Protein AF-0000000076648554 (afdb_homodimer)

Solvent-accessible surface area (backbone atoms only — not comparable to full-atom values): 31159 Å² total; per-residue (Å²): 124,87,83,51,95,32,57,68,52,60,69,53,58,70,89,51,60,54,70,79,61,20,28,36,35,36,38,36,35,51,55,65,50,71,59,50,37,61,74,70,60,56,51,79,71,67,35,67,49,60,47,49,39,49,47,53,11,48,51,51,41,43,66,75,37,72,63,38,41,40,32,42,33,48,85,62,32,36,36,41,30,31,46,34,70,58,58,66,81,71,31,25,44,47,48,53,29,14,39,53,36,6,38,28,28,22,38,39,58,69,45,39,52,79,54,30,69,91,54,75,86,60,85,82,66,75,31,32,31,25,41,69,34,61,28,72,38,63,64,51,44,49,33,41,55,28,36,56,34,51,47,35,31,54,51,38,53,51,37,48,40,40,43,42,34,28,75,75,63,67,38,51,71,69,57,31,48,62,69,48,73,83,53,54,74,70,50,45,50,45,47,30,31,76,75,64,71,37,60,73,86,72,50,61,43,53,61,44,38,18,38,36,33,36,65,52,45,52,72,45,66,52,89,72,54,80,60,62,67,59,57,61,68,47,84,59,68,82,81,69,52,72,66,55,50,51,52,44,50,53,53,54,70,70,38,51,76,43,81,42,52,55,75,73,67,53,63,64,50,51,38,23,38,53,38,59,76,69,74,44,74,64,52,67,62,79,87,124,124,85,84,50,96,32,56,68,53,61,69,51,57,71,89,51,60,54,71,80,60,20,30,37,34,36,37,37,37,50,56,66,50,72,60,49,36,62,75,70,61,55,50,79,71,68,33,66,49,60,47,49,39,50,48,52,11,49,51,51,41,44,66,73,36,72,62,38,40,41,32,44,34,47,85,63,32,36,35,40,30,30,46,34,70,58,57,66,80,69,32,24,44,49,49,53,31,13,39,51,37,6,39,28,29,22,38,39,58,69,45,39,50,79,55,30,71,90,54,75,86,60,85,84,66,74,32,33,30,24,42,70,35,61,27,72,37,62,64,52,44,50,33,41,53,29,34,54,35,52,47,36,30,53,52,38,54,52,38,48,39,42,43,42,34,30,75,74,62,66,38,51,72,68,56,30,48,62,70,48,73,83,53,53,73,69,51,46,49,46,48,31,31,76,74,66,72,37,62,73,89,72,51,60,44,54,61,46,38,17,38,37,33,36,65,51,45,52,73,44,67,51,90,73,52,79,59,64,68,58,56,60,67,48,84,59,67,83,80,69,52,73,66,55,50,49,53,44,50,53,53,52,70,69,36,51,75,44,80,42,52,56,75,72,68,53,62,66,50,52,37,23,38,52,38,60,76,70,74,45,73,65,50,66,61,78,86,125

pLDDT: mean 93.89, std 8.88, range [41.06, 98.94]

Organism: Fusarium proliferatum (strain ET1) (NCBI:txid1227346)

InterPro domains:
  IPR007537 tRNAHis guanylyltransferase Thg1 [PIRSF028980] (1-279)
  IPR007537 tRNAHis guanylyltransferase Thg1 [PTHR12729] (1-279)
  IPR024956 tRNAHis guanylyltransferase catalytic domain [PF04446] (6-136)
  IPR025845 Thg1 C-terminal domain [PF14413] (139-266)
  IPR038469 tRNAHis guanylyltransferase Thg1 superfamily [G3DSA:3.30.70.3000] (1-281)

Secondary structure (DSSP, 8-state):
----TTGGGGGG----BPPTTSEEEEEEEESSHHHHHHHHT--SS--HHHHHHHHHHHHHHHHH-TTEEEEEEETTEEEEEE-TT--GGGGBHHHHHHHHHHHHHHHHHHTHHHH-TTS---SSPP-EEEEEEEE-SHHHHHHHHHHHHHHHHHHHHHHHHHHHHHHTT---HHHHHHHHTT--HHHHHHHHHHHH---GGGS-HHHHH-EEEEE------GGG--HHHHHHT-SS-----HHHHHHHHHHHHHSPEEEE----SSHHHHHT-THHHH----PPP---/----TTGGGGGG----BPPTTSEEEEEEEESSHHHHHHHHT--SS--HHHHHHHHHHHHHHHHH-TTEEEEEEETTEEEEEE-TT--GGGGBHHHHHHHHHHHHHHHHHHTHHHH-TTS---SSPP-EEEEEEEE-SHHHHHHHHHHHHHHHHHHHHHHHHHHHHHHTT---HHHHHHHHTT--HHHHHHHHHHHH---GGGS-HHHHH-EEEEE------GGG--HHHHHHT-SS-----HHHHHHHHHHHHHSPEEEE----SSHHHHHT-THHHH----PPP---

Nearest PDB structures (foldseek):
  3wbz-assembly1_D  TM=9.418E-01  e=2.677E-30  Candida albicans SC5314
  7cv1-assembly1_D  TM=9.348E-01  e=1.069E-29  Homo sapiens
  7cv1-assembly1_C  TM=9.535E-01  e=3.592E-29  Homo sapiens
  3wbz-assembly2_G  TM=9.540E-01  e=2.277E-28  Candida albicans SC5314
  7cv1-assembly1_A  TM=9.233E-01  e=4.525E-29  Homo sapiens

Foldseek 3Di:
DPPDPPVCVVVVDDFAADDAQWKKKKKKAKDPVVVVCVVQVADPPHRPLLQVLLVQLQLQLCLVDVQFAKKFDADRMIITIGARNDCPVPRGFVVVNCSSQVSSQVSSQVCVCVSVVPGHADPPGMGIGIGMDTHNAPVSVLVVLLVVQQVLQVVLLLRVLLVCCCVVVVDDNVVSCVVPVPDDSVRSQCSCCVVPVDRPVPPDLCRNGNKMKHFDAFWDDLVPDPLRVVSSPDPHPDDDDPVVVVVQVVLSSPTDIDIDRDHSNDSRNCSRPVCSHNVGDHHHDDPD/DPPDPPCCVVVVDDFAADDAQWKKKKKKAKDPVVVVCVVQVADPPHRPLQQVLLVQLQLQLCLVDVQFAKKFDADRMIITIGARNDCPVPRGFVVVNCSSQVSSQVSSQVCVCVSVVPGHADPPGMGIGIGMDTHNAPVSVLVVLLVVQQVLQVVLLLRVLLVCCCVVVVDDNVVSCVVPVPDDSVRSQCSCCVVPVDRPVPPDLCRNGNKMKHFDAFWDDLVPDPLRVVSSPDPHPDDDDPVVVVVQVVLSSPTDMDIDRDHSNDSRNCSRPVCSHNVGDHHHDDPD

Sequence (576 aa):
MANSKFEYVRNFETSDPLLPNTWIVVRVDGRGFTKMCAKYGFEKPNDRRALDLMNTAAKAVVTELPEITIAYGVSDEYSFVFHKACTLFDRRASKLVSTVVSTFTANYVYFWSTHFPDSPLSPPLPSFDGRAVCYPSVQNLRDYMSWRQADCHINNLYNTCFWSLIQLGGLDNKEAESTLARTLAADKNEILFSRFSINYNNEPEIYRKGSVIFRDYELVDPDSHNTMQTIDSQAEPVEQSKSQKEKDKKSRAKARVVVEHLDIIKDDFWNQRPWLLSNKPGKIPKQTMANSKFEYVRNFETSDPLLPNTWIVVRVDGRGFTKMCAKYGFEKPNDRRALDLMNTAAKAVVTELPEITIAYGVSDEYSFVFHKACTLFDRRASKLVSTVVSTFTANYVYFWSTHFPDSPLSPPLPSFDGRAVCYPSVQNLRDYMSWRQADCHINNLYNTCFWSLIQLGGLDNKEAESTLARTLAADKNEILFSRFSINYNNEPEIYRKGSVIFRDYELVDPDSHNTMQTIDSQAEPVEQSKSQKEKDKKSRAKARVVVEHLDIIKDDFWNQRPWLLSNKPGKIPKQT

Radius of gyration: 26.79 Å; Cα contacts (8 Å, |Δi|>4): 929; chains: 2; bounding box: 63×80×60 Å

Structure (mmCIF, N/CA/C/O backbone):
data_AF-0000000076648554-model_v1
#
loop_
_entity.id
_entity.type
_entity.pdbx_description
1 polymer 'tRNA(His) guanylyltransferase'
#
loop_
_atom_site.group_PDB
_atom_site.id
_atom_site.type_symbol
_atom_site.label_atom_id
_atom_site.label_alt_id
_atom_site.label_comp_id
_atom_site.label_asym_id
_atom_site.label_entity_id
_atom_site.label_seq_id
_atom_site.pdbx_PDB_ins_code
_atom_site.Cartn_x
_atom_site.Cartn_y
_atom_site.Cartn_z
_atom_site.occupancy
_atom_site.B_iso_or_equiv
_atom_site.auth_seq_id
_atom_site.auth_comp_id
_atom_site.auth_asym_id
_atom_site.auth_atom_id
_atom_site.pdbx_PDB_model_num
ATOM 1 N N . MET A 1 1 ? 14.281 19.688 15.344 1 41.06 1 MET A N 1
ATOM 2 C CA . MET A 1 1 ? 12.828 19.516 15.359 1 41.06 1 MET A CA 1
ATOM 3 C C . MET A 1 1 ? 12.219 20.172 16.594 1 41.06 1 MET A C 1
ATOM 5 O O . MET A 1 1 ? 12.734 20.016 17.703 1 41.06 1 MET A O 1
ATOM 9 N N . ALA A 1 2 ? 11.625 21.344 16.422 1 50 2 ALA A N 1
ATOM 10 C CA . ALA A 1 2 ? 11.125 22.047 17.594 1 50 2 ALA A CA 1
ATOM 11 C C . ALA A 1 2 ? 10.352 21.109 18.516 1 50 2 ALA A C 1
ATOM 13 O O . ALA A 1 2 ? 9.5 20.344 18.062 1 50 2 ALA A O 1
ATOM 14 N N . ASN A 1 3 ? 11.023 20.859 19.672 1 63.16 3 ASN A N 1
ATOM 15 C CA . ASN A 1 3 ? 10.562 19.969 20.719 1 63.16 3 ASN A CA 1
ATOM 16 C C . ASN A 1 3 ? 9.211 20.406 21.281 1 63.16 3 ASN A C 1
ATOM 18 O O . ASN A 1 3 ? 9.102 21.469 21.875 1 63.16 3 ASN A O 1
ATOM 22 N N . SER A 1 4 ? 8.078 20.031 20.469 1 74.56 4 SER A N 1
ATOM 23 C CA . SER A 1 4 ? 6.77 20.328 21.047 1 74.56 4 SER A CA 1
ATOM 24 C C . SER A 1 4 ? 6.5 19.453 22.266 1 74.56 4 SER A C 1
ATOM 26 O O . SER A 1 4 ? 7.129 18.422 22.453 1 74.56 4 SER A O 1
ATOM 28 N N . LYS A 1 5 ? 5.797 19.969 23.266 1 88.81 5 LYS A N 1
ATOM 29 C CA . LYS A 1 5 ? 5.379 19.234 24.469 1 88.81 5 LYS A CA 1
ATOM 30 C C . LYS A 1 5 ? 4.688 17.938 24.109 1 88.81 5 LYS A C 1
ATOM 32 O O . LYS A 1 5 ? 4.539 17.047 24.953 1 88.81 5 LYS A O 1
ATOM 37 N N . PHE A 1 6 ? 4.359 17.781 22.781 1 93.31 6 PHE A N 1
ATOM 38 C CA . PHE A 1 6 ? 3.602 16.609 22.328 1 93.31 6 PHE A CA 1
ATOM 39 C C . PHE A 1 6 ? 4.535 15.516 21.844 1 93.31 6 PHE A C 1
ATOM 41 O O . PHE A 1 6 ? 4.102 14.383 21.625 1 93.31 6 PHE A O 1
ATOM 48 N N . GLU A 1 7 ? 5.789 15.719 21.797 1 91.5 7 GLU A N 1
ATOM 49 C CA . GLU A 1 7 ? 6.746 14.844 21.125 1 91.5 7 GLU A CA 1
ATOM 50 C C . GLU A 1 7 ? 6.812 13.477 21.797 1 91.5 7 GLU A C 1
ATOM 52 O O . GLU A 1 7 ? 7.242 12.5 21.188 1 91.5 7 GLU A O 1
ATOM 57 N N . TYR A 1 8 ? 6.355 13.43 23.078 1 94.25 8 TYR A N 1
ATOM 58 C CA . TYR A 1 8 ? 6.434 12.18 23.812 1 94.25 8 TYR A CA 1
ATOM 59 C C . TYR A 1 8 ? 5.609 11.086 23.141 1 94.25 8 TYR A C 1
ATOM 61 O O . TYR A 1 8 ? 5.867 9.898 23.328 1 94.25 8 TYR A O 1
ATOM 69 N N . VAL A 1 9 ? 4.645 11.414 22.281 1 95 9 VAL A N 1
ATOM 70 C CA . VAL A 1 9 ? 3.744 10.453 21.656 1 95 9 VAL A CA 1
ATOM 71 C C . VAL A 1 9 ? 4.523 9.562 20.688 1 95 9 VAL A C 1
ATOM 73 O O . VAL A 1 9 ? 4.051 8.5 20.297 1 95 9 VAL A O 1
ATOM 76 N N . ARG A 1 10 ? 5.688 10.008 20.281 1 93.62 10 ARG A N 1
ATOM 77 C CA . ARG A 1 10 ? 6.543 9.188 19.438 1 93.62 10 ARG A CA 1
ATOM 78 C C . ARG A 1 10 ? 6.938 7.895 20.141 1 93.62 10 ARG A C 1
ATOM 80 O O . ARG A 1 10 ? 7.219 6.887 19.484 1 93.62 10 ARG A O 1
ATOM 87 N N . ASN A 1 11 ? 6.883 7.969 21.438 1 94.56 11 ASN A N 1
ATOM 88 C CA . ASN A 1 11 ? 7.312 6.824 22.234 1 94.56 11 ASN A CA 1
ATOM 89 C C . ASN A 1 11 ? 6.328 5.664 22.125 1 94.56 11 ASN A C 1
ATOM 91 O O . ASN A 1 11 ? 6.641 4.539 22.531 1 94.56 11 ASN A O 1
ATOM 95 N N . PHE A 1 12 ? 5.145 5.898 21.609 1 96 12 PHE A N 1
ATOM 96 C CA . PHE A 1 12 ? 4.156 4.844 21.438 1 96 12 PHE A CA 1
ATOM 97 C C . PHE A 1 12 ? 4.461 4.004 20.203 1 96 12 PHE A C 1
ATOM 99 O O . PHE A 1 12 ? 3.906 2.918 20.031 1 96 12 PHE A O 1
ATOM 106 N N . GLU A 1 13 ? 5.32 4.539 19.344 1 94.19 13 GLU A N 1
ATOM 107 C CA . GLU A 1 13 ? 5.723 3.762 18.172 1 94.19 13 GLU A CA 1
ATOM 108 C C . GLU A 1 13 ? 6.484 2.504 18.578 1 94.19 13 GLU A C 1
ATOM 110 O O . GLU A 1 13 ? 7.316 2.545 19.484 1 94.19 13 GLU A O 1
ATOM 115 N N . THR A 1 14 ? 6.059 1.429 17.984 1 89.62 14 THR A N 1
ATOM 116 C CA . THR A 1 14 ? 6.715 0.161 18.281 1 89.62 14 THR A CA 1
ATOM 117 C C . THR A 1 14 ? 7.426 -0.379 17.047 1 89.62 14 THR A C 1
ATOM 119 O O . THR A 1 14 ? 6.914 -0.264 15.93 1 89.62 14 THR A O 1
ATOM 122 N N . SER A 1 15 ? 8.609 -0.945 17.312 1 89 15 SER A N 1
ATOM 123 C CA . SER A 1 15 ? 9.32 -1.616 16.219 1 89 15 SER A CA 1
ATOM 124 C C . SER A 1 15 ? 8.727 -2.992 15.945 1 89 15 SER A C 1
ATOM 126 O O . SER A 1 15 ? 8.188 -3.639 16.844 1 89 15 SER A O 1
ATOM 128 N N . ASP A 1 16 ? 8.773 -3.4 14.711 1 94.25 16 ASP A N 1
ATOM 129 C CA . ASP A 1 16 ? 8.25 -4.703 14.312 1 94.25 16 ASP A CA 1
ATOM 130 C C . ASP A 1 16 ? 9.219 -5.43 13.383 1 94.25 16 ASP A C 1
ATOM 132 O O . ASP A 1 16 ? 8.828 -5.898 12.312 1 94.25 16 ASP A O 1
ATOM 136 N N . PRO A 1 17 ? 10.438 -5.617 13.836 1 95.88 17 PRO A N 1
ATOM 137 C CA . PRO A 1 17 ? 11.414 -6.301 12.984 1 95.88 17 PRO A CA 1
ATOM 138 C C . PRO A 1 17 ? 11.055 -7.766 12.742 1 95.88 17 PRO A C 1
ATOM 140 O O . PRO A 1 17 ? 10.578 -8.445 13.656 1 95.88 17 PRO A O 1
ATOM 143 N N . LEU A 1 18 ? 11.281 -8.25 11.555 1 97.69 18 LEU A N 1
ATOM 144 C CA . LEU A 1 18 ? 11.172 -9.672 11.242 1 97.69 18 LEU A CA 1
ATOM 145 C C . LEU A 1 18 ? 12.422 -10.422 11.68 1 97.69 18 LEU A C 1
ATOM 147 O O . LEU A 1 18 ? 13.508 -9.836 11.758 1 97.69 18 LEU A O 1
ATOM 151 N N . LEU A 1 19 ? 12.305 -11.664 12 1 96.88 19 LEU A N 1
ATOM 152 C CA . LEU A 1 19 ? 13.359 -12.508 12.555 1 96.88 19 LEU A CA 1
ATOM 153 C C . LEU A 1 19 ? 14.57 -12.539 11.625 1 96.88 19 LEU A C 1
ATOM 155 O O . LEU A 1 19 ? 14.43 -12.758 10.422 1 96.88 19 LEU A O 1
ATOM 159 N N . PRO A 1 20 ? 15.773 -12.242 12.164 1 95.31 20 PRO A N 1
ATOM 160 C CA . PRO A 1 20 ? 16.984 -12.359 11.352 1 95.31 20 PRO A CA 1
ATOM 161 C C . PRO A 1 20 ? 17.203 -13.773 10.82 1 95.31 20 PRO A C 1
ATOM 163 O O . PRO A 1 20 ? 16.656 -14.734 11.359 1 95.31 20 PRO A O 1
ATOM 166 N N . ASN A 1 21 ? 17.906 -13.891 9.742 1 95.06 21 ASN A N 1
ATOM 167 C CA . ASN A 1 21 ? 18.344 -15.164 9.172 1 95.06 21 ASN A CA 1
ATOM 168 C C . ASN A 1 21 ? 17.156 -16.031 8.789 1 95.06 21 ASN A C 1
ATOM 170 O O . ASN A 1 21 ? 17.203 -17.25 8.969 1 95.06 21 ASN A O 1
ATOM 174 N N . THR A 1 22 ? 16.094 -15.406 8.438 1 97.31 22 THR A N 1
ATOM 175 C CA . THR A 1 22 ? 14.938 -16.078 7.84 1 97.31 22 THR A CA 1
ATOM 176 C C . THR A 1 22 ? 14.602 -15.477 6.48 1 97.31 22 THR A C 1
ATOM 178 O O . THR A 1 22 ? 14.883 -14.297 6.23 1 97.31 22 THR A O 1
ATOM 181 N N . TRP A 1 23 ? 14.031 -16.344 5.617 1 97.88 23 TRP A N 1
ATOM 182 C CA . TRP A 1 23 ? 13.469 -15.844 4.367 1 97.88 23 TRP A CA 1
ATOM 183 C C . TRP A 1 23 ? 12.188 -15.055 4.621 1 97.88 23 TRP A C 1
ATOM 185 O O . TRP A 1 23 ? 11.344 -15.477 5.418 1 97.88 23 TRP A O 1
ATOM 195 N N . ILE A 1 24 ? 12.07 -13.898 4.039 1 98.75 24 ILE A N 1
ATOM 196 C CA . ILE A 1 24 ? 10.852 -13.109 4.184 1 98.75 24 ILE A CA 1
ATOM 197 C C . ILE A 1 24 ? 10 -13.234 2.918 1 98.75 24 ILE A C 1
ATOM 199 O O . ILE A 1 24 ? 10.484 -12.969 1.813 1 98.75 24 ILE A O 1
ATOM 203 N N . VAL A 1 25 ? 8.797 -13.68 3.043 1 98.88 25 VAL A N 1
ATOM 204 C CA . VAL A 1 25 ? 7.84 -13.672 1.939 1 98.88 25 VAL A CA 1
ATOM 205 C C . VAL A 1 25 ? 6.762 -12.625 2.197 1 98.88 25 VAL A C 1
ATOM 207 O O . VAL A 1 25 ? 6.039 -12.695 3.193 1 98.88 25 VAL A O 1
ATOM 210 N N . VAL A 1 26 ? 6.715 -11.602 1.363 1 98.88 26 VAL A N 1
ATOM 211 C CA . VAL A 1 26 ? 5.605 -10.656 1.372 1 98.88 26 VAL A CA 1
ATOM 212 C C . VAL A 1 26 ? 4.559 -11.07 0.34 1 98.88 26 VAL A C 1
ATOM 214 O O . VAL A 1 26 ? 4.832 -11.07 -0.863 1 98.88 26 VAL A O 1
ATOM 217 N N . ARG A 1 27 ? 3.428 -11.438 0.78 1 98.75 27 ARG A N 1
ATOM 218 C CA . ARG A 1 27 ? 2.342 -11.844 -0.108 1 98.75 27 ARG A CA 1
ATOM 219 C C . ARG A 1 27 ? 1.323 -10.719 -0.273 1 98.75 27 ARG A C 1
ATOM 221 O O . ARG A 1 27 ? 0.807 -10.195 0.714 1 98.75 27 ARG A O 1
ATOM 228 N N . VAL A 1 28 ? 1.106 -10.312 -1.427 1 98.81 28 VAL A N 1
ATOM 229 C CA . VAL A 1 28 ? 0.102 -9.32 -1.808 1 98.81 28 VAL A CA 1
ATOM 230 C C . VAL A 1 28 ? -1.131 -10.031 -2.367 1 98.81 28 VAL A C 1
ATOM 232 O O . VAL A 1 28 ? -1.012 -11.008 -3.107 1 98.81 28 VAL A O 1
ATOM 235 N N . ASP A 1 29 ? -2.307 -9.578 -2.027 1 98.56 29 ASP A N 1
ATOM 236 C CA . ASP A 1 29 ? -3.559 -10.18 -2.469 1 98.56 29 ASP A CA 1
ATOM 237 C C . ASP A 1 29 ? -4.605 -9.109 -2.779 1 98.56 29 ASP A C 1
ATOM 239 O O . ASP A 1 29 ? -4.832 -8.203 -1.977 1 98.56 29 ASP A O 1
ATOM 243 N N . GLY A 1 30 ? -5.25 -9.25 -3.885 1 98.62 30 GLY A N 1
ATOM 244 C CA . GLY A 1 30 ? -6.262 -8.289 -4.293 1 98.62 30 GLY A CA 1
ATOM 245 C C . GLY A 1 30 ? -7.453 -8.242 -3.355 1 98.62 30 GLY A C 1
ATOM 246 O O . GLY A 1 30 ? -7.906 -9.281 -2.867 1 98.62 30 GLY A O 1
ATOM 247 N N . ARG A 1 31 ? -7.961 -7.035 -3.119 1 98 31 ARG A N 1
ATOM 248 C CA . ARG A 1 31 ? -9.141 -6.859 -2.281 1 98 31 ARG A CA 1
ATOM 249 C C . ARG A 1 31 ? -10.398 -6.703 -3.131 1 98 31 ARG A C 1
ATOM 251 O O . ARG A 1 31 ? -10.508 -5.754 -3.912 1 98 31 ARG A O 1
ATOM 258 N N . GLY A 1 32 ? -11.344 -7.605 -3 1 95.94 32 GLY A N 1
ATOM 259 C CA . GLY A 1 32 ? -12.617 -7.484 -3.693 1 95.94 32 GLY A CA 1
ATOM 260 C C . GLY A 1 32 ? -12.5 -7.711 -5.191 1 95.94 32 GLY A C 1
ATOM 261 O O . GLY A 1 32 ? -13.211 -7.07 -5.973 1 95.94 32 GLY A O 1
ATOM 262 N N . PHE A 1 33 ? -11.664 -8.586 -5.637 1 97 33 PHE A N 1
ATOM 263 C CA . PHE A 1 33 ? -11.383 -8.742 -7.059 1 97 33 PHE A CA 1
ATOM 264 C C . PHE A 1 33 ? -12.516 -9.492 -7.754 1 97 33 PHE A C 1
ATOM 266 O O . PHE A 1 33 ? -12.641 -9.438 -8.977 1 97 33 PHE A O 1
ATOM 273 N N . THR A 1 34 ? -13.305 -10.242 -6.984 1 94.81 34 THR A N 1
ATOM 274 C CA . THR A 1 34 ? -14.492 -10.828 -7.59 1 94.81 34 THR A CA 1
ATOM 275 C C . THR A 1 34 ? -15.375 -9.75 -8.211 1 94.81 34 THR A C 1
ATOM 277 O O . THR A 1 34 ? -15.805 -9.875 -9.359 1 94.81 34 THR A O 1
ATOM 280 N N . LYS A 1 35 ? -15.594 -8.703 -7.445 1 96.06 35 LYS A N 1
ATOM 281 C CA . LYS A 1 35 ? -16.406 -7.578 -7.918 1 96.06 35 LYS A CA 1
ATOM 282 C C . LYS A 1 35 ? -15.703 -6.844 -9.062 1 96.06 35 LYS A C 1
ATOM 284 O O . LYS A 1 35 ? -16.344 -6.395 -10.008 1 96.06 35 LYS A O 1
ATOM 289 N N . MET A 1 36 ? -14.445 -6.711 -8.969 1 95.81 36 MET A N 1
ATOM 290 C CA . MET A 1 36 ? -13.664 -6.047 -10.016 1 95.81 36 MET A CA 1
ATOM 291 C C . MET A 1 36 ? -13.758 -6.809 -11.328 1 95.81 36 MET A C 1
ATOM 293 O O . MET A 1 36 ? -13.922 -6.207 -12.391 1 95.81 36 MET A O 1
ATOM 297 N N . CYS A 1 37 ? -13.625 -8.148 -11.25 1 96.38 37 CYS A N 1
ATOM 298 C CA . CYS A 1 37 ? -13.727 -8.992 -12.438 1 96.38 37 CYS A CA 1
ATOM 299 C C . CYS A 1 37 ? -15.078 -8.812 -13.117 1 96.38 37 CYS A C 1
ATOM 301 O O . CYS A 1 37 ? -15.156 -8.75 -14.352 1 96.38 37 CYS A O 1
ATOM 303 N N . ALA A 1 38 ? -16.062 -8.719 -12.32 1 96.69 38 ALA A N 1
ATOM 304 C CA . ALA A 1 38 ? -17.422 -8.531 -12.852 1 96.69 38 ALA A CA 1
ATOM 305 C C . ALA A 1 38 ? -17.578 -7.148 -13.477 1 96.69 38 ALA A C 1
ATOM 307 O O . ALA A 1 38 ? -18.094 -7.016 -14.578 1 96.69 38 ALA A O 1
ATOM 308 N N . LYS A 1 39 ? -17.078 -6.133 -12.781 1 97 39 LYS A N 1
ATOM 309 C CA . LYS A 1 39 ? -17.203 -4.746 -13.219 1 97 39 LYS A CA 1
ATOM 310 C C . LYS A 1 39 ? -16.578 -4.539 -14.594 1 97 39 LYS A C 1
ATOM 312 O O . LYS A 1 39 ? -17.141 -3.84 -15.438 1 97 39 LYS A O 1
ATOM 317 N N . TYR A 1 40 ? -15.492 -5.172 -14.82 1 97.94 40 TYR A N 1
ATOM 318 C CA . TYR A 1 40 ? -14.758 -4.906 -16.047 1 97.94 40 TYR A CA 1
ATOM 319 C C . TYR A 1 40 ? -14.891 -6.066 -17.031 1 97.94 40 TYR A C 1
ATOM 321 O O . TYR A 1 40 ? -14.242 -6.082 -18.078 1 97.94 40 TYR A O 1
ATOM 329 N N . GLY A 1 41 ? -15.656 -7.098 -16.703 1 97.25 41 GLY A N 1
ATOM 330 C CA . GLY A 1 41 ? -15.945 -8.195 -17.609 1 97.25 41 GLY A CA 1
ATOM 331 C C . GLY A 1 41 ? -14.727 -9.039 -17.938 1 97.25 41 GLY A C 1
ATOM 332 O O . GLY A 1 41 ? -14.461 -9.32 -19.109 1 97.25 41 GLY A O 1
ATOM 333 N N . PHE A 1 42 ? -13.969 -9.398 -16.906 1 97.75 42 PHE A N 1
ATOM 334 C CA . PHE A 1 42 ? -12.805 -10.25 -17.156 1 97.75 42 PHE A CA 1
ATOM 335 C C . PHE A 1 42 ? -13.227 -11.586 -17.766 1 97.75 42 PHE A C 1
ATOM 337 O O . PHE A 1 42 ? -14.227 -12.172 -17.344 1 97.75 42 PHE A O 1
ATOM 344 N N . GLU A 1 43 ? -12.453 -12.016 -18.672 1 97.5 43 GLU A N 1
ATOM 345 C CA . GLU A 1 43 ? -12.695 -13.32 -19.281 1 97.5 43 GLU A CA 1
ATOM 346 C C . GLU A 1 43 ? -12.578 -14.438 -18.25 1 97.5 43 GLU A C 1
ATOM 348 O O . GLU A 1 43 ? -11.789 -14.336 -17.312 1 97.5 43 GLU A O 1
ATOM 353 N N . LYS A 1 44 ? -13.352 -15.453 -18.484 1 96.88 44 LYS A N 1
ATOM 354 C CA . LYS A 1 44 ? -13.312 -16.625 -17.609 1 96.88 44 LYS A CA 1
ATOM 355 C C . LYS A 1 44 ? -12.852 -17.859 -18.375 1 96.88 44 LYS A C 1
ATOM 357 O O . LYS A 1 44 ? -13.164 -18.031 -19.562 1 96.88 44 LYS A O 1
ATOM 362 N N . PRO A 1 45 ? -12.117 -18.781 -17.812 1 97.06 45 PRO A N 1
ATOM 363 C CA . PRO A 1 45 ? -11.68 -18.797 -16.406 1 97.06 45 PRO A CA 1
ATOM 364 C C . PRO A 1 45 ? -10.469 -17.906 -16.156 1 97.06 45 PRO A C 1
ATOM 366 O O . PRO A 1 45 ? -10.18 -17.578 -15 1 97.06 45 PRO A O 1
ATOM 369 N N . ASN A 1 46 ? -9.711 -17.625 -17.203 1 97.5 46 ASN A N 1
ATOM 370 C CA . ASN A 1 46 ? -8.531 -16.781 -17.078 1 97.5 46 ASN A CA 1
ATOM 371 C C . ASN A 1 46 ? -8.594 -15.594 -18.047 1 97.5 46 ASN A C 1
ATOM 373 O O . ASN A 1 46 ? -8.953 -15.75 -19.203 1 97.5 46 ASN A O 1
ATOM 377 N N . ASP A 1 47 ? -8.312 -14.43 -17.594 1 98 47 ASP A N 1
ATOM 378 C CA . ASP A 1 47 ? -8.156 -13.258 -18.438 1 98 47 ASP A CA 1
ATOM 379 C C . ASP A 1 47 ? -6.684 -12.891 -18.594 1 98 47 ASP A C 1
ATOM 381 O O . ASP A 1 47 ? -6.062 -12.367 -17.672 1 98 47 ASP A O 1
ATOM 385 N N . ARG A 1 48 ? -6.18 -13.164 -19.766 1 98.25 48 ARG A N 1
ATOM 386 C CA . ARG A 1 48 ? -4.758 -12.977 -20.016 1 98.25 48 ARG A CA 1
ATOM 387 C C . ARG A 1 48 ? -4.344 -11.531 -19.781 1 98.25 48 ARG A C 1
ATOM 389 O O . ARG A 1 48 ? -3.246 -11.273 -19.281 1 98.25 48 ARG A O 1
ATOM 396 N N . ARG A 1 49 ? -5.152 -10.539 -20.156 1 98 49 ARG A N 1
ATOM 397 C CA . ARG A 1 49 ? -4.852 -9.133 -19.938 1 98 49 ARG A CA 1
ATOM 398 C C . ARG A 1 49 ? -4.652 -8.844 -18.453 1 98 49 ARG A C 1
ATOM 400 O O . ARG A 1 49 ? -3.709 -8.148 -18.062 1 98 49 ARG A O 1
ATOM 407 N N . ALA A 1 50 ? -5.523 -9.414 -17.609 1 98.56 50 ALA A N 1
ATOM 408 C CA . ALA A 1 50 ? -5.469 -9.211 -16.156 1 98.56 50 ALA A CA 1
ATOM 409 C C . ALA A 1 50 ? -4.207 -9.828 -15.57 1 98.56 50 ALA A C 1
ATOM 411 O O . ALA A 1 50 ? -3.559 -9.227 -14.711 1 98.56 50 ALA A O 1
ATOM 412 N N . LEU A 1 51 ? -3.9 -11.023 -16.031 1 98.69 51 LEU A N 1
ATOM 413 C CA . LEU A 1 51 ? -2.711 -11.703 -15.531 1 98.69 51 LEU A CA 1
ATOM 414 C C . LEU A 1 51 ? -1.445 -10.953 -15.938 1 98.69 51 LEU A C 1
ATOM 416 O O . LEU A 1 51 ? -0.512 -10.836 -15.141 1 98.69 51 LEU A O 1
ATOM 420 N N . ASP A 1 52 ? -1.44 -10.469 -17.141 1 98.81 52 ASP A N 1
ATOM 421 C CA . ASP A 1 52 ? -0.288 -9.703 -17.609 1 98.81 52 ASP A CA 1
ATOM 422 C C . ASP A 1 52 ? -0.14 -8.398 -16.828 1 98.81 52 ASP A C 1
ATOM 424 O O . ASP A 1 52 ? 0.978 -7.941 -16.594 1 98.81 52 ASP A O 1
ATOM 428 N N . LEU A 1 53 ? -1.226 -7.773 -16.516 1 98.88 53 LEU A N 1
ATOM 429 C CA . LEU A 1 53 ? -1.182 -6.566 -15.695 1 98.88 53 LEU A CA 1
ATOM 430 C C . LEU A 1 53 ? -0.585 -6.863 -14.328 1 98.88 53 LEU A C 1
ATOM 432 O O . LEU A 1 53 ? 0.256 -6.105 -13.836 1 98.88 53 LEU A O 1
ATOM 436 N N . MET A 1 54 ? -1.026 -7.984 -13.703 1 98.88 54 MET A N 1
ATOM 437 C CA . MET A 1 54 ? -0.428 -8.422 -12.445 1 98.88 54 MET A CA 1
ATOM 438 C C . MET A 1 54 ? 1.082 -8.586 -12.586 1 98.88 54 MET A C 1
ATOM 440 O O . MET A 1 54 ? 1.843 -8.125 -11.734 1 98.88 54 MET A O 1
ATOM 444 N N . ASN A 1 55 ? 1.469 -9.227 -13.68 1 98.94 55 ASN A N 1
ATOM 445 C CA . ASN A 1 55 ? 2.883 -9.484 -13.93 1 98.94 55 ASN A CA 1
ATOM 446 C C . ASN A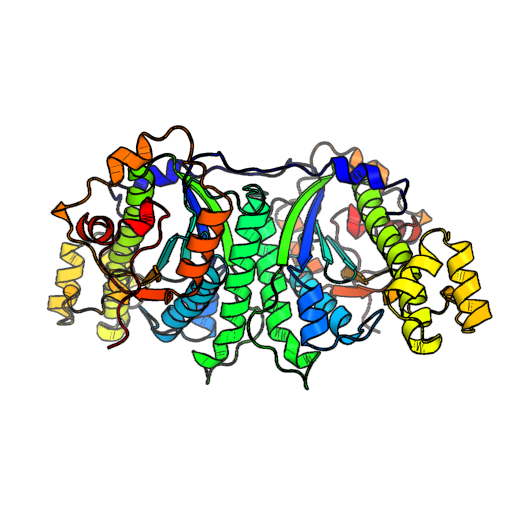 1 55 ? 3.66 -8.188 -14.133 1 98.94 55 ASN A C 1
ATOM 448 O O . ASN A 1 55 ? 4.797 -8.062 -13.68 1 98.94 55 ASN A O 1
ATOM 452 N N . THR A 1 56 ? 3.068 -7.262 -14.82 1 98.88 56 THR A N 1
ATOM 453 C CA . THR A 1 56 ? 3.701 -5.965 -15.047 1 98.88 56 THR A CA 1
ATOM 454 C C . THR A 1 56 ? 3.955 -5.25 -13.719 1 98.88 56 THR A C 1
ATOM 456 O O . THR A 1 56 ? 5.055 -4.746 -13.484 1 98.88 56 THR A O 1
ATOM 459 N N . ALA A 1 57 ? 2.984 -5.211 -12.891 1 98.88 57 ALA A N 1
ATOM 460 C CA . ALA A 1 57 ? 3.121 -4.586 -11.578 1 98.88 57 ALA A CA 1
ATOM 461 C C . ALA A 1 57 ? 4.184 -5.289 -10.742 1 98.88 57 ALA A C 1
ATOM 463 O O . ALA A 1 57 ? 5.023 -4.637 -10.117 1 98.88 57 ALA A O 1
ATOM 464 N N . ALA A 1 58 ? 4.164 -6.613 -10.758 1 98.94 58 ALA A N 1
ATOM 465 C CA . ALA A 1 58 ? 5.102 -7.395 -9.953 1 98.94 58 ALA A CA 1
ATOM 466 C C . ALA A 1 58 ? 6.531 -7.223 -10.453 1 98.94 58 ALA A C 1
ATOM 468 O O . ALA A 1 58 ? 7.469 -7.145 -9.656 1 98.94 58 ALA A O 1
ATOM 469 N N . LYS A 1 59 ? 6.676 -7.238 -11.75 1 98.75 59 LYS A N 1
ATOM 470 C CA . LYS A 1 59 ? 8 -7.039 -12.328 1 98.75 59 LYS A CA 1
ATOM 471 C C . LYS A 1 59 ? 8.602 -5.703 -11.891 1 98.75 59 LYS A C 1
ATOM 473 O O . LYS A 1 59 ? 9.797 -5.613 -11.617 1 98.75 59 LYS A O 1
ATOM 478 N N . ALA A 1 60 ? 7.777 -4.656 -11.812 1 98.44 60 ALA A N 1
ATOM 479 C CA . ALA A 1 60 ? 8.234 -3.35 -11.344 1 98.44 60 ALA A CA 1
ATOM 480 C C . ALA A 1 60 ? 8.727 -3.428 -9.906 1 98.44 60 ALA A C 1
ATOM 482 O O . ALA A 1 60 ? 9.75 -2.828 -9.562 1 98.44 60 ALA A O 1
ATOM 483 N N . VAL A 1 61 ? 8.039 -4.156 -9.023 1 98.62 61 VAL A N 1
ATOM 484 C CA . VAL A 1 61 ? 8.43 -4.312 -7.629 1 98.62 61 VAL A CA 1
ATOM 485 C C . VAL A 1 61 ? 9.797 -4.98 -7.547 1 98.62 61 VAL A C 1
ATOM 487 O O . VAL A 1 61 ? 10.695 -4.492 -6.852 1 98.62 61 VAL A O 1
ATOM 490 N N . VAL A 1 62 ? 9.977 -6.074 -8.297 1 98.25 62 VAL A N 1
ATOM 491 C CA . VAL A 1 62 ? 11.227 -6.824 -8.266 1 98.25 62 VAL A CA 1
ATOM 492 C C . VAL A 1 62 ? 12.359 -5.957 -8.797 1 98.25 62 VAL A C 1
ATOM 494 O O . VAL A 1 62 ? 13.492 -6.031 -8.305 1 98.25 62 VAL A O 1
ATOM 497 N N . THR A 1 63 ? 12.055 -5.168 -9.781 1 97 63 THR A N 1
ATOM 498 C CA . THR A 1 63 ? 13.055 -4.285 -10.367 1 97 63 THR A CA 1
ATOM 499 C C . THR A 1 63 ? 13.477 -3.207 -9.375 1 97 63 THR A C 1
ATOM 501 O O . THR A 1 63 ? 14.664 -2.906 -9.25 1 97 63 THR A O 1
ATOM 504 N N . GLU A 1 64 ? 12.602 -2.678 -8.625 1 95.62 64 GLU A N 1
ATOM 505 C CA . GLU A 1 64 ? 12.867 -1.554 -7.734 1 95.62 64 GLU A CA 1
ATOM 506 C C . GLU A 1 64 ? 13.477 -2.025 -6.418 1 95.62 64 GLU A C 1
ATOM 508 O O . GLU A 1 64 ? 14.133 -1.25 -5.723 1 95.62 64 GLU A O 1
ATOM 513 N N . LEU A 1 65 ? 13.203 -3.232 -6.039 1 95.12 65 LEU A N 1
ATOM 514 C CA . LEU A 1 65 ? 13.742 -3.809 -4.812 1 95.12 65 LEU A CA 1
ATOM 515 C C . LEU A 1 65 ? 14.648 -4.996 -5.121 1 95.12 65 LEU A C 1
ATOM 517 O O . LEU A 1 65 ? 14.211 -6.148 -5.055 1 95.12 65 LEU A O 1
ATOM 521 N N . PRO A 1 66 ? 15.844 -4.711 -5.34 1 92.75 66 PRO A N 1
ATOM 522 C CA . PRO A 1 66 ? 16.75 -5.766 -5.785 1 92.75 66 PRO A CA 1
ATOM 523 C C . PRO A 1 66 ? 16.969 -6.848 -4.73 1 92.75 66 PRO A C 1
ATOM 525 O O . PRO A 1 66 ? 17.516 -7.914 -5.031 1 92.75 66 PRO A O 1
ATOM 528 N N . GLU A 1 67 ? 16.578 -6.625 -3.465 1 93.75 67 GLU A N 1
ATOM 529 C CA . GLU A 1 67 ? 16.688 -7.621 -2.404 1 93.75 67 GLU A CA 1
ATOM 530 C C . GLU A 1 67 ? 15.734 -8.781 -2.637 1 93.75 67 GLU A C 1
ATOM 532 O O . GLU A 1 67 ? 15.867 -9.844 -2.014 1 93.75 67 GLU A O 1
ATOM 537 N N . ILE A 1 68 ? 14.75 -8.531 -3.504 1 97.5 68 ILE A N 1
ATOM 538 C CA . ILE A 1 68 ? 13.836 -9.609 -3.859 1 97.5 68 ILE A CA 1
ATOM 539 C C . ILE A 1 68 ? 14.516 -10.57 -4.832 1 97.5 68 ILE A C 1
ATOM 541 O O . ILE A 1 68 ? 14.93 -10.172 -5.922 1 97.5 68 ILE A O 1
ATOM 545 N N . THR A 1 69 ? 14.594 -11.82 -4.52 1 97.31 69 THR A N 1
ATOM 546 C CA . THR A 1 69 ? 15.32 -12.789 -5.332 1 97.31 69 THR A CA 1
ATOM 547 C C . THR A 1 69 ? 14.391 -13.438 -6.352 1 97.31 69 THR A C 1
ATOM 549 O O . THR A 1 69 ? 14.812 -13.781 -7.457 1 97.31 69 THR A O 1
ATOM 552 N N . ILE A 1 70 ? 13.172 -13.648 -5.965 1 98.56 70 ILE A N 1
ATOM 553 C CA . ILE A 1 70 ? 12.195 -14.328 -6.805 1 98.56 70 ILE A CA 1
ATOM 554 C C . ILE A 1 70 ? 10.781 -13.914 -6.387 1 98.56 70 ILE A C 1
ATOM 556 O O . ILE A 1 70 ? 10.555 -13.547 -5.234 1 98.56 70 ILE A O 1
ATOM 560 N N . ALA A 1 71 ? 9.891 -13.82 -7.281 1 98.94 71 ALA A N 1
ATOM 561 C CA . ALA A 1 71 ? 8.477 -13.586 -7.02 1 98.94 71 ALA A CA 1
ATOM 562 C C . ALA A 1 71 ? 7.605 -14.578 -7.789 1 98.94 71 ALA A C 1
ATOM 564 O O . ALA A 1 71 ? 8.008 -15.086 -8.844 1 98.94 71 ALA A O 1
ATOM 565 N N . TYR A 1 72 ? 6.488 -14.938 -7.238 1 98.88 72 TYR A N 1
ATOM 566 C CA . TYR A 1 72 ? 5.551 -15.867 -7.859 1 98.88 72 TYR A CA 1
ATOM 567 C C . TYR A 1 72 ? 4.121 -15.352 -7.754 1 98.88 72 TYR A C 1
ATOM 569 O O . TYR A 1 72 ? 3.691 -14.914 -6.684 1 98.88 72 TYR A O 1
ATOM 577 N N . GLY A 1 73 ? 3.42 -15.328 -8.867 1 98.69 73 GLY A N 1
ATOM 578 C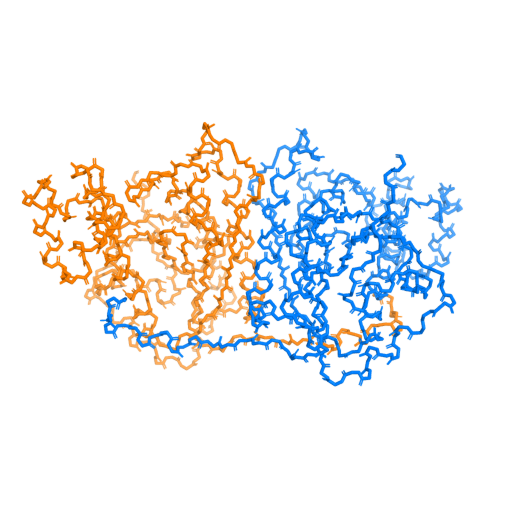 CA . GLY A 1 73 ? 2.068 -14.789 -8.875 1 98.69 73 GLY A CA 1
ATOM 579 C C . GLY A 1 73 ? 1.06 -15.719 -9.523 1 98.69 73 GLY A C 1
ATOM 580 O O . GLY A 1 73 ? 1.396 -16.453 -10.445 1 98.69 73 GLY A O 1
ATOM 581 N N . VAL A 1 74 ? -0.129 -15.734 -9.039 1 97.69 74 VAL A N 1
ATOM 582 C CA . VAL A 1 74 ? -1.306 -16.438 -9.555 1 97.69 74 VAL A CA 1
ATOM 583 C C . VAL A 1 74 ? -2.561 -15.617 -9.25 1 97.69 74 VAL A C 1
ATOM 585 O O . VAL A 1 74 ? -2.678 -15.023 -8.172 1 97.69 74 VAL A O 1
ATOM 588 N N . SER A 1 75 ? -3.447 -15.477 -10.258 1 96.94 75 SER A N 1
ATOM 589 C CA . SER A 1 75 ? -4.699 -14.742 -10.086 1 96.94 75 SER A CA 1
ATOM 590 C C . SER A 1 75 ? -4.445 -13.32 -9.609 1 96.94 75 SER A C 1
ATOM 592 O O . SER A 1 75 ? -3.734 -12.555 -10.266 1 96.94 75 SER A O 1
ATOM 594 N N . ASP A 1 76 ? -4.98 -12.977 -8.484 1 98.06 76 ASP A N 1
ATOM 595 C CA . ASP A 1 76 ? -4.809 -11.633 -7.945 1 98.06 76 ASP A CA 1
ATOM 596 C C . ASP A 1 76 ? -3.852 -11.633 -6.754 1 98.06 76 ASP A C 1
ATOM 598 O O . ASP A 1 76 ? -3.945 -10.773 -5.875 1 98.06 76 ASP A O 1
ATOM 602 N N . GLU A 1 77 ? -2.93 -12.617 -6.727 1 98.44 77 GLU A N 1
ATOM 603 C CA . GLU A 1 77 ? -1.988 -12.773 -5.621 1 98.44 77 GLU A CA 1
ATOM 604 C C . GLU A 1 77 ? -0.551 -12.852 -6.129 1 98.44 77 GLU A C 1
ATOM 606 O O . GLU A 1 77 ? -0.291 -13.422 -7.188 1 98.44 77 GLU A O 1
ATOM 611 N N . TYR A 1 78 ? 0.336 -12.273 -5.402 1 98.88 78 TYR A N 1
ATOM 612 C CA . TYR A 1 78 ? 1.763 -12.398 -5.684 1 98.88 78 TYR A CA 1
ATOM 613 C C . TYR A 1 78 ? 2.564 -12.516 -4.395 1 98.88 78 TYR A C 1
ATOM 615 O O . TYR A 1 78 ? 2.264 -11.844 -3.402 1 98.88 78 TYR A O 1
ATOM 623 N N . SER A 1 79 ? 3.57 -13.359 -4.43 1 98.94 79 SER A N 1
ATOM 624 C CA . SER A 1 79 ? 4.523 -13.523 -3.338 1 98.94 79 SER A CA 1
ATOM 625 C C . SER A 1 79 ? 5.906 -13.008 -3.732 1 98.94 79 SER A C 1
ATOM 627 O O . SER A 1 79 ? 6.449 -13.406 -4.766 1 98.94 79 SER A O 1
ATOM 629 N N . PHE A 1 80 ? 6.469 -12.125 -2.943 1 98.94 80 PHE A N 1
ATOM 630 C CA . PHE A 1 80 ? 7.809 -11.578 -3.141 1 98.94 80 PHE A CA 1
ATOM 631 C C . PHE A 1 80 ? 8.766 -12.109 -2.082 1 98.94 80 PHE A C 1
ATOM 633 O O . PHE A 1 80 ? 8.539 -11.93 -0.883 1 98.94 80 PHE A O 1
ATOM 640 N N . VAL A 1 81 ? 9.883 -12.703 -2.494 1 98.94 81 VAL A N 1
ATOM 641 C CA . VAL A 1 81 ? 10.797 -13.375 -1.571 1 98.94 81 VAL A CA 1
ATOM 642 C C . VAL A 1 81 ? 12.055 -12.539 -1.387 1 98.94 81 VAL A C 1
ATOM 644 O O . VAL A 1 81 ? 12.781 -12.273 -2.352 1 98.94 81 VAL A O 1
ATOM 647 N N . PHE A 1 82 ? 12.281 -12.156 -0.165 1 98.38 82 PHE A N 1
ATOM 648 C CA . PHE A 1 82 ? 13.539 -11.523 0.214 1 98.38 82 PHE A CA 1
ATOM 649 C C . PHE A 1 82 ? 14.516 -12.547 0.771 1 98.38 82 PHE A C 1
ATOM 651 O O . PHE A 1 82 ? 14.125 -13.43 1.541 1 98.38 82 PHE A O 1
ATOM 658 N N . HIS A 1 83 ? 15.711 -12.422 0.37 1 96.44 83 HIS A N 1
ATOM 659 C CA . HIS A 1 83 ? 16.75 -13.328 0.852 1 96.44 83 HIS A CA 1
ATOM 660 C C . HIS A 1 83 ? 16.859 -13.273 2.371 1 96.44 83 HIS A C 1
ATOM 662 O O . HIS A 1 83 ? 16.609 -12.234 2.98 1 96.44 83 HIS A O 1
ATOM 668 N N . LYS A 1 84 ? 17.312 -14.352 3.012 1 95.5 84 LYS A N 1
ATOM 669 C CA . LYS A 1 84 ? 17.344 -14.438 4.469 1 95.5 84 LYS A CA 1
ATOM 670 C C . LYS A 1 84 ? 18.359 -13.461 5.059 1 95.5 84 LYS A C 1
ATOM 672 O O . LYS A 1 84 ? 18.25 -13.094 6.234 1 95.5 84 LYS A O 1
ATOM 677 N N . ALA A 1 85 ? 19.281 -12.961 4.273 1 93.31 85 ALA A N 1
ATOM 678 C CA . ALA A 1 85 ? 20.297 -12.016 4.734 1 93.31 85 ALA A CA 1
ATOM 679 C C . ALA A 1 85 ? 19.812 -10.578 4.559 1 93.31 85 ALA A C 1
ATOM 681 O O . ALA A 1 85 ? 20.516 -9.633 4.926 1 93.31 85 ALA A O 1
ATOM 682 N N . CYS A 1 86 ? 18.625 -10.406 3.984 1 94.06 86 CYS A N 1
ATOM 683 C CA . CYS A 1 86 ? 18.109 -9.07 3.701 1 94.06 86 CYS A CA 1
ATOM 684 C C . CYS A 1 86 ? 18.031 -8.234 4.973 1 94.06 86 CYS A C 1
ATOM 686 O O . CYS A 1 86 ? 17.562 -8.703 6.008 1 94.06 86 CYS A O 1
ATOM 688 N N . THR A 1 87 ? 18.531 -6.961 4.906 1 95 87 THR A N 1
ATOM 689 C CA . THR A 1 87 ? 18.453 -6.039 6.035 1 95 87 THR A CA 1
ATOM 690 C C . THR A 1 87 ? 17.719 -4.762 5.648 1 95 87 THR A C 1
ATOM 692 O O . THR A 1 87 ? 17.797 -3.752 6.355 1 95 87 THR A O 1
ATOM 695 N N . LEU A 1 88 ? 17.078 -4.82 4.523 1 95.62 88 LEU A N 1
ATOM 696 C CA . LEU A 1 88 ? 16.328 -3.66 4.047 1 95.62 88 LEU A CA 1
ATOM 697 C C . LEU A 1 88 ? 15.375 -3.148 5.117 1 95.62 88 LEU A C 1
ATOM 699 O O . LEU A 1 88 ? 14.664 -3.934 5.75 1 95.62 88 LEU A O 1
ATOM 703 N N . PHE A 1 89 ? 15.383 -1.78 5.34 1 96.94 89 PHE A N 1
ATOM 704 C CA . PHE A 1 89 ? 14.508 -1.092 6.289 1 96.94 89 PHE A CA 1
ATOM 705 C C . PHE A 1 89 ? 14.641 -1.699 7.68 1 96.94 89 PHE A C 1
ATOM 707 O O . PHE A 1 89 ? 13.664 -1.769 8.43 1 96.94 89 PHE A O 1
ATOM 714 N N . ASP A 1 90 ? 15.82 -2.236 8.016 1 96.75 90 ASP A N 1
ATOM 715 C CA . ASP A 1 90 ? 16.062 -2.885 9.297 1 96.75 90 ASP A CA 1
ATOM 716 C C . ASP A 1 90 ? 15.078 -4.02 9.539 1 96.75 90 ASP A C 1
ATOM 718 O O . ASP A 1 90 ? 14.664 -4.258 10.68 1 96.75 90 ASP A O 1
ATOM 722 N N . ARG A 1 91 ? 14.477 -4.625 8.461 1 97.44 91 ARG A N 1
ATOM 723 C CA . ARG A 1 91 ? 13.57 -5.766 8.445 1 97.44 91 ARG A CA 1
ATOM 724 C C . ARG A 1 91 ? 12.25 -5.422 9.141 1 97.44 91 ARG A C 1
ATOM 726 O O . ARG A 1 91 ? 11.609 -6.297 9.719 1 97.44 91 ARG A O 1
ATOM 733 N N . ARG A 1 92 ? 11.906 -4.152 9.18 1 97.62 92 ARG A N 1
ATOM 734 C CA . ARG A 1 92 ? 10.609 -3.781 9.727 1 97.62 92 ARG A CA 1
ATOM 735 C C . ARG A 1 92 ? 9.477 -4.312 8.859 1 97.62 92 ARG A C 1
ATOM 737 O O . ARG A 1 92 ? 9.375 -3.971 7.68 1 97.62 92 ARG A O 1
ATOM 744 N N . ALA A 1 93 ? 8.602 -5.117 9.469 1 98 93 ALA A N 1
ATOM 745 C CA . ALA A 1 93 ? 7.523 -5.789 8.75 1 98 93 ALA A CA 1
ATOM 746 C C . ALA A 1 93 ? 6.598 -4.773 8.078 1 98 93 ALA A C 1
ATOM 748 O O . ALA A 1 93 ? 6.293 -4.895 6.891 1 98 93 ALA A O 1
ATOM 749 N N . SER A 1 94 ? 6.191 -3.762 8.805 1 97.69 94 SER A N 1
ATOM 750 C CA . SER A 1 94 ? 5.246 -2.773 8.305 1 97.69 94 SER A CA 1
ATOM 751 C C . SER A 1 94 ? 5.812 -2.025 7.102 1 97.69 94 SER A C 1
ATOM 753 O O . SER A 1 94 ? 5.105 -1.793 6.117 1 97.69 94 SER A O 1
ATOM 755 N N . LYS A 1 95 ? 7.082 -1.652 7.195 1 98 95 LYS A N 1
ATOM 756 C CA . LYS A 1 95 ? 7.695 -0.885 6.117 1 98 95 LYS A CA 1
ATOM 757 C C . LYS A 1 95 ? 7.906 -1.75 4.879 1 98 95 LYS A C 1
ATOM 759 O O . LYS A 1 95 ? 7.656 -1.308 3.756 1 98 95 LYS A O 1
ATOM 764 N N . LEU A 1 96 ? 8.328 -3.012 5.023 1 98.62 96 LEU A N 1
ATOM 765 C CA . LEU A 1 96 ? 8.508 -3.926 3.898 1 98.62 96 LEU A CA 1
ATOM 766 C C . LEU A 1 96 ? 7.176 -4.184 3.195 1 98.62 96 LEU A C 1
ATOM 768 O O . LEU A 1 96 ? 7.07 -4.016 1.979 1 98.62 96 LEU A O 1
ATOM 772 N N . VAL A 1 97 ? 6.195 -4.504 3.98 1 98.81 97 VAL A N 1
ATOM 773 C CA . VAL A 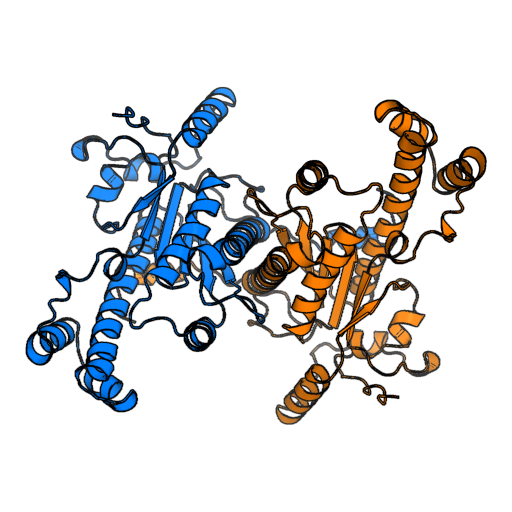1 97 ? 4.895 -4.859 3.428 1 98.81 97 VAL A CA 1
ATOM 774 C C . VAL A 1 97 ? 4.285 -3.65 2.723 1 98.81 97 VAL A C 1
ATOM 776 O O . VAL A 1 97 ? 3.83 -3.752 1.581 1 98.81 97 VAL A O 1
ATOM 779 N N . SER A 1 98 ? 4.301 -2.506 3.354 1 98.81 98 SER A N 1
ATOM 780 C CA . SER A 1 98 ? 3.66 -1.325 2.785 1 98.81 98 SER A CA 1
ATOM 781 C C . SER A 1 98 ? 4.398 -0.842 1.541 1 98.81 98 SER A C 1
ATOM 783 O O . SER A 1 98 ? 3.771 -0.409 0.571 1 98.81 98 SER A O 1
ATOM 785 N N . THR A 1 99 ? 5.73 -0.932 1.553 1 98.81 99 THR A N 1
ATOM 786 C CA . THR A 1 99 ? 6.504 -0.534 0.381 1 98.81 99 THR A CA 1
ATOM 787 C C . THR A 1 99 ? 6.176 -1.428 -0.812 1 98.81 99 THR A C 1
ATOM 789 O O . THR A 1 99 ? 5.938 -0.935 -1.917 1 98.81 99 THR A O 1
ATOM 792 N N . VAL A 1 100 ? 6.129 -2.732 -0.586 1 98.94 100 VAL A N 1
ATOM 793 C CA . VAL A 1 100 ? 5.824 -3.686 -1.648 1 98.94 100 VAL A CA 1
ATOM 794 C C . VAL A 1 100 ? 4.406 -3.457 -2.158 1 98.94 100 VAL A C 1
ATOM 796 O O . VAL A 1 100 ? 4.184 -3.332 -3.365 1 98.94 100 VAL A O 1
ATOM 799 N N . VAL A 1 101 ? 3.465 -3.311 -1.253 1 98.94 101 VAL A N 1
ATOM 800 C CA . VAL A 1 101 ? 2.057 -3.146 -1.605 1 98.94 101 VAL A CA 1
ATOM 801 C C . VAL A 1 101 ? 1.863 -1.833 -2.357 1 98.94 101 VAL A C 1
ATOM 803 O O . VAL A 1 101 ? 1.154 -1.786 -3.365 1 98.94 101 VAL A O 1
ATOM 806 N N . SER A 1 102 ? 2.475 -0.781 -1.873 1 98.94 102 SER A N 1
ATOM 807 C CA . SER A 1 102 ? 2.342 0.53 -2.5 1 98.94 102 SER A CA 1
ATOM 808 C C . SER A 1 102 ? 2.924 0.529 -3.91 1 98.94 102 SER A C 1
ATOM 810 O O . SER A 1 102 ? 2.291 1.018 -4.848 1 98.94 102 SER A O 1
ATOM 812 N N . THR A 1 103 ? 4.121 -0.005 -4.07 1 98.88 103 THR A N 1
ATOM 813 C CA . THR A 1 103 ? 4.766 -0.067 -5.375 1 98.88 103 THR A CA 1
ATOM 814 C C . THR A 1 103 ? 3.949 -0.916 -6.344 1 98.88 103 THR A C 1
ATOM 816 O O . THR A 1 103 ? 3.758 -0.535 -7.504 1 98.88 103 THR A O 1
ATOM 819 N N . PHE A 1 104 ? 3.486 -2.061 -5.855 1 98.94 104 PHE A N 1
ATOM 820 C CA . PHE A 1 104 ? 2.645 -2.938 -6.66 1 98.94 104 PHE A CA 1
ATOM 821 C C . PHE A 1 104 ? 1.383 -2.215 -7.109 1 98.94 104 PHE A C 1
ATOM 823 O O . PHE A 1 104 ? 1.061 -2.199 -8.297 1 98.94 104 PHE A O 1
ATOM 830 N N . THR A 1 105 ? 0.688 -1.531 -6.207 1 98.94 105 THR A N 1
ATOM 831 C CA . THR A 1 105 ? -0.562 -0.83 -6.48 1 98.94 105 THR A CA 1
ATOM 832 C C . THR A 1 105 ? -0.336 0.312 -7.469 1 98.94 105 THR A C 1
ATOM 834 O O . THR A 1 105 ? -1.114 0.491 -8.406 1 98.94 105 THR A O 1
ATOM 837 N N . ALA A 1 106 ? 0.723 1.083 -7.203 1 98.94 106 ALA A N 1
ATOM 838 C CA . ALA A 1 106 ? 1.032 2.199 -8.094 1 98.94 106 ALA A CA 1
ATOM 839 C C . ALA A 1 106 ? 1.166 1.728 -9.539 1 98.94 106 ALA A C 1
ATOM 841 O O . ALA A 1 106 ? 0.578 2.318 -10.445 1 98.94 106 ALA A O 1
ATOM 842 N N . ASN A 1 107 ? 1.878 0.653 -9.734 1 98.94 107 ASN A N 1
ATOM 843 C CA . ASN A 1 107 ? 2.127 0.156 -11.086 1 98.94 107 ASN A CA 1
ATOM 844 C C . ASN A 1 107 ? 0.889 -0.515 -11.672 1 98.94 107 ASN A C 1
ATOM 846 O O . ASN A 1 107 ? 0.645 -0.429 -12.875 1 98.94 107 ASN A O 1
ATOM 850 N N . TYR A 1 108 ? 0.121 -1.22 -10.828 1 98.94 108 TYR A N 1
ATOM 851 C CA . TYR A 1 108 ? -1.12 -1.82 -11.305 1 98.94 108 TYR A CA 1
ATOM 852 C C . TYR A 1 108 ? -2.057 -0.761 -11.875 1 98.94 108 TYR A C 1
ATOM 854 O O . TYR A 1 108 ? -2.582 -0.917 -12.984 1 98.94 108 TYR A O 1
ATOM 862 N N . VAL A 1 109 ? -2.215 0.351 -11.141 1 98.88 109 VAL A N 1
ATOM 863 C CA . VAL A 1 109 ? -3.111 1.428 -11.555 1 98.88 109 VAL A CA 1
ATOM 864 C C . VAL A 1 109 ? -2.529 2.148 -12.766 1 98.88 109 VAL A C 1
ATOM 866 O O . VAL A 1 109 ? -3.242 2.422 -13.734 1 98.88 109 VAL A O 1
ATOM 869 N N . TYR A 1 110 ? -1.293 2.398 -12.766 1 98.81 110 TYR A N 1
ATOM 870 C CA . TYR A 1 110 ? -0.635 3.154 -13.82 1 98.81 110 TYR A CA 1
ATOM 871 C C . TYR A 1 110 ? -0.712 2.414 -15.156 1 98.81 110 TYR A C 1
ATOM 873 O O . TYR A 1 110 ? -0.966 3.023 -16.188 1 98.81 110 TYR A O 1
ATOM 881 N N . PHE A 1 111 ? -0.572 1.07 -15.109 1 98.75 111 PHE A N 1
ATOM 882 C CA . PHE A 1 111 ? -0.464 0.313 -16.359 1 98.75 111 PHE A CA 1
ATOM 883 C C . PHE A 1 111 ? -1.813 -0.274 -16.75 1 98.75 111 PHE A C 1
ATOM 885 O O . PHE A 1 111 ? -1.903 -1.05 -17.703 1 98.75 111 PHE A O 1
ATOM 892 N N . TRP A 1 112 ? -2.883 0.069 -16.062 1 98.75 112 TRP A N 1
ATOM 893 C CA . TRP A 1 112 ? -4.207 -0.446 -16.406 1 98.75 112 TRP A CA 1
ATOM 894 C C . TRP A 1 112 ? -4.543 -0.194 -17.859 1 98.75 112 TRP A C 1
ATOM 896 O O . TRP A 1 112 ? -4.902 -1.121 -18.594 1 98.75 112 TRP A O 1
ATOM 906 N N . SER A 1 113 ? -4.316 1.024 -18.328 1 98 113 SER A N 1
ATOM 907 C CA . SER A 1 113 ? -4.75 1.406 -19.672 1 98 113 SER A CA 1
ATOM 908 C C . SER A 1 113 ? -3.943 0.682 -20.75 1 98 113 SER A C 1
ATOM 910 O O . SER A 1 113 ? -4.414 0.507 -21.875 1 98 113 SER A O 1
ATOM 912 N N . THR A 1 114 ? -2.727 0.295 -20.391 1 98.38 114 THR A N 1
ATOM 913 C CA . THR A 1 114 ? -1.902 -0.471 -21.328 1 98.38 114 THR A CA 1
ATOM 914 C C . THR A 1 114 ? -2.516 -1.843 -21.594 1 98.38 114 THR A C 1
ATOM 916 O O . THR A 1 114 ? -2.48 -2.338 -22.719 1 98.38 114 THR A O 1
ATOM 919 N N . HIS A 1 115 ? -3.107 -2.422 -20.578 1 98.56 115 HIS A N 1
ATOM 920 C CA . HIS A 1 115 ? -3.611 -3.785 -20.672 1 98.56 115 HIS A CA 1
ATOM 921 C C . HIS A 1 115 ? -5.113 -3.799 -20.938 1 98.56 115 HIS A C 1
ATOM 923 O O . HIS A 1 115 ? -5.648 -4.785 -21.453 1 98.56 115 HIS A O 1
ATOM 929 N N . PHE A 1 116 ? -5.758 -2.676 -20.578 1 98.19 116 PHE A N 1
ATOM 930 C CA . PHE A 1 116 ? -7.188 -2.514 -20.812 1 98.19 116 PHE A CA 1
ATOM 931 C C . PHE A 1 116 ? -7.477 -1.195 -21.516 1 98.19 116 PHE A C 1
ATOM 933 O O . PHE A 1 116 ? -8.172 -0.333 -20.969 1 98.19 116 PHE A O 1
ATOM 940 N N . PRO A 1 117 ? -7.062 -1.037 -22.75 1 97.62 117 PRO A N 1
ATOM 941 C CA . PRO A 1 117 ? -7.207 0.239 -23.453 1 97.62 117 PRO A CA 1
ATOM 942 C C . PRO A 1 117 ? -8.664 0.627 -23.672 1 97.62 117 PRO A C 1
ATOM 944 O O . PRO A 1 117 ? -8.992 1.815 -23.734 1 97.62 117 PRO A O 1
ATOM 947 N N . ASP A 1 118 ? -9.539 -0.338 -23.734 1 97.31 118 ASP A N 1
ATOM 948 C CA . ASP A 1 118 ? -10.93 -0.058 -24.078 1 97.31 118 ASP A CA 1
ATOM 949 C C . ASP A 1 118 ? -11.812 -0.042 -22.828 1 97.31 118 ASP A C 1
ATOM 951 O O . ASP A 1 118 ? -13.039 0.039 -22.922 1 97.31 118 ASP A O 1
ATOM 955 N N . SER A 1 119 ? -11.234 -0.216 -21.688 1 97.44 119 SER A N 1
ATOM 956 C CA . SER A 1 119 ? -11.961 -0.234 -20.422 1 97.44 119 SER A CA 1
ATOM 957 C C . SER A 1 119 ? -11.289 0.648 -19.375 1 97.44 119 SER A C 1
ATOM 959 O O . SER A 1 119 ? -10.625 0.146 -18.469 1 97.44 119 SER A O 1
ATOM 961 N N . PRO A 1 120 ? -11.547 1.893 -19.5 1 97.5 120 PRO A N 1
ATOM 962 C CA . PRO A 1 120 ? -10.867 2.809 -18.578 1 97.5 120 PRO A CA 1
ATOM 963 C C . PRO A 1 120 ? -11.188 2.521 -17.109 1 97.5 120 PRO A C 1
ATOM 965 O O . PRO A 1 120 ? -12.328 2.184 -16.781 1 97.5 120 PRO A O 1
ATOM 968 N N . LEU A 1 121 ? -10.195 2.607 -16.312 1 98 121 LEU A N 1
ATOM 969 C CA . LEU A 1 121 ? -10.336 2.404 -14.875 1 98 121 LEU A CA 1
ATOM 970 C C . LEU A 1 121 ? -11.203 3.494 -14.25 1 98 121 LEU A C 1
ATOM 972 O O . LEU A 1 121 ? -11.125 4.66 -14.648 1 98 121 LEU A O 1
ATOM 976 N N . SER A 1 122 ? -12.023 3.168 -13.266 1 97.56 122 SER A N 1
ATOM 977 C CA . SER A 1 122 ? -12.852 4.121 -12.531 1 97.56 122 SER A CA 1
ATOM 978 C C . SER A 1 122 ? -13.023 3.707 -11.078 1 97.56 122 SER A C 1
ATOM 980 O O . SER A 1 122 ? -12.914 2.525 -10.742 1 97.56 122 SER A O 1
ATOM 982 N N . PRO A 1 123 ? -13.281 4.637 -10.18 1 94.69 123 PRO A N 1
ATOM 983 C CA . PRO A 1 123 ? -13.5 4.281 -8.773 1 94.69 123 PRO A CA 1
ATOM 984 C C . PRO A 1 123 ? -14.719 3.377 -8.578 1 94.69 123 PRO A C 1
ATOM 986 O O . PRO A 1 123 ? -15.68 3.459 -9.344 1 94.69 123 PRO A O 1
ATOM 989 N N . PRO A 1 124 ? -14.68 2.609 -7.477 1 94.69 124 PRO A N 1
ATOM 990 C CA . PRO A 1 124 ? -13.562 2.322 -6.578 1 94.69 124 PRO A CA 1
ATOM 991 C C . PRO A 1 124 ? -12.391 1.641 -7.293 1 94.69 124 PRO A C 1
ATOM 993 O O . PRO A 1 124 ? -12.602 0.842 -8.211 1 94.69 124 PRO A O 1
ATOM 996 N N . LEU A 1 125 ? -11.227 2.025 -6.91 1 98.44 125 LEU A N 1
ATOM 997 C CA . LEU A 1 125 ? -10.016 1.57 -7.594 1 98.44 125 LEU A CA 1
ATOM 998 C C . LEU A 1 125 ? -9.508 0.271 -6.98 1 98.44 125 LEU A C 1
ATOM 1000 O O . LEU A 1 125 ? -9.82 -0.046 -5.832 1 98.44 125 LEU A O 1
ATOM 1004 N N . PRO A 1 126 ? -8.75 -0.532 -7.785 1 98.44 126 PRO A N 1
ATOM 1005 C CA . PRO A 1 126 ? -8.18 -1.76 -7.23 1 98.44 126 PRO A CA 1
ATOM 1006 C C . PRO A 1 126 ? -7.215 -1.491 -6.074 1 98.44 126 PRO A C 1
ATOM 1008 O O . PRO A 1 126 ? -6.48 -0.501 -6.098 1 98.44 126 PRO A O 1
ATOM 1011 N N . SER A 1 127 ? -7.25 -2.301 -5.141 1 98.5 127 SER A N 1
ATOM 1012 C CA . SER A 1 127 ? -6.344 -2.236 -4 1 98.5 127 SER A CA 1
ATOM 1013 C C . SER A 1 127 ? -5.895 -3.629 -3.568 1 98.5 127 SER A C 1
ATOM 1015 O O . SER A 1 127 ? -6.453 -4.633 -4.016 1 98.5 127 SER A O 1
ATOM 1017 N N . PHE A 1 128 ? -4.863 -3.678 -2.77 1 98.81 128 PHE A N 1
ATOM 1018 C CA . PHE A 1 128 ? -4.234 -4.926 -2.35 1 98.81 128 PHE A CA 1
ATOM 1019 C C . PHE A 1 128 ? -3.898 -4.887 -0.863 1 98.81 128 PHE A C 1
ATOM 1021 O O . PHE A 1 128 ? -3.566 -3.828 -0.324 1 98.81 128 PHE A O 1
ATOM 1028 N N . ASP A 1 129 ? -4.027 -5.98 -0.236 1 98.31 129 ASP A N 1
ATOM 1029 C CA . ASP A 1 129 ? -3.455 -6.125 1.099 1 98.31 129 ASP A CA 1
ATOM 1030 C C . ASP A 1 129 ? -2.193 -6.984 1.066 1 98.31 129 ASP A C 1
ATOM 1032 O O . ASP A 1 129 ? -1.892 -7.617 0.051 1 98.31 129 ASP A O 1
ATOM 1036 N N . GLY A 1 130 ? -1.41 -6.863 2.088 1 98.44 130 GLY A N 1
ATOM 1037 C CA . GLY A 1 130 ? -0.164 -7.613 2.141 1 98.44 130 GLY A CA 1
ATOM 1038 C C . GLY A 1 130 ? 0.17 -8.117 3.531 1 98.44 130 GLY A C 1
ATOM 1039 O O . GLY A 1 130 ? -0.299 -7.566 4.527 1 98.44 130 GLY A O 1
ATOM 1040 N N . ARG A 1 131 ? 0.952 -9.133 3.615 1 98.06 131 ARG A N 1
ATOM 1041 C CA . ARG A 1 131 ? 1.492 -9.672 4.859 1 98.06 131 ARG A CA 1
ATOM 1042 C C . ARG A 1 131 ? 2.887 -10.25 4.645 1 98.06 131 ARG A C 1
ATOM 1044 O O . ARG A 1 131 ? 3.23 -10.664 3.533 1 98.06 131 ARG A O 1
ATOM 1051 N N . ALA A 1 132 ? 3.654 -10.219 5.684 1 98.56 132 ALA A N 1
ATOM 1052 C CA . ALA A 1 132 ? 4.988 -10.82 5.66 1 98.56 132 ALA A CA 1
ATOM 1053 C C . ALA A 1 132 ? 5.031 -12.094 6.5 1 98.56 132 ALA A C 1
ATOM 1055 O O . ALA A 1 132 ? 4.438 -12.156 7.574 1 98.56 132 ALA A O 1
ATOM 1056 N N . VAL A 1 133 ? 5.68 -13.133 6.012 1 98.56 133 VAL A N 1
ATOM 1057 C CA . VAL A 1 133 ? 5.883 -14.383 6.727 1 98.56 133 VAL A CA 1
ATOM 1058 C C . VAL A 1 133 ? 7.355 -14.789 6.648 1 98.56 133 VAL A C 1
ATOM 1060 O O . VAL A 1 133 ? 7.984 -14.664 5.594 1 98.56 133 VAL A O 1
ATOM 1063 N N . CYS A 1 134 ? 7.914 -15.273 7.75 1 98.5 134 CYS A N 1
ATOM 1064 C CA . CYS A 1 134 ? 9.305 -15.711 7.816 1 98.5 134 CYS A CA 1
ATOM 1065 C C . CYS A 1 134 ? 9.406 -17.219 7.707 1 98.5 134 CYS A C 1
ATOM 1067 O O . CYS A 1 134 ? 8.656 -17.953 8.359 1 98.5 134 CYS A O 1
ATOM 1069 N N . TYR A 1 135 ? 10.242 -17.688 6.867 1 98.19 135 TYR A N 1
ATOM 1070 C CA . TYR A 1 135 ? 10.539 -19.109 6.727 1 98.19 135 TYR A CA 1
ATOM 1071 C C . TYR A 1 135 ? 11.992 -19.406 7.078 1 98.19 135 TYR A C 1
ATOM 1073 O O . TYR A 1 135 ? 12.914 -18.859 6.461 1 98.19 135 TYR A O 1
ATOM 1081 N N . PRO A 1 136 ? 12.305 -20.266 7.941 1 96 136 PRO A N 1
ATOM 1082 C CA . PRO A 1 136 ? 13.641 -20.375 8.531 1 96 136 PRO A CA 1
ATOM 1083 C C . PRO A 1 136 ? 14.609 -21.156 7.637 1 96 136 PRO A C 1
ATOM 1085 O O . PRO A 1 136 ? 15.828 -21.016 7.77 1 96 136 PRO A O 1
ATOM 1088 N N . SER A 1 137 ? 14.094 -22.047 6.785 1 96.12 137 SER A N 1
ATOM 1089 C CA . SER A 1 137 ? 14.992 -22.875 5.988 1 96.12 137 SER A CA 1
ATOM 1090 C C . SER A 1 137 ? 14.648 -22.781 4.504 1 96.12 137 SER A C 1
ATOM 1092 O O . SER A 1 137 ? 13.555 -22.359 4.137 1 96.12 137 SER A O 1
ATOM 1094 N N . VAL A 1 138 ? 15.586 -23.234 3.693 1 96.12 138 VAL A N 1
ATOM 1095 C CA . VAL A 1 138 ? 15.375 -23.297 2.252 1 96.12 138 VAL A CA 1
ATOM 1096 C C . VAL A 1 138 ? 14.211 -24.25 1.949 1 96.12 138 VAL A C 1
ATOM 1098 O O . VAL A 1 138 ? 13.375 -23.953 1.087 1 96.12 138 VAL A O 1
ATOM 1101 N N . GLN A 1 139 ? 14.141 -25.281 2.689 1 96.06 139 GLN A N 1
ATOM 1102 C CA . GLN A 1 139 ? 13.07 -26.25 2.459 1 96.06 139 GLN A CA 1
ATOM 1103 C C . GLN A 1 139 ? 11.703 -25.641 2.758 1 96.06 139 GLN A C 1
ATOM 1105 O O . GLN A 1 139 ? 10.75 -25.859 2.008 1 96.06 139 GLN A O 1
ATOM 1110 N N . ASN A 1 140 ? 11.594 -24.922 3.879 1 97.62 140 ASN A N 1
ATOM 1111 C CA . ASN A 1 140 ? 10.336 -24.25 4.188 1 97.62 140 ASN A CA 1
ATOM 1112 C C . ASN A 1 140 ? 9.93 -23.281 3.088 1 97.62 140 ASN A C 1
ATOM 1114 O O . ASN A 1 140 ? 8.766 -23.203 2.711 1 97.62 140 ASN A O 1
ATOM 1118 N N . LEU A 1 141 ? 10.914 -22.547 2.613 1 97.94 141 LEU A N 1
ATOM 1119 C CA . LEU A 1 141 ? 10.656 -21.594 1.538 1 97.94 141 LEU A CA 1
ATOM 1120 C C . LEU A 1 141 ? 10.188 -22.312 0.279 1 97.94 141 LEU A C 1
ATOM 1122 O O . LEU A 1 141 ? 9.18 -21.922 -0.326 1 97.94 141 LEU A O 1
ATOM 1126 N N . ARG A 1 142 ? 10.898 -23.312 -0.147 1 97.44 142 ARG A N 1
ATOM 1127 C CA . ARG A 1 142 ? 10.539 -24.078 -1.339 1 97.44 142 ARG A CA 1
ATOM 1128 C C . ARG A 1 142 ? 9.156 -24.719 -1.19 1 97.44 142 ARG A C 1
ATOM 1130 O O . ARG A 1 142 ? 8.383 -24.766 -2.15 1 97.44 142 ARG A O 1
ATOM 1137 N N . ASP A 1 143 ? 8.898 -25.219 -0.025 1 98 143 ASP A N 1
ATOM 1138 C CA . ASP A 1 143 ? 7.578 -25.797 0.219 1 98 143 ASP A CA 1
ATOM 1139 C C . ASP A 1 143 ? 6.488 -24.734 0.071 1 98 143 ASP A C 1
ATOM 1141 O O . ASP A 1 143 ? 5.406 -25.016 -0.447 1 98 143 ASP A O 1
ATOM 1145 N N . TYR A 1 144 ? 6.75 -23.578 0.566 1 98.44 144 TYR A N 1
ATOM 1146 C CA . TYR A 1 144 ? 5.789 -22.484 0.399 1 98.44 144 TYR A CA 1
ATOM 1147 C C . TYR A 1 144 ? 5.527 -22.219 -1.076 1 98.44 144 TYR A C 1
ATOM 1149 O O . TYR A 1 144 ? 4.375 -22.141 -1.505 1 98.44 144 TYR A O 1
ATOM 1157 N N . MET A 1 145 ? 6.582 -22.031 -1.806 1 98.19 145 MET A N 1
ATOM 1158 C CA . MET A 1 145 ? 6.453 -21.75 -3.23 1 98.19 145 MET A CA 1
ATOM 1159 C C . MET A 1 145 ? 5.75 -22.891 -3.955 1 98.19 145 MET A C 1
ATOM 1161 O O . MET A 1 145 ? 4.922 -22.656 -4.84 1 98.19 145 MET A O 1
ATOM 1165 N N . SER A 1 146 ? 6.066 -24.078 -3.578 1 98.25 146 SER A N 1
ATOM 1166 C CA . SER A 1 146 ? 5.426 -25.25 -4.148 1 98.25 146 SER A CA 1
ATOM 1167 C C . SER A 1 146 ? 3.934 -25.281 -3.834 1 98.25 146 SER A C 1
ATOM 1169 O O . SER A 1 146 ? 3.121 -25.656 -4.68 1 98.25 146 SER A O 1
ATOM 1171 N N . TRP A 1 147 ? 3.668 -24.953 -2.613 1 98 147 TRP A N 1
ATOM 1172 C CA . TRP A 1 147 ? 2.271 -24.891 -2.195 1 98 147 TRP A CA 1
ATOM 1173 C C . TRP A 1 147 ? 1.48 -23.938 -3.078 1 98 147 TRP A C 1
ATOM 1175 O O . TRP A 1 147 ? 0.378 -24.25 -3.525 1 98 147 TRP A O 1
ATOM 1185 N N . ARG A 1 148 ? 1.981 -22.766 -3.326 1 97.88 148 ARG A N 1
ATOM 1186 C CA . ARG A 1 148 ? 1.291 -21.766 -4.133 1 97.88 148 ARG A CA 1
ATOM 1187 C C . ARG A 1 148 ? 1.078 -22.266 -5.559 1 97.88 148 ARG A C 1
ATOM 1189 O O . ARG A 1 148 ? 0.003 -22.078 -6.133 1 97.88 148 ARG A O 1
ATOM 1196 N N . GLN A 1 149 ? 2.123 -22.859 -6.152 1 98.12 149 GLN A N 1
ATOM 1197 C CA . GLN A 1 149 ? 1.986 -23.312 -7.531 1 98.12 149 GLN A CA 1
ATOM 1198 C C . GLN A 1 149 ? 1.042 -24.516 -7.629 1 98.12 149 GLN A C 1
ATOM 1200 O O . GLN A 1 149 ? 0.263 -24.625 -8.578 1 98.12 149 GLN A O 1
ATOM 1205 N N . ALA A 1 150 ? 1.147 -25.422 -6.668 1 97 150 ALA A N 1
ATOM 1206 C CA . ALA A 1 150 ? 0.211 -26.547 -6.648 1 97 150 ALA A CA 1
ATOM 1207 C C . ALA A 1 150 ? -1.231 -26.062 -6.555 1 97 150 ALA A C 1
ATOM 1209 O O . ALA A 1 150 ? -2.115 -26.562 -7.246 1 97 150 ALA A O 1
ATOM 1210 N N . ASP A 1 151 ? -1.419 -25.078 -5.703 1 96.19 151 ASP A N 1
ATOM 1211 C CA . ASP A 1 151 ? -2.746 -24.484 -5.547 1 96.19 151 ASP A CA 1
ATOM 1212 C C . ASP A 1 151 ? -3.219 -23.844 -6.852 1 96.19 151 ASP A C 1
ATOM 1214 O O . ASP A 1 151 ? -4.406 -23.891 -7.18 1 96.19 151 ASP A O 1
ATOM 1218 N N . CYS A 1 152 ? -2.33 -23.172 -7.527 1 97.38 152 CYS A N 1
ATOM 1219 C CA . CYS A 1 152 ? -2.631 -22.594 -8.828 1 97.38 152 CYS A CA 1
ATOM 1220 C C . CYS A 1 152 ? -3.166 -23.641 -9.789 1 97.38 152 CYS A C 1
ATOM 1222 O O . CYS A 1 152 ? -4.207 -23.438 -10.422 1 97.38 152 CYS A O 1
ATOM 1224 N N . HIS A 1 153 ? -2.5 -24.781 -9.891 1 96.44 153 HIS A N 1
ATOM 1225 C CA . HIS A 1 153 ? -2.879 -25.875 -10.773 1 96.44 153 HIS A CA 1
ATOM 1226 C C . HIS A 1 153 ? -4.242 -26.438 -10.398 1 96.44 153 HIS A C 1
ATOM 1228 O O . HIS A 1 153 ? -5.113 -26.609 -11.258 1 96.44 153 HIS A O 1
ATOM 1234 N N . ILE A 1 154 ? -4.43 -26.672 -9.156 1 95.56 154 ILE A N 1
ATOM 1235 C CA . ILE A 1 154 ? -5.664 -27.266 -8.656 1 95.56 154 ILE A CA 1
ATOM 1236 C C . ILE A 1 154 ? -6.836 -26.328 -8.938 1 95.56 154 ILE A C 1
ATOM 1238 O O . ILE A 1 154 ? -7.855 -26.75 -9.492 1 95.56 154 ILE A O 1
ATOM 1242 N N . ASN A 1 155 ? -6.688 -25.078 -8.594 1 95.88 155 ASN A N 1
ATOM 1243 C CA . ASN A 1 155 ? -7.754 -24.109 -8.773 1 95.88 155 ASN A CA 1
ATOM 1244 C C . ASN A 1 155 ? -8.055 -23.875 -10.25 1 95.88 155 ASN A C 1
ATOM 1246 O O . ASN A 1 155 ? -9.211 -23.719 -10.633 1 95.88 155 ASN A O 1
ATOM 1250 N N . ASN A 1 156 ? -7.012 -23.797 -11.039 1 97.69 156 ASN A N 1
ATOM 1251 C CA . ASN A 1 156 ? -7.238 -23.562 -12.461 1 97.69 156 ASN A CA 1
ATOM 1252 C C . ASN A 1 156 ? -7.926 -24.75 -13.125 1 97.69 156 ASN A C 1
ATOM 1254 O O . ASN A 1 156 ? -8.758 -24.562 -14.016 1 97.69 156 ASN A O 1
ATOM 1258 N N . LEU A 1 157 ? -7.535 -26 -12.781 1 97.81 157 LEU A N 1
ATOM 1259 C CA . LEU A 1 157 ? -8.227 -27.172 -13.305 1 97.81 157 LEU A CA 1
ATOM 1260 C C . LEU A 1 157 ? -9.711 -27.109 -12.984 1 97.81 157 LEU A C 1
ATOM 1262 O O . LEU A 1 157 ? -10.555 -27.328 -13.859 1 97.81 157 LEU A O 1
ATOM 1266 N N . TYR A 1 158 ? -10 -26.828 -11.734 1 97.19 158 TYR A N 1
ATOM 1267 C CA . TYR A 1 158 ? -11.391 -26.688 -11.328 1 97.19 158 TYR A CA 1
ATOM 1268 C C . TYR A 1 158 ? -12.102 -25.609 -12.141 1 97.19 158 TYR A C 1
ATOM 1270 O O . TYR A 1 158 ? -13.172 -25.844 -12.695 1 97.19 158 TYR A O 1
ATOM 1278 N N . ASN A 1 159 ? -11.539 -24.438 -12.188 1 97.38 159 ASN A N 1
ATOM 1279 C CA . ASN A 1 159 ? -12.164 -23.297 -12.859 1 97.38 159 ASN A CA 1
ATOM 1280 C C . ASN A 1 159 ? -12.336 -23.547 -14.352 1 97.38 159 ASN A C 1
ATOM 1282 O O . ASN A 1 159 ? -13.32 -23.125 -14.953 1 97.38 159 ASN A O 1
ATOM 1286 N N . THR A 1 160 ? -11.281 -24.172 -14.977 1 98.19 160 THR A N 1
ATOM 1287 C CA . THR A 1 160 ? -11.391 -24.516 -16.391 1 98.19 160 THR A CA 1
ATOM 1288 C C . THR A 1 160 ? -12.578 -25.438 -16.625 1 98.19 160 THR A C 1
ATOM 1290 O O . THR A 1 160 ? -13.344 -25.234 -17.578 1 98.19 160 THR A O 1
ATOM 1293 N N . CYS A 1 161 ? -12.711 -26.406 -15.836 1 98.12 161 CYS A N 1
ATOM 1294 C CA . CYS A 1 161 ? -13.844 -27.328 -15.945 1 98.12 161 CYS A CA 1
ATOM 1295 C C . CYS A 1 161 ? -15.156 -26.594 -15.688 1 98.12 161 CYS A C 1
ATOM 1297 O O . CYS A 1 161 ? -16.109 -26.734 -16.469 1 98.12 161 CYS A O 1
ATOM 1299 N N . PHE A 1 162 ? -15.289 -25.891 -14.633 1 98.19 162 PHE A N 1
ATOM 1300 C CA . PHE A 1 162 ? -16.484 -25.156 -14.211 1 98.19 162 PHE A CA 1
ATOM 1301 C C . PHE A 1 162 ? -16.984 -24.266 -15.336 1 98.19 162 PHE A C 1
ATOM 1303 O O . PHE A 1 162 ? -18.156 -24.344 -15.719 1 98.19 162 PHE A O 1
ATOM 1310 N N . TRP A 1 163 ? -16.109 -23.484 -15.852 1 98 163 TRP A N 1
ATOM 1311 C CA . TRP A 1 163 ? -16.547 -22.516 -16.859 1 98 163 TRP A CA 1
ATOM 1312 C C . TRP A 1 163 ? -16.797 -23.203 -18.203 1 98 163 TRP A C 1
ATOM 1314 O O . TRP A 1 163 ? -17.578 -22.703 -19.016 1 98 163 TRP A O 1
ATOM 1324 N N . SER A 1 164 ? -16.078 -24.359 -18.5 1 98.31 164 SER A N 1
ATOM 1325 C CA . SER A 1 164 ? -16.422 -25.141 -19.688 1 98.31 164 SER A CA 1
ATOM 1326 C C . SER A 1 164 ? -17.844 -25.688 -19.594 1 98.31 164 SER A C 1
ATOM 1328 O O . SER A 1 164 ? -18.578 -25.672 -20.578 1 98.31 164 SER A O 1
ATOM 1330 N N . LEU A 1 165 ? -18.203 -26.125 -18.406 1 98.25 165 LEU A N 1
ATOM 1331 C CA . LEU A 1 165 ? -19.547 -26.625 -18.188 1 98.25 165 LEU A CA 1
ATOM 1332 C C . LEU A 1 165 ? -20.578 -25.531 -18.438 1 98.25 165 LEU A C 1
ATOM 1334 O O . LEU A 1 165 ? -21.672 -25.812 -18.953 1 98.25 165 LEU A O 1
ATOM 1338 N N . ILE A 1 166 ? -20.281 -24.359 -18.078 1 98.06 166 ILE A N 1
ATOM 1339 C CA . ILE A 1 166 ? -21.219 -23.25 -18.203 1 98.06 166 ILE A CA 1
ATOM 1340 C C . ILE A 1 166 ? -21.219 -22.719 -19.641 1 98.06 166 ILE A C 1
ATOM 1342 O O . ILE A 1 166 ? -22.25 -22.688 -20.297 1 98.06 166 ILE A O 1
ATOM 1346 N N . GLN A 1 167 ? -20.062 -22.375 -20.109 1 98.06 167 GLN A N 1
ATOM 1347 C CA . GLN A 1 167 ? -19.938 -21.672 -21.391 1 98.06 167 GLN A CA 1
ATOM 1348 C C . GLN A 1 167 ? -20.188 -22.609 -22.562 1 98.06 167 GLN A C 1
ATOM 1350 O O . GLN A 1 167 ? -20.734 -22.188 -23.578 1 98.06 167 GLN A O 1
ATOM 1355 N N . LEU A 1 168 ? -19.703 -23.797 -22.5 1 97.69 168 LEU A N 1
ATOM 1356 C CA . LEU A 1 168 ? -19.828 -24.75 -23.594 1 97.69 168 LEU A CA 1
ATOM 1357 C C . LEU A 1 168 ? -20.938 -25.766 -23.328 1 97.69 168 LEU A C 1
ATOM 1359 O O . LEU A 1 168 ? -21.562 -26.266 -24.266 1 97.69 168 LEU A O 1
ATOM 1363 N N . GLY A 1 169 ? -21.125 -26.062 -22.078 1 97.5 169 GLY A N 1
ATOM 1364 C CA . GLY A 1 169 ? -22.078 -27.094 -21.734 1 97.5 169 GLY A CA 1
ATOM 1365 C C . GLY A 1 169 ? -23.469 -26.547 -21.469 1 97.5 169 GLY A C 1
ATOM 1366 O O . GLY A 1 169 ? -24.438 -27.312 -21.375 1 97.5 169 GLY A O 1
ATOM 1367 N N . GLY A 1 170 ? -23.547 -25.188 -21.219 1 97.69 170 GLY A N 1
ATOM 1368 C CA . GLY A 1 170 ? -24.844 -24.562 -21.047 1 97.69 170 GLY A CA 1
ATOM 1369 C C . GLY A 1 170 ? -25.406 -24.688 -19.641 1 97.69 170 GLY A C 1
ATOM 1370 O O . GLY A 1 170 ? -26.578 -24.406 -19.406 1 97.69 170 GLY A O 1
ATOM 1371 N N . LEU A 1 171 ? -24.594 -25.141 -18.781 1 97.69 171 LEU A N 1
ATOM 1372 C CA . LEU A 1 171 ? -25.047 -25.266 -17.391 1 97.69 171 LEU A CA 1
ATOM 1373 C C . LEU A 1 171 ? -25.031 -23.906 -16.719 1 97.69 171 LEU A C 1
ATOM 1375 O O . LEU A 1 171 ? -24.344 -22.984 -17.156 1 97.69 171 LEU A O 1
ATOM 1379 N N . ASP A 1 172 ? -25.844 -23.781 -15.68 1 97.62 172 ASP A N 1
ATOM 1380 C CA . ASP A 1 172 ? -25.734 -22.594 -14.844 1 97.62 172 ASP A CA 1
ATOM 1381 C C . ASP A 1 172 ? -24.766 -22.812 -13.68 1 97.62 172 ASP A C 1
ATOM 1383 O O . ASP A 1 172 ? -24.188 -23.891 -13.547 1 97.62 172 ASP A O 1
ATOM 1387 N N . ASN A 1 173 ? -24.531 -21.875 -12.906 1 96.5 173 ASN A N 1
ATOM 1388 C CA . ASN A 1 173 ? -23.547 -21.922 -11.844 1 96.5 173 ASN A CA 1
ATOM 1389 C C . ASN A 1 173 ? -23.828 -23.047 -10.859 1 96.5 173 ASN A C 1
ATOM 1391 O O . ASN A 1 173 ? -22.938 -23.812 -10.484 1 96.5 173 ASN A O 1
ATOM 1395 N N . LYS A 1 174 ? -25.031 -23.141 -10.477 1 97.31 174 LYS A N 1
ATOM 1396 C CA . LYS A 1 174 ? -25.422 -24.141 -9.484 1 97.31 174 LYS A CA 1
ATOM 1397 C C . LYS A 1 174 ? -25.219 -25.547 -10.023 1 97.31 174 LYS A C 1
ATOM 1399 O O . LYS A 1 174 ? -24.734 -26.422 -9.312 1 97.31 174 LYS A O 1
ATOM 1404 N N . GLU A 1 175 ? -25.594 -25.797 -11.227 1 97.06 175 GLU A N 1
ATOM 1405 C CA . GLU A 1 175 ? -25.453 -27.094 -11.859 1 97.06 175 GLU A CA 1
ATOM 1406 C C . GLU A 1 175 ? -23.969 -27.469 -12.031 1 97.06 175 GLU A C 1
ATOM 1408 O O . GLU A 1 175 ? -23.578 -28.609 -11.82 1 97.06 175 GLU A O 1
ATOM 1413 N N . ALA A 1 176 ? -23.25 -26.516 -12.477 1 97.56 176 ALA A N 1
ATOM 1414 C CA . ALA A 1 176 ? -21.812 -26.734 -12.664 1 97.56 176 ALA A CA 1
ATOM 1415 C C . ALA A 1 176 ? -21.141 -27.125 -11.344 1 97.56 176 ALA A C 1
ATOM 1417 O O . ALA A 1 176 ? -20.359 -28.062 -11.297 1 97.56 176 ALA A O 1
ATOM 1418 N N . GLU A 1 177 ? -21.5 -26.406 -10.297 1 96.56 177 GLU A N 1
ATOM 1419 C CA . GLU A 1 177 ? -20.938 -26.688 -8.977 1 96.56 177 GLU A CA 1
ATOM 1420 C C . GLU A 1 177 ? -21.328 -28.078 -8.5 1 96.56 177 GLU A C 1
ATOM 1422 O O . GLU A 1 177 ? -20.516 -28.797 -7.934 1 96.56 177 GLU A O 1
ATOM 1427 N N . SER A 1 178 ? -22.562 -28.422 -8.703 1 96.69 178 SER A N 1
ATOM 1428 C CA . SER A 1 178 ? -23.062 -29.734 -8.305 1 96.69 178 SER A CA 1
ATOM 1429 C C . SER A 1 178 ? -22.344 -30.844 -9.055 1 96.69 178 SER A C 1
ATOM 1431 O O . SER A 1 178 ? -22.016 -31.891 -8.477 1 96.69 178 SER A O 1
ATOM 1433 N N . THR A 1 179 ? -22.125 -30.609 -10.312 1 95.69 179 THR A N 1
ATOM 1434 C CA . THR A 1 179 ? -21.438 -31.578 -11.156 1 95.69 179 THR A CA 1
ATOM 1435 C C . THR A 1 179 ? -20.016 -31.828 -10.656 1 95.69 179 THR A C 1
ATOM 1437 O O . THR A 1 179 ? -19.516 -32.969 -10.703 1 95.69 179 THR A O 1
ATOM 1440 N N . LEU A 1 180 ? -19.406 -30.75 -10.117 1 96.88 180 LEU A N 1
ATOM 1441 C CA . LEU A 1 180 ? -17.984 -30.844 -9.773 1 96.88 180 LEU A CA 1
ATOM 1442 C C . LEU A 1 180 ? -17.812 -31.172 -8.297 1 96.88 180 LEU A C 1
ATOM 1444 O O . LEU A 1 180 ? -16.703 -31.516 -7.867 1 96.88 180 LEU A O 1
ATOM 1448 N N . ALA A 1 181 ? -18.75 -31 -7.355 1 92.94 181 ALA A N 1
ATOM 1449 C CA . ALA A 1 181 ? -18.688 -31.094 -5.902 1 92.94 181 ALA A CA 1
ATOM 1450 C C . ALA A 1 181 ? -18 -32.375 -5.461 1 92.94 181 ALA A C 1
ATOM 1452 O O . ALA A 1 181 ? -17.297 -32.406 -4.453 1 92.94 181 ALA A O 1
ATOM 1453 N N . ARG A 1 182 ? -18.031 -33.5 -6.25 1 88.75 182 ARG A N 1
ATOM 1454 C CA . ARG A 1 182 ? -17.453 -34.75 -5.766 1 88.75 182 ARG A CA 1
ATOM 1455 C C . ARG A 1 182 ? -16.484 -35.344 -6.793 1 88.75 182 ARG A C 1
ATOM 1457 O O . ARG A 1 182 ? -16.234 -36.531 -6.789 1 88.75 182 ARG A O 1
ATOM 1464 N N . THR A 1 183 ? -15.883 -34.469 -7.496 1 94.19 183 THR A N 1
ATOM 1465 C CA . THR A 1 183 ? -14.961 -34.938 -8.523 1 94.19 183 THR A CA 1
ATOM 1466 C C . THR A 1 183 ? -13.516 -34.75 -8.062 1 94.19 183 THR A C 1
ATOM 1468 O O . THR A 1 183 ? -13.203 -33.844 -7.312 1 94.19 183 THR A O 1
ATOM 1471 N N . LEU A 1 184 ? -12.719 -35.656 -8.438 1 94.75 184 LEU A N 1
ATOM 1472 C CA . LEU A 1 184 ? -11.273 -35.562 -8.266 1 94.75 184 LEU A CA 1
ATOM 1473 C C . LEU A 1 184 ? -10.617 -35.031 -9.539 1 94.75 184 LEU A C 1
ATOM 1475 O O . LEU A 1 184 ? -11.289 -34.781 -10.539 1 94.75 184 LEU A O 1
ATOM 1479 N N . ALA A 1 185 ? -9.312 -34.812 -9.484 1 95.06 185 ALA A N 1
ATOM 1480 C CA . ALA A 1 185 ? -8.578 -34.281 -10.609 1 95.06 185 ALA A CA 1
ATOM 1481 C C . ALA A 1 185 ? -8.805 -35.094 -11.875 1 95.06 185 ALA A C 1
ATOM 1483 O O . ALA A 1 185 ? -9.023 -34.531 -12.953 1 95.06 185 ALA A O 1
ATOM 1484 N N . ALA A 1 186 ? -8.758 -36.375 -11.719 1 96.12 186 ALA A N 1
ATOM 1485 C CA . ALA A 1 186 ? -8.922 -37.281 -12.859 1 96.12 186 ALA A CA 1
ATOM 1486 C C . ALA A 1 186 ? -10.305 -37.125 -13.492 1 96.12 186 ALA A C 1
ATOM 1488 O O . ALA A 1 186 ? -10.453 -37.188 -14.711 1 96.12 186 ALA A O 1
ATOM 1489 N N . ASP A 1 187 ? -11.305 -36.969 -12.656 1 97.19 187 ASP A N 1
ATOM 1490 C CA . ASP A 1 187 ? -12.672 -36.781 -13.133 1 97.19 187 ASP A CA 1
ATOM 1491 C C . ASP A 1 187 ? -12.789 -35.5 -13.945 1 97.19 187 ASP A C 1
ATOM 1493 O O . ASP A 1 187 ? -13.445 -35.469 -14.984 1 97.19 187 ASP A O 1
ATOM 1497 N N . LYS A 1 188 ? -12.227 -34.469 -13.438 1 98.06 188 LYS A N 1
ATOM 1498 C CA . LYS A 1 188 ? -12.281 -33.156 -14.117 1 98.06 188 LYS A CA 1
ATOM 1499 C C . LYS A 1 188 ? -11.594 -33.219 -15.477 1 98.06 188 LYS A C 1
ATOM 1501 O O . LYS A 1 188 ? -12.086 -32.656 -16.453 1 98.06 188 LYS A O 1
ATOM 1506 N N . ASN A 1 189 ? -10.453 -33.906 -15.508 1 97.38 189 ASN A N 1
ATOM 1507 C CA . ASN A 1 189 ? -9.766 -34.094 -16.781 1 97.38 189 ASN A CA 1
ATOM 1508 C C . ASN A 1 189 ? -10.633 -34.875 -17.766 1 97.38 189 ASN A C 1
ATOM 1510 O O . ASN A 1 189 ? -10.664 -34.562 -18.953 1 97.38 189 ASN A O 1
ATOM 1514 N N . GLU A 1 190 ? -11.297 -35.875 -17.25 1 97.69 190 GLU A N 1
ATOM 1515 C CA . GLU A 1 190 ? -12.18 -36.656 -18.094 1 97.69 190 GLU A CA 1
ATOM 1516 C C . GLU A 1 190 ? -13.344 -35.844 -18.641 1 97.69 190 GLU A C 1
ATOM 1518 O O . GLU A 1 190 ? -13.688 -35.938 -19.812 1 97.69 190 GLU A O 1
ATOM 1523 N N . ILE A 1 191 ? -13.922 -35.094 -17.734 1 97.5 191 ILE A N 1
ATOM 1524 C CA . ILE A 1 191 ? -15.016 -34.219 -18.156 1 97.5 191 ILE A CA 1
ATOM 1525 C C . ILE A 1 191 ? -14.547 -33.281 -19.266 1 97.5 191 ILE A C 1
ATOM 1527 O O . ILE A 1 191 ? -15.195 -33.188 -20.312 1 97.5 191 ILE A O 1
ATOM 1531 N N . LEU A 1 192 ? -13.445 -32.625 -19.078 1 98.44 192 LEU A N 1
ATOM 1532 C CA . LEU A 1 192 ? -12.906 -31.688 -20.078 1 98.44 192 LEU A CA 1
ATOM 1533 C C . LEU A 1 192 ? -12.664 -32.406 -21.406 1 98.44 192 LEU A C 1
ATOM 1535 O O . LEU A 1 192 ? -13.023 -31.875 -22.453 1 98.44 192 LEU A O 1
ATOM 1539 N N . PHE A 1 193 ? -12.086 -33.531 -21.328 1 97.88 193 PHE A N 1
ATOM 1540 C CA . PHE A 1 193 ? -11.719 -34.25 -22.547 1 97.88 193 PHE A CA 1
ATOM 1541 C C . PHE A 1 193 ? -12.945 -34.812 -23.234 1 97.88 193 PHE A C 1
ATOM 1543 O O . PHE A 1 193 ? -13.195 -34.562 -24.406 1 97.88 193 PHE A O 1
ATOM 1550 N N . SER A 1 194 ? -13.742 -35.562 -22.547 1 98 194 SER A N 1
ATOM 1551 C CA . SER A 1 194 ? -14.844 -36.312 -23.125 1 98 194 SER A CA 1
ATOM 1552 C C . SER A 1 194 ? -15.984 -35.406 -23.562 1 98 194 SER A C 1
ATOM 1554 O O . SER A 1 194 ? -16.609 -35.625 -24.594 1 98 194 SER A O 1
ATOM 1556 N N . ARG A 1 195 ? -16.234 -34.375 -22.75 1 97.38 195 ARG A N 1
ATOM 1557 C CA . ARG A 1 195 ? -17.391 -33.562 -23.047 1 97.38 195 ARG A CA 1
ATOM 1558 C C . ARG A 1 195 ? -17.016 -32.375 -23.953 1 97.38 195 ARG A C 1
ATOM 1560 O O . ARG A 1 195 ? -17.844 -31.891 -24.719 1 97.38 195 ARG A O 1
ATOM 1567 N N . PHE A 1 196 ? -15.812 -31.953 -23.812 1 98.06 196 PHE A N 1
ATOM 1568 C CA . PHE A 1 196 ? -15.523 -30.703 -24.5 1 98.06 196 PHE A CA 1
ATOM 1569 C C . PHE A 1 196 ? -14.281 -30.828 -25.375 1 98.06 196 PHE A C 1
ATOM 1571 O O . PHE A 1 196 ? -13.844 -29.844 -25.969 1 98.06 196 PHE A O 1
ATOM 1578 N N . SER A 1 197 ? -13.602 -31.984 -25.453 1 98.06 197 SER A N 1
ATOM 1579 C CA . SER A 1 197 ? -12.398 -32.25 -26.234 1 98.06 197 SER A CA 1
ATOM 1580 C C . SER A 1 197 ? -11.266 -31.312 -25.828 1 98.06 197 SER A C 1
ATOM 1582 O O . SER A 1 197 ? -10.531 -30.812 -26.672 1 98.06 197 SER A O 1
ATOM 1584 N N . ILE A 1 198 ? -11.234 -31.016 -24.547 1 97.81 198 ILE A N 1
ATOM 1585 C CA . ILE A 1 198 ? -10.188 -30.156 -24.016 1 97.81 198 ILE A CA 1
ATOM 1586 C C . ILE A 1 198 ? -9.172 -31 -23.25 1 97.81 198 ILE A C 1
ATOM 1588 O O . ILE A 1 198 ? -9.539 -31.75 -22.344 1 97.81 198 ILE A O 1
ATOM 1592 N N . ASN A 1 199 ? -7.953 -31.016 -23.688 1 97.88 199 ASN A N 1
ATOM 1593 C CA . ASN A 1 199 ? -6.844 -31.562 -22.922 1 97.88 199 ASN A CA 1
ATOM 1594 C C . ASN A 1 199 ? -6.207 -30.516 -22.016 1 97.88 199 ASN A C 1
ATOM 1596 O O . ASN A 1 199 ? -5.484 -29.641 -22.484 1 97.88 199 ASN A O 1
ATOM 1600 N N . TYR A 1 200 ? -6.418 -30.625 -20.766 1 97.5 200 TYR A N 1
ATOM 1601 C CA . TYR A 1 200 ? -5.98 -29.625 -19.812 1 97.5 200 TYR A CA 1
ATOM 1602 C C . TYR A 1 200 ? -4.473 -29.406 -19.891 1 97.5 200 TYR A C 1
ATOM 1604 O O . TYR A 1 200 ? -3.986 -28.297 -19.688 1 97.5 200 TYR A O 1
ATOM 1612 N N . ASN A 1 201 ? -3.703 -30.438 -20.219 1 95.69 201 ASN A N 1
ATOM 1613 C CA . ASN A 1 201 ? -2.248 -30.359 -20.266 1 95.69 201 ASN A CA 1
ATOM 1614 C C . ASN A 1 201 ? -1.782 -29.438 -21.391 1 95.69 201 ASN A C 1
ATOM 1616 O O . ASN A 1 201 ? -0.621 -29.031 -21.422 1 95.69 201 ASN A O 1
ATOM 1620 N N . ASN A 1 202 ? -2.668 -29.125 -22.266 1 96.5 202 ASN A N 1
ATOM 1621 C CA . ASN A 1 202 ? -2.334 -28.25 -23.391 1 96.5 202 ASN A CA 1
ATOM 1622 C C . ASN A 1 202 ? -2.674 -26.797 -23.094 1 96.5 202 ASN A C 1
ATOM 1624 O O . ASN A 1 202 ? -2.354 -25.906 -23.891 1 96.5 202 ASN A O 1
ATOM 1628 N N . GLU A 1 203 ? -3.387 -26.609 -21.922 1 96.69 203 GLU A N 1
ATOM 1629 C CA . GLU A 1 203 ? -3.637 -25.219 -21.531 1 96.69 203 GLU A CA 1
ATOM 1630 C C . GLU A 1 203 ? -2.33 -24.453 -21.375 1 96.69 203 GLU A C 1
ATOM 1632 O O . GLU A 1 203 ? -1.313 -25.016 -20.969 1 96.69 203 GLU A O 1
ATOM 1637 N N . PRO A 1 204 ? -2.326 -23.125 -21.703 1 97.25 204 PRO A N 1
ATOM 1638 C CA . PRO A 1 204 ? -1.109 -22.328 -21.531 1 97.25 204 PRO A CA 1
ATOM 1639 C C . PRO A 1 204 ? -0.511 -22.453 -20.125 1 97.25 204 PRO A C 1
ATOM 1641 O O . PRO A 1 204 ? -1.248 -22.516 -19.141 1 97.25 204 PRO A O 1
ATOM 1644 N N . GLU A 1 205 ? 0.828 -22.469 -19.984 1 97.75 205 GLU A N 1
ATOM 1645 C CA . GLU A 1 205 ? 1.538 -22.703 -18.719 1 97.75 205 GLU A CA 1
ATOM 1646 C C . GLU A 1 205 ? 1.269 -21.578 -17.719 1 97.75 205 GLU A C 1
ATOM 1648 O O . GLU A 1 205 ? 1.26 -21.812 -16.516 1 97.75 205 GLU A O 1
ATOM 1653 N N . ILE A 1 206 ? 1.036 -20.391 -18.266 1 98.56 206 ILE A N 1
ATOM 1654 C CA . ILE A 1 206 ? 0.745 -19.281 -17.359 1 98.56 206 ILE A CA 1
ATOM 1655 C C . ILE A 1 206 ? -0.477 -19.625 -16.5 1 98.56 206 ILE A C 1
ATOM 1657 O O . ILE A 1 206 ? -0.552 -19.25 -15.328 1 98.56 206 ILE A O 1
ATOM 1661 N N . TYR A 1 207 ? -1.458 -20.375 -17.109 1 98.31 207 TYR A N 1
ATOM 1662 C CA . TYR A 1 207 ? -2.689 -20.703 -16.406 1 98.31 207 TYR A CA 1
ATOM 1663 C C . TYR A 1 207 ? -2.475 -21.875 -15.445 1 98.31 207 TYR A C 1
ATOM 1665 O O . TYR A 1 207 ? -3.037 -21.891 -14.344 1 98.31 207 TYR A O 1
ATOM 1673 N N . ARG A 1 208 ? -1.612 -22.812 -15.758 1 97.69 208 ARG A N 1
ATOM 1674 C CA . ARG A 1 208 ? -1.423 -24.031 -15 1 97.69 208 ARG A CA 1
ATOM 1675 C C . ARG A 1 208 ? -0.338 -23.875 -13.945 1 97.69 208 ARG A C 1
ATOM 1677 O O . ARG A 1 208 ? -0.386 -24.5 -12.891 1 97.69 208 ARG A O 1
ATOM 1684 N N . LYS A 1 209 ? 0.62 -22.953 -14.266 1 98.31 209 LYS A N 1
ATOM 1685 C CA . LYS A 1 209 ? 1.812 -22.906 -13.43 1 98.31 209 LYS A CA 1
ATOM 1686 C C . LYS A 1 209 ? 1.985 -21.516 -12.812 1 98.31 209 LYS A C 1
ATOM 1688 O O . LYS A 1 209 ? 2.857 -21.312 -11.961 1 98.31 209 LYS A O 1
ATOM 1693 N N . GLY A 1 210 ? 1.184 -20.562 -13.18 1 98.62 210 GLY A N 1
ATOM 1694 C CA . GLY A 1 210 ? 1.359 -19.188 -12.695 1 98.62 210 GLY A CA 1
ATOM 1695 C C . GLY A 1 210 ? 2.529 -18.484 -13.344 1 98.62 210 GLY A C 1
ATOM 1696 O O . GLY A 1 210 ? 2.875 -18.766 -14.492 1 98.62 210 GLY A O 1
ATOM 1697 N N . SER A 1 211 ? 2.971 -17.453 -12.742 1 98.88 211 SER A N 1
ATOM 1698 C CA . SER A 1 211 ? 4.074 -16.641 -13.234 1 98.88 211 SER A CA 1
ATOM 1699 C C . SER A 1 211 ? 5.191 -16.547 -12.203 1 98.88 211 SER A C 1
ATOM 1701 O O . SER A 1 211 ? 4.93 -16.391 -11.008 1 98.88 211 SER A O 1
ATOM 1703 N N . VAL A 1 212 ? 6.387 -16.719 -12.625 1 98.88 212 VAL A N 1
ATOM 1704 C CA . VAL A 1 212 ? 7.551 -16.547 -11.766 1 98.88 212 VAL A CA 1
ATOM 1705 C C . VAL A 1 212 ? 8.438 -15.438 -12.312 1 98.88 212 VAL A C 1
ATOM 1707 O O . VAL A 1 212 ? 8.617 -15.312 -13.531 1 98.88 212 VAL A O 1
ATOM 1710 N N . ILE A 1 213 ? 8.906 -14.562 -11.438 1 98.88 213 ILE A N 1
ATOM 1711 C CA . ILE A 1 213 ? 9.719 -13.414 -11.82 1 98.88 213 ILE A CA 1
ATOM 1712 C C . ILE A 1 213 ? 11.078 -13.492 -11.125 1 98.88 213 ILE A C 1
ATOM 1714 O O . ILE A 1 213 ? 11.148 -13.719 -9.914 1 98.88 213 ILE A O 1
ATOM 1718 N N . PHE A 1 214 ? 12.133 -13.344 -11.844 1 98.19 214 PHE A N 1
ATOM 1719 C CA . PHE A 1 214 ? 13.492 -13.359 -11.305 1 98.19 214 PHE A CA 1
ATOM 1720 C C . PHE A 1 214 ? 14.469 -12.703 -12.273 1 98.19 214 PHE A C 1
ATOM 1722 O O . PHE A 1 214 ? 14.094 -12.359 -13.398 1 98.19 214 PHE A O 1
ATOM 1729 N N . ARG A 1 215 ? 15.633 -12.406 -11.812 1 97.06 215 ARG A N 1
ATOM 1730 C CA . ARG A 1 215 ? 16.688 -11.867 -12.664 1 97.06 215 ARG A CA 1
ATOM 1731 C C . ARG A 1 215 ? 17.281 -12.953 -13.555 1 97.06 215 ARG A C 1
ATOM 1733 O O . ARG A 1 215 ? 17.547 -14.062 -13.086 1 97.06 215 ARG A O 1
ATOM 1740 N N . ASP A 1 216 ? 17.484 -12.609 -14.766 1 95.25 216 ASP A N 1
ATOM 1741 C CA . ASP A 1 216 ? 17.859 -13.555 -15.805 1 95.25 216 ASP A CA 1
ATOM 1742 C C . ASP A 1 216 ? 19.391 -13.703 -15.883 1 95.25 216 ASP A C 1
ATOM 1744 O O . ASP A 1 216 ? 20.062 -12.891 -16.516 1 95.25 216 ASP A O 1
ATOM 1748 N N . TYR A 1 217 ? 19.969 -14.719 -15.305 1 95.12 217 TYR A N 1
ATOM 1749 C CA . TYR A 1 217 ? 21.375 -15.094 -15.391 1 95.12 217 TYR A CA 1
ATOM 1750 C C . TYR A 1 217 ? 21.547 -16.406 -16.141 1 95.12 217 TYR A C 1
ATOM 1752 O O . TYR A 1 217 ? 20.578 -17.125 -16.391 1 95.12 217 TYR A O 1
ATOM 1760 N N . GLU A 1 218 ? 22.797 -16.672 -16.578 1 95 218 GLU A N 1
ATOM 1761 C CA . GLU A 1 218 ? 23.094 -17.922 -17.25 1 95 218 GLU A CA 1
ATOM 1762 C C . GLU A 1 218 ? 22.828 -19.125 -16.344 1 95 218 GLU A C 1
ATOM 1764 O O . GLU A 1 218 ? 23.266 -19.156 -15.195 1 95 218 GLU A O 1
ATOM 1769 N N . LEU A 1 219 ? 22.109 -20.047 -16.922 1 94.44 219 LEU A N 1
ATOM 1770 C CA . LEU A 1 219 ? 21.812 -21.266 -16.172 1 94.44 219 LEU A CA 1
ATOM 1771 C C . LEU A 1 219 ? 23.078 -22.047 -15.875 1 94.44 219 LEU A C 1
ATOM 1773 O O . LEU A 1 219 ? 24.047 -22 -16.656 1 94.44 219 LEU A O 1
ATOM 1777 N N . VAL A 1 220 ? 23.047 -22.688 -14.766 1 91.44 220 VAL A N 1
ATOM 1778 C CA . VAL A 1 220 ? 24.188 -23.516 -14.398 1 91.44 220 VAL A CA 1
ATOM 1779 C C . VAL A 1 220 ? 23.812 -24.984 -14.508 1 91.44 220 VAL A C 1
ATOM 1781 O O . VAL A 1 220 ? 22.625 -25.344 -14.445 1 91.44 220 VAL A O 1
ATOM 1784 N N . ASP A 1 221 ? 24.844 -25.812 -14.656 1 87.56 221 ASP A N 1
ATOM 1785 C CA . ASP A 1 221 ? 24.609 -27.25 -14.688 1 87.56 221 ASP A CA 1
ATOM 1786 C C . ASP A 1 221 ? 24.094 -27.75 -13.344 1 87.56 221 ASP A C 1
ATOM 1788 O O . ASP A 1 221 ? 24.688 -27.484 -12.297 1 87.56 221 ASP A O 1
ATOM 1792 N N . PRO A 1 222 ? 22.984 -28.391 -13.367 1 76.88 222 PRO A N 1
ATOM 1793 C CA . PRO A 1 222 ? 22.328 -28.812 -12.133 1 76.88 222 PRO A CA 1
ATOM 1794 C C . PRO A 1 222 ? 23.203 -29.719 -11.273 1 76.88 222 PRO A C 1
ATOM 1796 O O . PRO A 1 222 ? 23.031 -29.781 -10.055 1 76.88 222 PRO A O 1
ATOM 1799 N N . ASP A 1 223 ? 24.062 -30.516 -11.742 1 72.88 223 ASP A N 1
ATOM 1800 C CA . ASP A 1 223 ? 24.875 -31.469 -11.008 1 72.88 223 ASP A CA 1
ATOM 1801 C C . ASP A 1 223 ? 26.031 -30.781 -10.305 1 72.88 223 ASP A C 1
ATOM 1803 O O . ASP A 1 223 ? 26.781 -31.406 -9.547 1 72.88 223 ASP A O 1
ATOM 1807 N N . SER A 1 224 ? 26.141 -29.547 -10.43 1 59.34 224 SER A N 1
ATOM 1808 C CA . SER A 1 224 ? 27.359 -28.906 -9.945 1 59.34 224 SER A CA 1
ATOM 1809 C C . SER A 1 224 ? 27.188 -28.391 -8.516 1 59.34 224 SER A C 1
ATOM 1811 O O . SER A 1 224 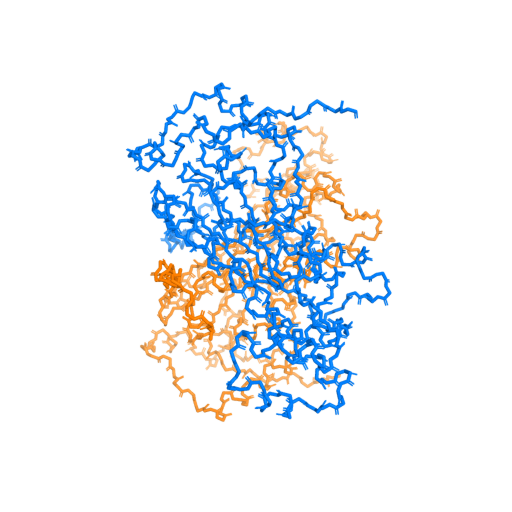? 28.156 -28.219 -7.785 1 59.34 224 SER A O 1
ATOM 1813 N N . HIS A 1 225 ? 25.984 -28.047 -8.047 1 60.59 225 HIS A N 1
ATOM 1814 C CA . HIS A 1 225 ? 25.984 -27.266 -6.816 1 60.59 225 HIS A CA 1
ATOM 1815 C C . HIS A 1 225 ? 24.922 -27.766 -5.844 1 60.59 225 HIS A C 1
ATOM 1817 O O . HIS A 1 225 ? 23.781 -28.016 -6.238 1 60.59 225 HIS A O 1
ATOM 1823 N N . ASN A 1 226 ? 25.406 -28.5 -4.754 1 62.03 226 ASN A N 1
ATOM 1824 C CA . ASN A 1 226 ? 24.484 -28.719 -3.639 1 62.03 226 ASN A CA 1
ATOM 1825 C C . ASN A 1 226 ? 24.25 -27.422 -2.854 1 62.03 226 ASN A C 1
ATOM 1827 O O . ASN A 1 226 ? 24.828 -27.234 -1.783 1 62.03 226 ASN A O 1
ATOM 1831 N N . THR A 1 227 ? 23.625 -26.406 -3.326 1 64.44 227 THR A N 1
ATOM 1832 C CA . THR A 1 227 ? 23.484 -25.047 -2.783 1 64.44 227 THR A CA 1
ATOM 1833 C C . THR A 1 227 ? 22.547 -25.062 -1.575 1 64.44 227 THR A C 1
ATOM 1835 O O . THR A 1 227 ? 22.797 -24.375 -0.583 1 64.44 227 THR A O 1
ATOM 1838 N N . MET A 1 228 ? 21.688 -26 -1.395 1 71.69 228 MET A N 1
ATOM 1839 C CA . MET A 1 228 ? 20.625 -25.938 -0.382 1 71.69 228 MET A CA 1
ATOM 1840 C C . MET A 1 228 ? 21.203 -26.203 1.007 1 71.69 228 MET A C 1
ATOM 1842 O O . MET A 1 228 ? 20.938 -25.453 1.947 1 71.69 228 MET A O 1
ATOM 1846 N N . GLN A 1 229 ? 22.016 -27.219 1.133 1 70.31 229 GLN A N 1
ATOM 1847 C CA . GLN A 1 229 ? 22.562 -27.625 2.43 1 70.31 229 GLN A CA 1
ATOM 1848 C C . GLN A 1 229 ? 23.531 -26.562 2.961 1 70.31 229 GLN A C 1
ATOM 1850 O O . GLN A 1 229 ? 23.547 -26.281 4.16 1 70.31 229 GLN A O 1
ATOM 1855 N N . THR A 1 230 ? 24.125 -25.953 2.133 1 78 230 THR A N 1
ATOM 1856 C CA . THR A 1 230 ? 25.125 -24.969 2.555 1 78 230 THR A CA 1
ATOM 1857 C C . THR A 1 230 ? 24.453 -23.703 3.076 1 78 230 THR A C 1
ATOM 1859 O O . THR A 1 230 ? 24.875 -23.141 4.082 1 78 230 THR A O 1
ATOM 1862 N N . ILE A 1 231 ? 23.375 -23.391 2.562 1 82.94 231 ILE A N 1
ATOM 1863 C CA . ILE A 1 231 ? 22.688 -22.156 2.932 1 82.94 231 ILE A CA 1
ATOM 1864 C C . ILE A 1 231 ? 22.047 -22.312 4.301 1 82.94 231 ILE A C 1
ATOM 1866 O O . ILE A 1 231 ? 22.141 -21.438 5.156 1 82.94 231 ILE A O 1
ATOM 1870 N N . ASP A 1 232 ? 21.469 -23.422 4.566 1 86.38 232 ASP A N 1
ATOM 1871 C CA . ASP A 1 232 ? 20.734 -23.625 5.809 1 86.38 232 ASP A CA 1
ATOM 1872 C C . ASP A 1 232 ? 21.688 -23.781 6.992 1 86.38 232 ASP A C 1
ATOM 1874 O O . ASP A 1 232 ? 21.297 -23.531 8.141 1 86.38 232 ASP A O 1
ATOM 1878 N N . SER A 1 233 ? 22.891 -24.141 6.684 1 82.56 233 SER A N 1
ATOM 1879 C CA . SER A 1 233 ? 23.844 -24.406 7.754 1 82.56 233 SER A CA 1
ATOM 1880 C C . SER A 1 233 ? 24.5 -23.125 8.227 1 82.56 233 SER A C 1
ATOM 1882 O O . SER A 1 233 ? 25.172 -23.109 9.266 1 82.56 233 SER A O 1
ATOM 1884 N N . GLN A 1 234 ? 24.203 -22.109 7.512 1 80 234 GLN A N 1
ATOM 1885 C CA . GLN A 1 234 ? 24.828 -20.844 7.883 1 80 234 GLN A CA 1
ATOM 1886 C C . GLN A 1 234 ? 24.047 -20.156 8.992 1 80 234 GLN A C 1
ATOM 1888 O O . GLN A 1 234 ? 22.875 -19.828 8.82 1 80 234 GLN A O 1
ATOM 1893 N N . ALA A 1 235 ? 24.641 -20.016 10.188 1 80.69 235 ALA A N 1
ATOM 1894 C CA . ALA A 1 235 ? 24 -19.375 11.344 1 80.69 235 ALA A CA 1
ATOM 1895 C C . ALA A 1 235 ? 23.891 -17.875 11.133 1 80.69 235 ALA A C 1
ATOM 1897 O O . ALA A 1 235 ? 22.891 -17.266 11.523 1 80.69 235 ALA A O 1
ATOM 1898 N N . GLU A 1 236 ? 24.984 -17.328 10.539 1 78.5 236 GLU A N 1
ATOM 1899 C CA . GLU A 1 236 ? 25 -15.898 10.227 1 78.5 236 GLU A CA 1
ATOM 1900 C C . GLU A 1 236 ? 25.25 -15.664 8.742 1 78.5 236 GLU A C 1
ATOM 1902 O O . GLU A 1 236 ? 26.094 -16.344 8.133 1 78.5 236 GLU A O 1
ATOM 1907 N N . PRO A 1 237 ? 24.469 -14.812 8.258 1 74.5 237 PRO A N 1
ATOM 1908 C CA . PRO A 1 237 ? 24.766 -14.492 6.863 1 74.5 237 PRO A CA 1
ATOM 1909 C C . PRO A 1 237 ? 26.188 -14.016 6.66 1 74.5 237 PRO A C 1
ATOM 1911 O O . PRO A 1 237 ? 26.75 -13.336 7.531 1 74.5 237 PRO A O 1
ATOM 1914 N N . VAL A 1 238 ? 26.75 -14.531 5.617 1 72.56 238 VAL A N 1
ATOM 1915 C CA . VAL A 1 238 ? 28.109 -14.141 5.301 1 72.56 238 VAL A CA 1
ATOM 1916 C C . VAL A 1 238 ? 28.188 -12.625 5.125 1 72.56 238 VAL A C 1
ATOM 1918 O O . VAL A 1 238 ? 27.406 -12.039 4.367 1 72.56 238 VAL A O 1
ATOM 1921 N N . GLU A 1 239 ? 28.938 -12 5.98 1 72.44 239 GLU A N 1
ATOM 1922 C CA . GLU A 1 239 ? 29.141 -10.562 5.84 1 72.44 239 GLU A CA 1
ATOM 1923 C C . GLU A 1 239 ? 30.031 -10.242 4.637 1 72.44 239 GLU A C 1
ATOM 1925 O O . GLU A 1 239 ? 31.156 -10.742 4.539 1 72.44 239 GLU A O 1
ATOM 1930 N N . GLN A 1 240 ? 29.453 -9.664 3.707 1 77.44 240 GLN A N 1
ATOM 1931 C CA . GLN A 1 240 ? 30.203 -9.219 2.539 1 77.44 240 GLN A CA 1
ATOM 1932 C C . GLN A 1 240 ? 30.844 -7.855 2.787 1 77.44 240 GLN A C 1
ATOM 1934 O O . GLN A 1 240 ? 30.344 -7.062 3.582 1 77.44 240 GLN A O 1
ATOM 1939 N N . SER A 1 241 ? 31.969 -7.633 2.211 1 83.5 241 SER A N 1
ATOM 1940 C CA . SER A 1 241 ? 32.594 -6.316 2.262 1 83.5 241 SER A CA 1
ATOM 1941 C C . SER A 1 241 ? 31.75 -5.273 1.531 1 83.5 241 SER A C 1
ATOM 1943 O O . SER A 1 241 ? 30.922 -5.621 0.691 1 83.5 241 SER A O 1
ATOM 1945 N N . LYS A 1 242 ? 31.953 -4.043 1.906 1 84 242 LYS A N 1
ATOM 1946 C CA . LYS A 1 242 ? 31.25 -2.945 1.251 1 84 242 LYS A CA 1
ATOM 1947 C C . LYS A 1 242 ? 31.5 -2.945 -0.253 1 84 242 LYS A C 1
ATOM 1949 O O . LYS A 1 242 ? 30.594 -2.701 -1.045 1 84 242 LYS A O 1
ATOM 1954 N N . SER A 1 243 ? 32.719 -3.246 -0.608 1 87.81 243 SER A N 1
ATOM 1955 C CA . SER A 1 243 ? 33.094 -3.266 -2.016 1 87.81 243 SER A CA 1
ATOM 1956 C C . SER A 1 243 ? 32.375 -4.387 -2.768 1 87.81 243 SER A C 1
ATOM 1958 O O . SER A 1 243 ? 31.859 -4.176 -3.869 1 87.81 243 SER A O 1
ATOM 1960 N N . GLN A 1 244 ? 32.344 -5.539 -2.176 1 86.44 244 GLN A N 1
ATOM 1961 C CA . GLN A 1 244 ? 31.672 -6.664 -2.812 1 86.44 244 GLN A CA 1
ATOM 1962 C C . GLN A 1 244 ? 30.172 -6.414 -2.918 1 86.44 244 GLN A C 1
ATOM 1964 O O . GLN A 1 244 ? 29.547 -6.758 -3.926 1 86.44 244 GLN A O 1
ATOM 1969 N N . LYS A 1 245 ? 29.609 -5.824 -1.89 1 84.88 245 LYS A N 1
ATOM 1970 C CA . LYS A 1 245 ? 28.188 -5.488 -1.888 1 84.88 245 LYS A CA 1
ATOM 1971 C C . LYS A 1 245 ? 27.844 -4.535 -3.029 1 84.88 245 LYS A C 1
ATOM 1973 O O . LYS A 1 245 ? 26.828 -4.703 -3.703 1 84.88 245 LYS A O 1
ATOM 1978 N N . GLU A 1 246 ? 28.75 -3.607 -3.229 1 86.38 246 GLU A N 1
ATOM 1979 C CA . GLU A 1 246 ? 28.547 -2.639 -4.301 1 86.38 246 GLU A CA 1
ATOM 1980 C C . GLU A 1 246 ? 28.672 -3.297 -5.672 1 86.38 246 GLU A C 1
ATOM 1982 O O . GLU A 1 246 ? 27.922 -2.977 -6.59 1 86.38 246 GLU A O 1
ATOM 1987 N N . LYS A 1 247 ? 29.625 -4.156 -5.801 1 88 247 LYS A N 1
ATOM 1988 C CA . LYS A 1 247 ? 29.812 -4.883 -7.055 1 88 247 LYS A CA 1
ATOM 1989 C C . LYS A 1 247 ? 28.594 -5.75 -7.371 1 88 247 LYS A C 1
ATOM 1991 O O . LYS A 1 247 ? 28.125 -5.785 -8.508 1 88 247 LYS A O 1
ATOM 1996 N N . ASP A 1 248 ? 28.094 -6.434 -6.391 1 88.94 248 ASP A N 1
ATOM 1997 C CA . ASP A 1 248 ? 26.906 -7.277 -6.562 1 88.94 248 ASP A CA 1
ATOM 1998 C C . ASP A 1 248 ? 25.672 -6.441 -6.902 1 88.94 248 ASP A C 1
ATOM 2000 O O . ASP A 1 248 ? 24.859 -6.836 -7.742 1 88.94 248 ASP A O 1
ATOM 2004 N N . LYS A 1 249 ? 25.625 -5.34 -6.188 1 85.31 249 LYS A N 1
ATOM 2005 C CA . LYS A 1 249 ? 24.5 -4.43 -6.449 1 85.31 249 LYS A CA 1
ATOM 2006 C C . LYS A 1 249 ? 24.5 -3.959 -7.898 1 85.31 249 LYS A C 1
ATOM 2008 O O . LYS A 1 249 ? 23.453 -3.93 -8.547 1 85.31 249 LYS A O 1
ATOM 2013 N N . LYS A 1 250 ? 25.672 -3.617 -8.414 1 86.44 250 LYS A N 1
ATOM 2014 C CA . LYS A 1 250 ? 25.812 -3.18 -9.805 1 86.44 250 LYS A CA 1
ATOM 2015 C C . LYS A 1 250 ? 25.469 -4.305 -10.773 1 86.44 250 LYS A C 1
ATOM 2017 O O . LYS A 1 250 ? 24.812 -4.074 -11.789 1 86.44 250 LYS A O 1
ATOM 2022 N N . SER A 1 251 ? 25.891 -5.484 -10.453 1 87.75 251 SER A N 1
ATOM 2023 C CA . SER A 1 251 ? 25.609 -6.648 -11.289 1 87.75 251 SER A CA 1
ATOM 2024 C C . SER A 1 251 ? 24.125 -6.938 -11.352 1 87.75 251 SER A C 1
ATOM 2026 O O . SER A 1 251 ? 23.578 -7.227 -12.422 1 87.75 251 SER A O 1
ATOM 2028 N N . ARG A 1 252 ? 23.438 -6.84 -10.227 1 89.06 252 ARG A N 1
ATOM 2029 C CA . ARG A 1 252 ? 22 -7.07 -10.164 1 89.06 252 ARG A CA 1
ATOM 2030 C C . ARG A 1 252 ? 21.234 -6.023 -10.977 1 89.06 252 ARG A C 1
ATOM 2032 O O . ARG A 1 252 ? 20.25 -6.34 -11.633 1 89.06 252 ARG A O 1
ATOM 2039 N N . ALA A 1 253 ? 21.75 -4.828 -10.883 1 84.69 253 ALA A N 1
ATOM 2040 C CA . ALA A 1 253 ? 21.094 -3.727 -11.586 1 84.69 253 ALA A CA 1
ATOM 2041 C C . ALA A 1 253 ? 21.172 -3.918 -13.102 1 84.69 253 ALA A C 1
ATOM 2043 O O . ALA A 1 253 ? 20.281 -3.473 -13.836 1 84.69 253 ALA A O 1
ATOM 2044 N N . LYS A 1 254 ? 22.156 -4.648 -13.57 1 88.75 254 LYS A N 1
ATOM 2045 C CA . LYS A 1 254 ? 22.375 -4.855 -15 1 88.75 254 LYS A CA 1
ATOM 2046 C C . LYS A 1 254 ? 21.547 -6.027 -15.516 1 88.75 254 LYS A C 1
ATOM 2048 O O . LYS A 1 254 ? 21.297 -6.137 -16.719 1 88.75 254 LYS A O 1
ATOM 2053 N N . ALA A 1 255 ? 21.188 -6.863 -14.617 1 94.19 255 ALA A N 1
ATOM 2054 C CA . ALA A 1 255 ? 20.469 -8.07 -15.031 1 94.19 255 ALA A CA 1
ATOM 2055 C C . ALA A 1 255 ? 19.016 -7.746 -15.398 1 94.19 255 ALA A C 1
ATOM 2057 O O . ALA A 1 255 ? 18.375 -6.93 -14.742 1 94.19 255 ALA A O 1
ATOM 2058 N N . ARG A 1 256 ? 18.578 -8.398 -16.438 1 96 256 ARG A N 1
ATOM 2059 C CA . ARG A 1 256 ? 17.188 -8.242 -16.859 1 96 256 ARG A CA 1
ATOM 2060 C C . ARG A 1 256 ? 16.234 -9 -15.938 1 96 256 ARG A C 1
ATOM 2062 O O . ARG A 1 256 ? 16.531 -10.125 -15.523 1 96 256 ARG A O 1
ATOM 2069 N N . VAL A 1 257 ? 15.195 -8.375 -15.539 1 97.81 257 VAL A N 1
ATOM 2070 C CA . VAL A 1 257 ? 14.133 -9.047 -14.797 1 97.81 257 VAL A CA 1
ATOM 2071 C C . VAL A 1 257 ? 13.148 -9.688 -15.773 1 97.81 257 VAL A C 1
ATOM 2073 O O . VAL A 1 257 ? 12.609 -9 -16.641 1 97.81 257 VAL A O 1
ATOM 2076 N N . VAL A 1 258 ? 12.859 -11.008 -15.648 1 98.25 258 VAL A N 1
ATOM 2077 C CA . VAL A 1 258 ? 12.023 -11.711 -16.625 1 98.25 258 VAL A CA 1
ATOM 2078 C C . VAL A 1 258 ? 10.789 -12.289 -15.922 1 98.25 258 VAL A C 1
ATOM 2080 O O . VAL A 1 258 ? 10.805 -12.508 -14.703 1 98.25 258 VAL A O 1
ATOM 2083 N N . VAL A 1 259 ? 9.742 -12.43 -16.656 1 98.75 259 VAL A N 1
ATOM 2084 C CA . VAL A 1 259 ? 8.539 -13.148 -16.266 1 98.75 259 VAL A CA 1
ATOM 2085 C C . VAL A 1 259 ? 8.461 -14.477 -17.016 1 98.75 259 VAL A C 1
ATOM 2087 O O . VAL A 1 259 ? 8.445 -14.492 -18.25 1 98.75 259 VAL A O 1
ATOM 2090 N N . GLU A 1 260 ? 8.469 -15.578 -16.281 1 98.56 260 GLU A N 1
ATOM 2091 C CA . GLU A 1 260 ? 8.414 -16.906 -16.891 1 98.56 260 GLU A CA 1
ATOM 2092 C C . GLU A 1 260 ? 7.273 -17.734 -16.312 1 98.56 260 GLU A C 1
ATOM 2094 O O . GLU A 1 260 ? 6.711 -17.391 -15.273 1 98.56 260 GLU A O 1
ATOM 2099 N N . HIS A 1 261 ? 6.883 -18.703 -17.016 1 98.56 261 HIS A N 1
ATOM 2100 C CA . HIS A 1 261 ? 5.836 -19.641 -16.625 1 98.56 261 HIS A CA 1
ATOM 2101 C C . HIS A 1 261 ? 6.352 -21.078 -16.625 1 98.56 261 HIS A C 1
ATOM 2103 O O . HIS A 1 261 ? 6.199 -21.797 -17.609 1 98.56 261 HIS A O 1
ATOM 2109 N N . LEU A 1 262 ? 7.02 -21.375 -15.477 1 96.69 262 LEU A N 1
ATOM 2110 C CA . LEU A 1 262 ? 7.781 -22.625 -15.375 1 96.69 262 LEU A CA 1
ATOM 2111 C C . LEU A 1 262 ? 7.383 -23.406 -14.125 1 96.69 262 LEU A C 1
ATOM 2113 O O . LEU A 1 262 ? 6.723 -22.859 -13.234 1 96.69 262 LEU A O 1
ATOM 2117 N N . ASP A 1 263 ? 7.781 -24.719 -14.172 1 97.75 263 ASP A N 1
ATOM 2118 C CA . ASP A 1 263 ? 7.66 -25.547 -12.969 1 97.75 263 ASP A CA 1
ATOM 2119 C C . ASP A 1 263 ? 8.688 -25.125 -11.922 1 97.75 263 ASP A C 1
ATOM 2121 O O . ASP A 1 263 ? 9.891 -25.297 -12.117 1 97.75 263 ASP A O 1
ATOM 2125 N N . ILE A 1 264 ? 8.227 -24.625 -10.766 1 97.94 264 ILE A N 1
ATOM 2126 C CA . ILE A 1 264 ? 9.164 -24.172 -9.734 1 97.94 264 ILE A CA 1
ATOM 2127 C C . ILE A 1 264 ? 9.164 -25.156 -8.57 1 97.94 264 ILE A C 1
ATOM 2129 O O . ILE A 1 264 ? 9.766 -24.891 -7.527 1 97.94 264 ILE A O 1
ATOM 2133 N N . ILE A 1 265 ? 8.43 -26.266 -8.664 1 97.25 265 ILE A N 1
ATOM 2134 C CA . ILE A 1 265 ? 8.32 -27.266 -7.598 1 97.25 265 ILE A CA 1
ATOM 2135 C C . ILE A 1 265 ? 9.523 -28.203 -7.648 1 97.25 265 ILE A C 1
ATOM 2137 O O . ILE A 1 265 ? 10.117 -28.516 -6.617 1 97.25 265 ILE A O 1
ATOM 2141 N N . LYS A 1 266 ? 9.945 -28.609 -8.812 1 95.31 266 LYS A N 1
ATOM 2142 C CA . LYS A 1 266 ? 11.008 -29.594 -8.984 1 95.31 266 LYS A CA 1
ATOM 2143 C C . LYS A 1 266 ? 12.375 -28.969 -8.688 1 95.31 266 LYS A C 1
ATOM 2145 O O . LYS A 1 266 ? 12.562 -27.766 -8.82 1 95.31 266 LYS A O 1
ATOM 2150 N N . ASP A 1 267 ? 13.352 -29.75 -8.477 1 94.19 267 ASP A N 1
ATOM 2151 C CA . ASP A 1 267 ? 14.695 -29.344 -8.078 1 94.19 267 ASP A CA 1
ATOM 2152 C C . ASP A 1 267 ? 15.422 -28.641 -9.219 1 94.19 267 ASP A C 1
ATOM 2154 O O . ASP A 1 267 ? 16.266 -27.781 -8.984 1 94.19 267 ASP A O 1
ATOM 2158 N N . ASP A 1 268 ? 15.094 -29.047 -10.422 1 93.19 268 ASP A N 1
ATOM 2159 C CA . ASP A 1 268 ? 15.812 -28.547 -11.594 1 93.19 268 ASP A CA 1
ATOM 2160 C C . ASP A 1 268 ? 15.766 -27.016 -11.656 1 93.19 268 ASP A C 1
ATOM 2162 O O . ASP A 1 268 ? 16.766 -26.375 -11.992 1 93.19 268 ASP A O 1
ATOM 2166 N N . PHE A 1 269 ? 14.672 -26.453 -11.391 1 96 269 PHE A N 1
ATOM 2167 C CA . PHE A 1 269 ? 14.516 -25 -11.422 1 96 269 PHE A CA 1
ATOM 2168 C C . PHE A 1 269 ? 15.516 -24.328 -10.492 1 96 269 PHE A C 1
ATOM 2170 O O . PHE A 1 269 ? 16.188 -23.375 -10.883 1 96 269 PHE A O 1
ATOM 2177 N N . TRP A 1 270 ? 15.609 -24.781 -9.312 1 95.5 270 TRP A N 1
ATOM 2178 C CA . TRP A 1 270 ? 16.438 -24.188 -8.266 1 95.5 270 TRP A CA 1
ATOM 2179 C C . TRP A 1 270 ? 17.906 -24.516 -8.484 1 95.5 270 TRP A C 1
ATOM 2181 O O . TRP A 1 270 ? 18.781 -23.656 -8.289 1 95.5 270 TRP A O 1
ATOM 2191 N N . ASN A 1 271 ? 18.172 -25.781 -8.914 1 93.56 271 ASN A N 1
ATOM 2192 C CA . ASN A 1 271 ? 19.547 -26.219 -9.141 1 93.56 271 ASN A CA 1
ATOM 2193 C C . ASN A 1 271 ? 20.203 -25.438 -10.281 1 93.56 271 ASN A C 1
ATOM 2195 O O . ASN A 1 271 ? 21.406 -25.172 -10.266 1 93.56 271 ASN A O 1
ATOM 2199 N N . GLN A 1 272 ? 19.406 -25.047 -11.227 1 95.06 272 GLN A N 1
ATOM 2200 C CA . GLN A 1 272 ? 19.922 -24.328 -12.391 1 95.06 272 GLN A CA 1
ATOM 2201 C C . GLN A 1 272 ? 20.062 -22.828 -12.109 1 95.06 272 GLN A C 1
ATOM 2203 O O . GLN A 1 272 ? 20.703 -22.109 -12.867 1 95.06 272 GLN A O 1
ATOM 2208 N N . ARG A 1 273 ? 19.531 -22.375 -11.031 1 95 273 ARG A N 1
ATOM 2209 C CA . ARG A 1 273 ? 19.516 -20.953 -10.688 1 95 273 ARG A CA 1
ATOM 2210 C C . ARG A 1 273 ? 19.984 -20.734 -9.25 1 95 273 ARG A C 1
ATOM 2212 O O . ARG A 1 273 ? 19.266 -20.188 -8.43 1 95 273 ARG A O 1
ATOM 2219 N N . PRO A 1 274 ? 21.219 -21.094 -8.953 1 93.38 274 PRO A N 1
ATOM 2220 C CA . PRO A 1 274 ? 21.719 -21.047 -7.578 1 93.38 274 PRO A CA 1
ATOM 2221 C C . PRO A 1 274 ? 21.688 -19.641 -6.98 1 93.38 274 PRO A C 1
ATOM 2223 O O . PRO A 1 274 ? 21.672 -19.5 -5.758 1 93.38 274 PRO A O 1
ATOM 2226 N N . TRP A 1 275 ? 21.609 -18.562 -7.828 1 93.12 275 TRP A N 1
ATOM 2227 C CA . TRP A 1 275 ? 21.625 -17.188 -7.344 1 93.12 275 TRP A CA 1
ATOM 2228 C C . TRP A 1 275 ? 20.344 -16.891 -6.562 1 93.12 275 TRP A C 1
ATOM 2230 O O . TRP A 1 275 ? 20.312 -15.938 -5.777 1 93.12 275 TRP A O 1
ATOM 2240 N N . LEU A 1 276 ? 19.281 -17.656 -6.781 1 95.88 276 LEU A N 1
ATOM 2241 C CA . LEU A 1 276 ? 18.016 -17.438 -6.086 1 95.88 276 LEU A CA 1
ATOM 2242 C C . LEU A 1 276 ? 18.172 -17.672 -4.586 1 95.88 276 LEU A C 1
ATOM 2244 O O . LEU A 1 276 ? 17.531 -17 -3.777 1 95.88 276 LEU A O 1
ATOM 2248 N N . LEU A 1 277 ? 19.094 -18.641 -4.281 1 94.44 277 LEU A N 1
ATOM 2249 C CA . LEU A 1 277 ? 19.234 -19.031 -2.881 1 94.44 277 LEU A CA 1
ATOM 2250 C C . LEU A 1 277 ? 20.531 -18.5 -2.295 1 94.44 277 LEU A C 1
ATOM 2252 O O . LEU A 1 277 ? 20.609 -18.203 -1.101 1 94.44 277 LEU A O 1
ATOM 2256 N N . SER A 1 278 ? 21.562 -18.312 -3.064 1 90.88 278 SER A N 1
ATOM 2257 C CA . SER A 1 278 ? 22.891 -17.953 -2.559 1 90.88 278 SER A CA 1
ATOM 2258 C C . SER A 1 278 ? 23 -16.453 -2.322 1 90.88 278 SER A C 1
ATOM 2260 O O . SER A 1 278 ? 23.875 -15.992 -1.574 1 90.88 278 SER A O 1
ATOM 2262 N N . ASN A 1 279 ? 22.172 -15.648 -3.018 1 89.19 279 ASN A N 1
ATOM 2263 C CA . ASN A 1 279 ? 22.219 -14.195 -2.994 1 89.19 279 ASN A CA 1
ATOM 2264 C C . ASN A 1 279 ? 23.406 -13.656 -3.789 1 89.19 279 ASN A C 1
ATOM 2266 O O . ASN A 1 279 ? 23.75 -12.477 -3.688 1 89.19 279 ASN A O 1
ATOM 2270 N N . LYS A 1 280 ? 24.156 -14.492 -4.469 1 89.94 280 LYS A N 1
ATOM 2271 C CA . LYS A 1 280 ? 25.234 -14.086 -5.367 1 89.94 280 LYS A CA 1
ATOM 2272 C C . LYS A 1 280 ? 24.734 -14.008 -6.809 1 89.94 280 LYS A C 1
ATOM 2274 O O . LYS A 1 280 ? 24.156 -14.961 -7.328 1 89.94 280 LYS A O 1
ATOM 2279 N N . PRO A 1 281 ? 24.984 -12.82 -7.359 1 93.25 281 PRO A N 1
ATOM 2280 C CA . PRO A 1 281 ? 24.516 -12.695 -8.742 1 93.25 281 PRO A CA 1
ATOM 2281 C C . PRO A 1 281 ? 25.172 -13.703 -9.68 1 93.25 281 PRO A C 1
ATOM 2283 O O . PRO A 1 281 ? 26.328 -14.07 -9.477 1 93.25 281 PRO A O 1
ATOM 2286 N N . GLY A 1 282 ? 24.438 -14.164 -10.688 1 92.75 282 GLY A N 1
ATOM 2287 C CA . GLY A 1 282 ? 24.984 -15.016 -11.727 1 92.75 282 GLY A CA 1
ATOM 2288 C C . GLY A 1 282 ? 25.672 -14.242 -12.844 1 92.75 282 GLY A C 1
ATOM 2289 O O . GLY A 1 282 ? 25.906 -13.039 -12.711 1 92.75 282 GLY A O 1
ATOM 2290 N N . LYS A 1 283 ? 26 -15.031 -13.867 1 91.81 283 LYS A N 1
ATOM 2291 C CA . LYS A 1 283 ? 26.578 -14.422 -15.062 1 91.81 283 LYS A CA 1
ATOM 2292 C C . LYS A 1 283 ? 25.484 -13.906 -15.992 1 91.81 283 LYS A C 1
ATOM 2294 O O . LYS A 1 283 ? 24.531 -14.625 -16.312 1 91.81 283 LYS A O 1
ATOM 2299 N N . ILE A 1 284 ? 25.609 -12.68 -16.406 1 91.62 284 ILE A N 1
ATOM 2300 C CA . ILE A 1 284 ? 24.641 -12.102 -17.328 1 91.62 284 ILE A CA 1
ATOM 2301 C C . ILE A 1 284 ? 24.766 -12.75 -18.703 1 91.62 284 ILE A C 1
ATOM 2303 O O . ILE A 1 284 ? 25.875 -12.875 -19.234 1 91.62 284 ILE A O 1
ATOM 2307 N N . PRO A 1 285 ? 23.703 -13.219 -19.203 1 87.5 285 PRO A N 1
ATOM 2308 C CA . PRO A 1 285 ? 23.781 -13.836 -20.531 1 87.5 285 PRO A CA 1
ATOM 2309 C C . PRO A 1 285 ? 24.297 -12.867 -21.594 1 87.5 285 PRO A C 1
ATOM 2311 O O . PRO A 1 285 ? 24.031 -11.664 -21.516 1 87.5 285 PRO A O 1
ATOM 2314 N N . LYS A 1 286 ? 25.281 -13.375 -22.547 1 72 286 LYS A N 1
ATOM 2315 C CA . LYS A 1 286 ? 25.812 -12.562 -23.641 1 72 286 LYS A CA 1
ATOM 2316 C C . LYS A 1 286 ? 24.719 -12.211 -24.641 1 72 286 LYS A C 1
ATOM 2318 O O . LYS A 1 286 ? 23.828 -13.016 -24.906 1 72 286 LYS A O 1
ATOM 2323 N N . GLN A 1 287 ? 24.297 -10.883 -24.688 1 63.5 287 GLN A N 1
ATOM 2324 C CA . GLN A 1 287 ? 23.328 -10.453 -25.688 1 63.5 287 GLN A CA 1
ATOM 2325 C C . GLN A 1 287 ? 23.672 -11.023 -27.062 1 63.5 287 GLN A C 1
ATOM 2327 O O . GLN A 1 287 ? 24.797 -10.867 -27.547 1 63.5 287 GLN A O 1
ATOM 2332 N N . THR A 1 288 ? 23.062 -12.203 -27.453 1 44.88 288 THR A N 1
ATOM 2333 C CA . THR A 1 288 ? 23.25 -12.555 -28.859 1 44.88 288 THR A CA 1
ATOM 2334 C C . THR A 1 288 ? 22.547 -11.555 -29.766 1 44.88 288 THR A C 1
ATOM 2336 O O . THR A 1 288 ? 21.484 -11.023 -29.422 1 44.88 288 THR A O 1
ATOM 2339 N N . MET B 1 1 ? -9.938 -27.156 -0.494 1 41.28 1 MET B N 1
ATOM 2340 C CA . MET B 1 1 ? -8.57 -26.812 -0.874 1 41.28 1 MET B CA 1
ATOM 2341 C C . MET B 1 1 ? -7.684 -28.047 -0.9 1 41.28 1 MET B C 1
ATOM 2343 O O . MET B 1 1 ? -7.711 -28.859 0.03 1 41.28 1 MET B O 1
ATOM 2347 N N . ALA B 1 2 ? -7.422 -28.594 -2.07 1 49.88 2 ALA B N 1
ATOM 2348 C CA . ALA B 1 2 ? -6.668 -29.844 -2.111 1 49.88 2 ALA B CA 1
ATOM 2349 C C . ALA B 1 2 ? -5.445 -29.781 -1.203 1 49.88 2 ALA B C 1
ATOM 2351 O O . ALA B 1 2 ? -4.711 -28.797 -1.213 1 49.88 2 ALA B O 1
ATOM 2352 N N . ASN B 1 3 ? -5.59 -30.578 -0.112 1 62.78 3 ASN B N 1
ATOM 2353 C CA . ASN B 1 3 ? -4.59 -30.688 0.945 1 62.78 3 ASN B CA 1
ATOM 2354 C C . ASN B 1 3 ? -3.238 -31.141 0.394 1 62.78 3 ASN B C 1
ATOM 2356 O O . ASN B 1 3 ? -3.1 -32.281 -0.08 1 62.78 3 ASN B O 1
ATOM 2360 N N . SER B 1 4 ? -2.473 -30.094 -0.24 1 74.5 4 SER B N 1
ATOM 2361 C CA . SER B 1 4 ? -1.126 -30.469 -0.66 1 74.5 4 SER B CA 1
ATOM 2362 C C . SER B 1 4 ? -0.227 -30.734 0.542 1 74.5 4 SER B C 1
ATOM 2364 O O . SER B 1 4 ? -0.515 -30.281 1.652 1 74.5 4 SER B O 1
ATOM 2366 N N . LYS B 1 5 ? 0.707 -31.656 0.455 1 88.69 5 LYS B N 1
ATOM 2367 C CA . LYS B 1 5 ? 1.698 -31.984 1.479 1 88.69 5 LYS B CA 1
ATOM 2368 C C . LYS B 1 5 ? 2.424 -30.734 1.953 1 88.69 5 LYS B C 1
ATOM 2370 O O . LYS B 1 5 ? 3.062 -30.734 3.008 1 88.69 5 LYS B O 1
ATOM 2375 N N . PHE B 1 6 ? 2.221 -29.609 1.19 1 93.12 6 PHE B N 1
ATOM 2376 C CA . PHE B 1 6 ? 2.947 -28.375 1.486 1 93.12 6 PHE B CA 1
ATOM 2377 C C . PHE B 1 6 ? 2.123 -27.469 2.389 1 93.12 6 PHE B C 1
ATOM 2379 O O . PHE B 1 6 ? 2.633 -26.469 2.908 1 93.12 6 PHE B O 1
ATOM 2386 N N . GLU B 1 7 ? 0.938 -27.781 2.723 1 91.31 7 GLU B N 1
ATOM 2387 C CA . GLU B 1 7 ? -0.026 -26.891 3.365 1 91.31 7 GLU B CA 1
ATOM 2388 C C . GLU B 1 7 ? 0.44 -26.5 4.762 1 91.31 7 GLU B C 1
ATOM 2390 O O . GLU B 1 7 ? -0.01 -25.484 5.305 1 91.31 7 GLU B O 1
ATOM 2395 N N . TYR B 1 8 ? 1.37 -27.312 5.324 1 94.12 8 TYR B N 1
ATOM 2396 C CA . TYR B 1 8 ? 1.833 -27.047 6.684 1 94.12 8 TYR B CA 1
ATOM 2397 C C . TYR B 1 8 ? 2.508 -25.672 6.77 1 94.12 8 TYR B C 1
ATOM 2399 O O . TYR B 1 8 ? 2.574 -25.078 7.844 1 94.12 8 TYR B O 1
ATOM 2407 N N . VAL B 1 9 ? 2.967 -25.094 5.66 1 95 9 VAL B N 1
ATOM 2408 C CA . VAL B 1 9 ? 3.705 -23.828 5.641 1 95 9 VAL B CA 1
ATOM 2409 C C . VAL B 1 9 ? 2.785 -22.688 6.062 1 95 9 VAL B C 1
ATOM 2411 O O . VAL B 1 9 ? 3.256 -21.609 6.43 1 95 9 VAL B O 1
ATOM 2414 N N . ARG B 1 10 ? 1.489 -22.906 5.977 1 93.5 10 ARG B N 1
ATOM 2415 C CA . ARG B 1 10 ? 0.535 -21.906 6.441 1 93.5 10 ARG B CA 1
ATOM 2416 C C . ARG B 1 10 ? 0.707 -21.641 7.934 1 93.5 10 ARG B C 1
ATOM 2418 O O . ARG B 1 10 ? 0.382 -20.547 8.414 1 93.5 10 ARG B O 1
ATOM 2425 N N . ASN B 1 11 ? 1.262 -22.625 8.594 1 94.5 11 ASN B N 1
ATOM 2426 C CA . ASN B 1 11 ? 1.408 -22.531 10.039 1 94.5 11 ASN B CA 1
ATOM 2427 C C . ASN B 1 11 ? 2.463 -21.5 10.43 1 94.5 11 ASN B C 1
ATOM 2429 O O . ASN B 1 11 ? 2.551 -21.094 11.586 1 94.5 11 ASN B O 1
ATOM 2433 N N . PHE B 1 12 ? 3.277 -21.047 9.492 1 95.94 12 PHE B N 1
ATOM 2434 C CA . PHE B 1 12 ? 4.297 -20.047 9.773 1 95.94 12 PHE B CA 1
ATOM 2435 C C . PHE B 1 12 ? 3.684 -18.656 9.812 1 95.94 12 PHE B C 1
ATOM 2437 O O . PHE B 1 12 ? 4.312 -17.703 10.281 1 95.94 12 PHE B O 1
ATOM 2444 N N . GLU B 1 13 ? 2.459 -18.547 9.281 1 94.12 13 GLU B N 1
ATOM 2445 C CA . GLU B 1 13 ? 1.776 -17.25 9.344 1 94.12 13 GLU B CA 1
ATOM 2446 C C . GLU B 1 13 ? 1.476 -16.859 10.789 1 94.12 13 GLU B C 1
ATOM 2448 O O . GLU B 1 13 ? 1.058 -17.703 11.594 1 94.12 13 GLU B O 1
ATOM 2453 N N . THR B 1 14 ? 1.847 -15.648 11.086 1 89.56 14 THR B N 1
ATOM 2454 C CA . THR B 1 14 ? 1.601 -15.148 12.43 1 89.56 14 THR B CA 1
ATOM 2455 C C . THR B 1 14 ? 0.576 -14.016 12.414 1 89.56 14 THR B C 1
ATOM 2457 O O . THR B 1 14 ? 0.587 -13.18 11.508 1 89.56 14 THR B O 1
ATOM 2460 N N . SER B 1 15 ? -0.297 -14.07 13.422 1 88.94 15 SER B N 1
ATOM 2461 C CA . SER B 1 15 ? -1.236 -12.961 13.586 1 88.94 15 SER B CA 1
ATOM 2462 C C . SER B 1 15 ? -0.555 -11.742 14.195 1 88.94 15 SER B C 1
ATOM 2464 O O . SER B 1 15 ? 0.412 -11.875 14.945 1 88.94 15 SER B O 1
ATOM 2466 N N . ASP B 1 16 ? -1.004 -10.578 13.836 1 94.19 16 ASP B N 1
ATOM 2467 C CA . ASP B 1 16 ? -0.445 -9.336 14.359 1 94.19 16 ASP B CA 1
ATOM 2468 C C . ASP B 1 16 ? -1.551 -8.359 14.758 1 94.19 16 ASP B C 1
ATOM 2470 O O . ASP B 1 16 ? -1.537 -7.199 14.344 1 94.19 16 ASP B O 1
ATOM 2474 N N . PRO B 1 17 ? -2.428 -8.797 15.633 1 95.94 17 PRO B N 1
ATOM 2475 C CA . PRO B 1 17 ? -3.516 -7.91 16.047 1 95.94 17 PRO B CA 1
ATOM 2476 C C . PRO B 1 17 ? -3.021 -6.703 16.844 1 95.94 17 PRO B C 1
ATOM 2478 O O . PRO B 1 17 ? -2.098 -6.824 17.641 1 95.94 17 PRO B O 1
ATOM 2481 N N . LEU B 1 18 ? -3.602 -5.551 16.609 1 97.75 18 LEU B N 1
ATOM 2482 C CA . LEU B 1 18 ? -3.363 -4.363 17.422 1 97.75 18 LEU B CA 1
ATOM 2483 C C . LEU B 1 18 ? -4.168 -4.422 18.719 1 97.75 18 LEU B C 1
ATOM 2485 O O . LEU B 1 18 ? -5.219 -5.059 18.781 1 97.75 18 LEU B O 1
ATOM 2489 N N . LEU B 1 19 ? -3.691 -3.803 19.75 1 96.88 19 LEU B N 1
ATOM 2490 C CA . LEU B 1 19 ? -4.258 -3.842 21.094 1 96.88 19 LEU B CA 1
ATOM 2491 C C . LEU B 1 19 ? -5.707 -3.373 21.078 1 96.88 19 LEU B C 1
ATOM 2493 O O . LEU B 1 19 ? -6.023 -2.328 20.516 1 96.88 19 LEU B O 1
ATOM 2497 N N . PRO B 1 20 ? -6.629 -4.191 21.656 1 95.44 20 PRO B N 1
ATOM 2498 C CA . PRO B 1 20 ? -8.023 -3.748 21.766 1 95.44 20 PRO B CA 1
ATOM 2499 C C . PRO B 1 20 ? -8.172 -2.469 22.578 1 95.44 20 PRO B C 1
ATOM 2501 O O . PRO B 1 20 ? -7.289 -2.127 23.375 1 95.44 20 PRO B O 1
ATOM 2504 N N . ASN B 1 21 ? -9.227 -1.742 22.344 1 95.12 21 ASN B N 1
ATOM 2505 C CA . ASN B 1 21 ? -9.609 -0.571 23.125 1 95.12 21 ASN B CA 1
ATOM 2506 C C . ASN B 1 21 ? -8.539 0.513 23.078 1 95.12 21 ASN B C 1
ATOM 2508 O O . ASN B 1 21 ? -8.273 1.173 24.094 1 95.12 21 ASN B O 1
ATOM 2512 N N . THR B 1 22 ? -7.828 0.557 22 1 97.38 22 THR B N 1
ATOM 2513 C CA . THR B 1 22 ? -6.906 1.649 21.703 1 97.38 22 THR B CA 1
ATOM 2514 C C . THR B 1 22 ? -7.25 2.301 20.375 1 97.38 22 THR B C 1
ATOM 2516 O O . THR B 1 22 ? -7.816 1.654 19.484 1 97.38 22 THR B O 1
ATOM 2519 N N . TRP B 1 23 ? -6.93 3.607 20.281 1 97.88 23 TRP B N 1
ATOM 2520 C CA . TRP B 1 23 ? -7.016 4.297 19 1 97.88 23 TRP B CA 1
ATOM 2521 C C . TRP B 1 23 ? -5.91 3.832 18.062 1 97.88 23 TRP B C 1
ATOM 2523 O O . TRP B 1 23 ? -4.754 3.697 18.469 1 97.88 23 TRP B O 1
ATOM 2533 N N . ILE B 1 24 ? -6.254 3.506 16.844 1 98.75 24 ILE B N 1
ATOM 2534 C CA . ILE B 1 24 ? -5.246 3.107 15.867 1 98.75 24 ILE B CA 1
ATOM 2535 C C . ILE B 1 24 ? -4.969 4.266 14.914 1 98.75 24 ILE B C 1
ATOM 2537 O O . ILE B 1 24 ? -5.887 4.805 14.297 1 98.75 24 ILE B O 1
ATOM 2541 N N . VAL B 1 25 ? -3.75 4.699 14.828 1 98.88 25 VAL B N 1
ATOM 2542 C CA . VAL B 1 25 ? -3.334 5.672 13.828 1 98.88 25 VAL B CA 1
ATOM 2543 C C . VAL B 1 25 ? -2.457 4.992 12.781 1 98.88 25 VAL B C 1
ATOM 2545 O O . VAL B 1 25 ? -1.396 4.453 13.102 1 98.88 25 VAL B O 1
ATOM 2548 N N . VAL B 1 26 ? -2.936 4.934 11.555 1 98.88 26 VAL B N 1
ATOM 2549 C CA . VAL B 1 26 ? -2.109 4.512 10.43 1 98.88 26 VAL B CA 1
ATOM 2550 C C . VAL B 1 26 ? -1.504 5.734 9.742 1 98.88 26 VAL B C 1
ATOM 2552 O O . VAL B 1 26 ? -2.227 6.555 9.172 1 98.88 26 VAL B O 1
ATOM 2555 N N . ARG B 1 27 ? -0.242 5.871 9.805 1 98.75 27 ARG B N 1
ATOM 2556 C CA . ARG B 1 27 ? 0.453 6.988 9.172 1 98.75 27 ARG B CA 1
ATOM 2557 C C . ARG B 1 27 ? 1.093 6.555 7.855 1 98.75 27 ARG B C 1
ATOM 2559 O O . ARG B 1 27 ? 1.854 5.586 7.816 1 98.75 27 ARG B O 1
ATOM 2566 N N . VAL B 1 28 ? 0.753 7.16 6.828 1 98.81 28 VAL B N 1
ATOM 2567 C CA . VAL B 1 28 ? 1.317 6.977 5.496 1 98.81 28 VAL B CA 1
ATOM 2568 C C . VAL B 1 28 ? 2.332 8.078 5.207 1 98.81 28 VAL B C 1
ATOM 2570 O O . VAL B 1 28 ? 2.109 9.242 5.555 1 98.81 28 VAL B O 1
ATOM 2573 N N . ASP B 1 29 ? 3.445 7.75 4.598 1 98.56 29 ASP B N 1
ATOM 2574 C CA . ASP B 1 29 ? 4.508 8.703 4.293 1 98.56 29 ASP B CA 1
ATOM 2575 C C . ASP B 1 29 ? 5.129 8.422 2.928 1 98.56 29 ASP B C 1
ATOM 2577 O O . ASP B 1 29 ? 5.488 7.281 2.629 1 98.56 29 ASP B O 1
ATOM 2581 N N . GLY B 1 30 ? 5.281 9.422 2.143 1 98.62 30 GLY B N 1
ATOM 2582 C CA . GLY B 1 30 ? 5.852 9.273 0.814 1 98.62 30 GLY B CA 1
ATOM 2583 C C . GLY B 1 30 ? 7.289 8.789 0.835 1 98.62 30 GLY B C 1
ATOM 2584 O O . GLY B 1 30 ? 8.078 9.203 1.685 1 98.62 30 GLY B O 1
ATOM 2585 N N . ARG B 1 31 ? 7.621 7.918 -0.108 1 98 31 ARG B N 1
ATOM 2586 C CA . ARG B 1 31 ? 8.984 7.414 -0.235 1 98 31 ARG B CA 1
ATOM 2587 C C . ARG B 1 31 ? 9.742 8.164 -1.323 1 98 31 ARG B C 1
ATOM 2589 O O . ARG B 1 31 ? 9.359 8.133 -2.492 1 98 31 ARG B O 1
ATOM 2596 N N . GLY B 1 32 ? 10.812 8.844 -0.962 1 95.94 32 GLY B N 1
ATOM 2597 C CA . GLY B 1 32 ? 11.664 9.508 -1.939 1 95.94 32 GLY B CA 1
ATOM 2598 C C . GLY B 1 32 ? 11.008 10.727 -2.566 1 95.94 32 GLY B C 1
ATOM 2599 O O . GLY B 1 32 ? 11.219 11.008 -3.748 1 95.94 32 GLY B O 1
ATOM 2600 N N . PHE B 1 33 ? 10.234 11.469 -1.847 1 97 33 PHE B N 1
ATOM 2601 C CA . PHE B 1 33 ? 9.445 12.555 -2.416 1 97 33 PHE B CA 1
ATOM 2602 C C . PHE B 1 33 ? 10.32 13.766 -2.709 1 97 33 PHE B C 1
ATOM 2604 O O . PHE B 1 33 ? 9.945 14.641 -3.488 1 97 33 PHE B O 1
ATOM 2611 N N . THR B 1 34 ? 11.477 13.859 -2.039 1 94.81 34 THR B N 1
ATOM 2612 C CA . THR B 1 34 ? 12.414 14.914 -2.42 1 94.81 34 THR B CA 1
ATOM 2613 C C . THR B 1 34 ? 12.758 14.812 -3.902 1 94.81 34 THR B C 1
ATOM 2615 O O . THR B 1 34 ? 12.711 15.812 -4.625 1 94.81 34 THR B O 1
ATOM 2618 N N . LYS B 1 35 ? 13.07 13.602 -4.324 1 96.06 35 LYS B N 1
ATOM 2619 C CA . LYS B 1 35 ? 13.398 13.359 -5.727 1 96.06 35 LYS B CA 1
ATOM 2620 C C . LYS B 1 35 ? 12.18 13.57 -6.625 1 96.06 35 LYS B C 1
ATOM 2622 O O . LYS B 1 35 ? 12.305 14.086 -7.738 1 96.06 35 LYS B O 1
ATOM 2627 N N . MET B 1 36 ? 11.062 13.18 -6.184 1 95.81 36 MET B N 1
ATOM 2628 C CA . MET B 1 36 ? 9.828 13.352 -6.945 1 95.81 36 MET B CA 1
ATOM 2629 C C . MET B 1 36 ? 9.523 14.828 -7.164 1 95.81 36 MET B C 1
ATOM 2631 O O . MET B 1 36 ? 9.133 15.234 -8.258 1 95.81 36 MET B O 1
ATOM 2635 N N . CYS B 1 37 ? 9.68 15.625 -6.098 1 96.38 37 CYS B N 1
ATOM 2636 C CA . CYS B 1 37 ? 9.453 17.062 -6.188 1 96.38 37 CYS B CA 1
ATOM 2637 C C . CYS B 1 37 ? 10.359 17.703 -7.234 1 96.38 37 CYS B C 1
ATOM 2639 O O . CYS B 1 37 ? 9.93 18.562 -7.996 1 96.38 37 CYS B O 1
ATOM 2641 N N . ALA B 1 38 ? 11.562 17.25 -7.234 1 96.69 38 ALA B N 1
ATOM 2642 C CA . ALA B 1 38 ? 12.523 17.766 -8.203 1 96.69 38 ALA B CA 1
ATOM 2643 C C . ALA B 1 38 ? 12.164 17.328 -9.625 1 96.69 38 ALA B C 1
ATOM 2645 O O . ALA B 1 38 ? 12.172 18.141 -10.547 1 96.69 38 ALA B O 1
ATOM 2646 N N . LYS B 1 39 ? 11.797 16.062 -9.773 1 97 39 LYS B N 1
ATOM 2647 C CA . LYS B 1 39 ? 11.484 15.484 -11.07 1 97 39 LYS B CA 1
ATOM 2648 C C . LYS B 1 39 ? 10.336 16.234 -11.75 1 97 39 LYS B C 1
ATOM 2650 O O . LYS B 1 39 ? 10.375 16.484 -12.953 1 97 39 LYS B O 1
ATOM 2655 N N . TYR B 1 40 ? 9.391 16.609 -10.984 1 97.94 40 TYR B N 1
ATOM 2656 C CA . TYR B 1 40 ? 8.188 17.203 -11.578 1 97.94 40 TYR B CA 1
ATOM 2657 C C . TYR B 1 40 ? 8.133 18.703 -11.336 1 97.94 40 TYR B C 1
ATOM 2659 O O . TYR B 1 40 ? 7.133 19.344 -11.656 1 97.94 40 TYR B O 1
ATOM 2667 N N . GLY B 1 41 ? 9.141 19.281 -10.703 1 97.25 41 GLY B N 1
ATOM 2668 C CA . GLY B 1 41 ? 9.242 20.719 -10.523 1 97.25 41 GLY B CA 1
ATOM 2669 C C . GLY B 1 41 ? 8.172 21.281 -9.617 1 97.25 41 GLY B C 1
ATOM 2670 O O . GLY B 1 41 ? 7.52 22.281 -9.953 1 97.25 41 GLY B O 1
ATOM 2671 N N . PHE B 1 42 ? 7.961 20.641 -8.477 1 97.75 42 PHE B N 1
ATOM 2672 C CA . PHE B 1 42 ? 6.98 21.172 -7.531 1 97.75 42 PHE B CA 1
ATOM 2673 C C . PHE B 1 42 ? 7.367 22.562 -7.066 1 97.75 42 PHE B C 1
ATOM 2675 O O . PHE B 1 42 ? 8.539 22.828 -6.801 1 97.75 42 PHE B O 1
ATOM 2682 N N . GLU B 1 43 ? 6.391 23.375 -6.953 1 97.44 43 GLU B N 1
ATOM 2683 C CA . GLU B 1 43 ? 6.617 24.719 -6.438 1 97.44 43 GLU B CA 1
ATOM 2684 C C . GLU B 1 43 ? 7.133 24.688 -5 1 97.44 43 GLU B C 1
ATOM 2686 O O . GLU B 1 43 ? 6.781 23.781 -4.234 1 97.44 43 GLU B O 1
ATOM 2691 N N . LYS B 1 44 ? 7.91 25.672 -4.695 1 96.88 44 LYS B N 1
ATOM 2692 C CA . LYS B 1 44 ? 8.445 25.812 -3.342 1 96.88 44 LYS B CA 1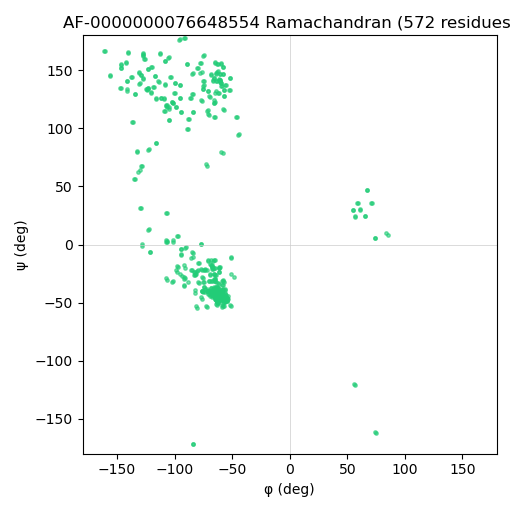
ATOM 2693 C C . LYS B 1 44 ? 7.941 27.094 -2.686 1 96.88 44 LYS B C 1
ATOM 2695 O O . LYS B 1 44 ? 7.777 28.125 -3.355 1 96.88 44 LYS B O 1
ATOM 2700 N N . PRO B 1 45 ? 7.688 27.141 -1.406 1 97.06 45 PRO B N 1
ATOM 2701 C CA . PRO B 1 45 ? 7.852 26.047 -0.437 1 97.06 45 PRO B CA 1
ATOM 2702 C C . PRO B 1 45 ? 6.699 25.047 -0.463 1 97.06 45 PRO B C 1
ATOM 2704 O O . PRO B 1 45 ? 6.828 23.938 0.053 1 97.06 45 PRO B O 1
ATOM 2707 N N . ASN B 1 46 ? 5.547 25.484 -0.959 1 97.5 46 ASN B N 1
ATOM 2708 C CA . ASN B 1 46 ? 4.371 24.625 -1.04 1 97.5 46 ASN B CA 1
ATOM 2709 C C . ASN B 1 46 ? 3.828 24.547 -2.463 1 97.5 46 ASN B C 1
ATOM 2711 O O . ASN B 1 46 ? 3.709 25.578 -3.141 1 97.5 46 ASN B O 1
ATOM 2715 N N . ASP B 1 47 ? 3.549 23.406 -2.938 1 97.94 47 ASP B N 1
ATOM 2716 C CA . ASP B 1 47 ? 2.848 23.219 -4.203 1 97.94 47 ASP B CA 1
ATOM 2717 C C . ASP B 1 47 ? 1.394 22.812 -3.971 1 97.94 47 ASP B C 1
ATOM 2719 O O . ASP B 1 47 ? 1.112 21.688 -3.584 1 97.94 47 ASP B O 1
ATOM 2723 N N . ARG B 1 48 ? 0.528 23.75 -4.227 1 98.25 48 ARG B N 1
ATOM 2724 C CA . ARG B 1 48 ? -0.89 23.547 -3.941 1 98.25 48 ARG B CA 1
ATOM 2725 C C . ARG B 1 48 ? -1.432 22.344 -4.691 1 98.25 48 ARG B C 1
ATOM 2727 O O . ARG B 1 48 ? -2.266 21.594 -4.168 1 98.25 48 ARG B O 1
ATOM 2734 N N . ARG B 1 49 ? -1.036 22.125 -5.953 1 98 49 ARG B N 1
ATOM 2735 C CA . ARG B 1 49 ? -1.478 20.969 -6.73 1 98 49 ARG B CA 1
ATOM 2736 C C . ARG B 1 49 ? -1.117 19.656 -6.031 1 98 49 ARG B C 1
ATOM 2738 O O . ARG B 1 49 ? -1.939 18.75 -5.945 1 98 49 ARG B O 1
ATOM 2745 N N . ALA B 1 50 ? 0.108 19.578 -5.5 1 98.56 50 ALA B N 1
ATOM 2746 C CA . ALA B 1 50 ? 0.598 18.391 -4.82 1 98.56 50 ALA B CA 1
ATOM 2747 C C . ALA B 1 50 ? -0.188 18.125 -3.539 1 98.56 50 ALA B C 1
ATOM 2749 O O . ALA B 1 50 ? -0.541 16.984 -3.242 1 98.56 50 ALA B O 1
ATOM 2750 N N . LEU B 1 51 ? -0.432 19.188 -2.797 1 98.69 51 LEU B N 1
ATOM 2751 C CA . LEU B 1 51 ? -1.178 19.062 -1.551 1 98.69 51 LEU B CA 1
ATOM 2752 C C . LEU B 1 51 ? -2.613 18.625 -1.818 1 98.69 51 LEU B C 1
ATOM 2754 O O . LEU B 1 51 ? -3.158 17.797 -1.093 1 98.69 51 LEU B O 1
ATOM 2758 N N . ASP B 1 52 ? -3.186 19.188 -2.852 1 98.81 52 ASP B N 1
ATOM 2759 C CA . ASP B 1 52 ? -4.547 18.797 -3.213 1 98.81 52 ASP B CA 1
ATOM 2760 C C . ASP B 1 52 ? -4.609 17.344 -3.666 1 98.81 52 ASP B C 1
ATOM 2762 O O . ASP B 1 52 ? -5.602 16.656 -3.416 1 98.81 52 ASP B O 1
ATOM 2766 N N . LEU B 1 53 ? -3.625 16.906 -4.375 1 98.81 53 LEU B N 1
ATOM 2767 C CA . LEU B 1 53 ? -3.562 15.508 -4.781 1 98.81 53 LEU B CA 1
ATOM 2768 C C . LEU B 1 53 ? -3.496 14.594 -3.561 1 98.81 53 LEU B C 1
ATOM 2770 O O . LEU B 1 53 ? -4.195 13.578 -3.502 1 98.81 53 LEU B O 1
ATOM 2774 N N . MET B 1 54 ? -2.645 14.961 -2.568 1 98.88 54 MET B N 1
ATOM 2775 C CA . MET B 1 54 ? -2.6 14.227 -1.31 1 98.88 54 MET B CA 1
ATOM 2776 C C . MET B 1 54 ? -3.984 14.148 -0.673 1 98.88 54 MET B C 1
ATOM 2778 O O . MET B 1 54 ? -4.41 13.086 -0.228 1 98.88 54 MET B O 1
ATOM 2782 N N . ASN B 1 55 ? -4.648 15.297 -0.653 1 98.94 55 ASN B N 1
ATOM 2783 C CA . ASN B 1 55 ? -5.973 15.391 -0.048 1 98.94 55 ASN B CA 1
ATOM 2784 C C . ASN B 1 55 ? -6.992 14.531 -0.796 1 98.94 55 ASN B C 1
ATOM 2786 O O . ASN B 1 55 ? -7.852 13.906 -0.179 1 98.94 55 ASN B O 1
ATOM 2790 N N . THR B 1 56 ? -6.906 14.531 -2.09 1 98.88 56 THR B N 1
ATOM 2791 C CA . THR B 1 56 ? -7.805 13.719 -2.906 1 98.88 56 THR B CA 1
ATOM 2792 C C . THR B 1 56 ? -7.637 12.242 -2.586 1 98.88 56 THR B C 1
ATOM 2794 O O . THR B 1 56 ? -8.625 11.523 -2.3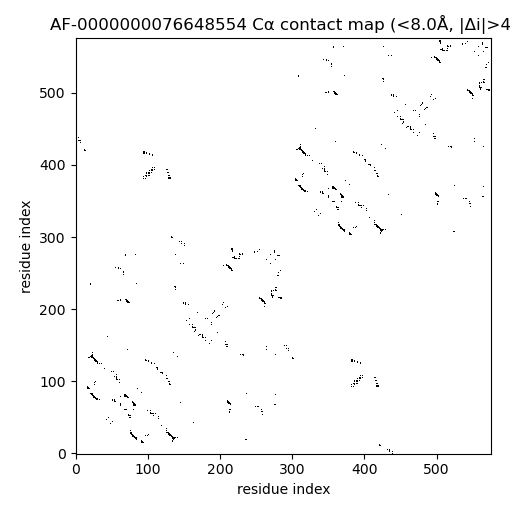87 1 98.88 56 THR B O 1
ATOM 2797 N N . ALA B 1 57 ? -6.441 11.789 -2.537 1 98.88 57 ALA B N 1
ATOM 2798 C CA . ALA B 1 57 ? -6.16 10.391 -2.205 1 98.88 57 ALA B CA 1
ATOM 2799 C C . ALA B 1 57 ? -6.652 10.055 -0.802 1 98.88 57 ALA B C 1
ATOM 2801 O O . ALA B 1 57 ? -7.281 9.008 -0.595 1 98.88 57 ALA B O 1
ATOM 2802 N N . ALA B 1 58 ? -6.395 10.945 0.143 1 98.94 58 ALA B N 1
ATOM 2803 C CA . ALA B 1 58 ? -6.77 10.703 1.534 1 98.94 58 ALA B CA 1
ATOM 2804 C C . ALA B 1 58 ? -8.289 10.68 1.696 1 98.94 58 ALA B C 1
ATOM 2806 O O . ALA B 1 58 ? -8.828 9.875 2.457 1 98.94 58 ALA B O 1
ATOM 2807 N N . LYS B 1 59 ? -8.93 11.609 1.04 1 98.75 59 LYS B N 1
ATOM 2808 C CA . LYS B 1 59 ? -10.391 11.648 1.102 1 98.75 59 LYS B CA 1
ATOM 2809 C C . LYS B 1 59 ? -11 10.344 0.611 1 98.75 59 LYS B C 1
ATOM 2811 O O . LYS B 1 59 ? -11.984 9.859 1.174 1 98.75 59 LYS B O 1
ATOM 2816 N N . ALA B 1 60 ? -10.422 9.75 -0.435 1 98.44 60 ALA B N 1
ATOM 2817 C CA . ALA B 1 60 ? -10.891 8.461 -0.941 1 98.44 60 ALA B CA 1
ATOM 2818 C C . ALA B 1 60 ? -10.75 7.371 0.117 1 98.44 60 ALA B C 1
ATOM 2820 O O . ALA B 1 60 ? -11.641 6.535 0.28 1 98.44 60 ALA B O 1
ATOM 2821 N N . VAL B 1 61 ? -9.641 7.336 0.867 1 98.69 61 VAL B N 1
ATOM 2822 C CA . VAL B 1 61 ? -9.406 6.348 1.916 1 98.69 61 VAL B CA 1
ATOM 2823 C C . VAL B 1 61 ? -10.484 6.477 2.992 1 98.69 61 VAL B C 1
ATOM 2825 O O . VAL B 1 61 ? -11.102 5.48 3.383 1 98.69 61 VAL B O 1
ATOM 2828 N N . VAL B 1 62 ? -10.734 7.715 3.443 1 98.25 62 VAL B N 1
ATOM 2829 C CA . VAL B 1 62 ? -11.703 7.953 4.504 1 98.25 62 VAL B CA 1
ATOM 2830 C C . VAL B 1 62 ? -13.102 7.559 4.023 1 98.25 62 VAL B C 1
ATOM 2832 O O . VAL B 1 62 ? -13.906 7.039 4.801 1 98.25 62 VAL B O 1
ATOM 2835 N N . THR B 1 63 ? -13.359 7.812 2.779 1 97.06 63 THR B N 1
ATOM 2836 C CA . THR B 1 63 ? -14.656 7.469 2.203 1 97.06 63 THR B CA 1
ATOM 2837 C C . THR B 1 63 ? -14.844 5.957 2.143 1 97.06 63 THR B C 1
ATOM 2839 O O . THR B 1 63 ? -15.914 5.441 2.467 1 97.06 63 THR B O 1
ATOM 2842 N N . GLU B 1 64 ? -13.859 5.227 1.822 1 95.62 64 GLU B N 1
ATOM 2843 C CA . GLU B 1 64 ? -13.945 3.787 1.604 1 95.62 64 GLU B CA 1
ATOM 2844 C C . GLU B 1 64 ? -13.883 3.023 2.924 1 95.62 64 GLU B C 1
ATOM 2846 O O . GLU B 1 64 ? -14.344 1.883 3.01 1 95.62 64 GLU B O 1
ATOM 2851 N N . LEU B 1 65 ? -13.266 3.588 3.91 1 95.25 65 LEU B N 1
ATOM 2852 C CA . LEU B 1 65 ? -13.148 2.973 5.227 1 95.25 65 LEU B CA 1
ATOM 2853 C C . LEU B 1 65 ? -13.867 3.811 6.281 1 95.25 65 LEU B C 1
ATOM 2855 O O . LEU B 1 65 ? -13.234 4.605 6.984 1 95.25 65 LEU B O 1
ATOM 2859 N N . PRO B 1 66 ? -15.086 3.561 6.422 1 92.88 66 PRO B N 1
ATOM 2860 C CA . PRO B 1 66 ? -15.891 4.41 7.305 1 92.88 66 PRO B CA 1
ATOM 2861 C C . PRO B 1 66 ? -15.461 4.316 8.766 1 92.88 66 PRO B C 1
ATOM 2863 O O . PRO B 1 66 ? -15.875 5.137 9.594 1 92.88 66 PRO B O 1
ATOM 2866 N N . GLU B 1 67 ? -14.641 3.326 9.156 1 93.81 67 GLU B N 1
ATOM 2867 C CA . GLU B 1 67 ? -14.133 3.191 10.523 1 93.81 67 GLU B CA 1
ATOM 2868 C C . GLU B 1 67 ? -13.148 4.305 10.852 1 93.81 67 GLU B C 1
ATOM 2870 O O . GLU B 1 67 ? -12.82 4.523 12.023 1 93.81 67 GLU B O 1
ATOM 2875 N N . ILE B 1 68 ? -12.664 4.953 9.797 1 97.5 68 ILE B N 1
ATOM 2876 C CA . ILE B 1 68 ? -11.781 6.094 10.023 1 97.5 68 ILE B CA 1
ATOM 2877 C C . ILE B 1 68 ? -12.609 7.305 10.445 1 97.5 68 ILE B C 1
ATOM 2879 O O . ILE B 1 68 ? -13.484 7.758 9.711 1 97.5 68 ILE B O 1
ATOM 2883 N N . THR B 1 69 ? -12.32 7.891 11.562 1 97.38 69 THR B N 1
ATOM 2884 C CA . THR B 1 69 ? -13.117 8.984 12.102 1 97.38 69 THR B CA 1
ATOM 2885 C C . THR B 1 69 ? -12.562 10.336 11.641 1 97.38 69 THR B C 1
ATOM 2887 O O . THR B 1 69 ? -13.32 11.281 11.438 1 97.38 69 THR B O 1
ATOM 2890 N N . ILE B 1 70 ? -11.281 10.414 11.523 1 98.56 70 ILE B N 1
ATOM 2891 C CA . ILE B 1 70 ? -10.602 11.656 11.164 1 98.56 70 ILE B CA 1
ATOM 2892 C C . ILE B 1 70 ? -9.25 11.344 10.531 1 98.56 70 ILE B C 1
ATOM 2894 O O . ILE B 1 70 ? -8.648 10.305 10.82 1 98.56 70 ILE B O 1
ATOM 2898 N N . ALA B 1 71 ? -8.82 12.094 9.609 1 98.94 71 ALA B N 1
ATOM 2899 C CA . ALA B 1 71 ? -7.48 12.016 9.023 1 98.94 71 ALA B CA 1
ATOM 2900 C C . ALA B 1 71 ? -6.824 13.391 8.969 1 98.94 71 ALA B C 1
ATOM 2902 O O . ALA B 1 71 ? -7.512 14.414 8.914 1 98.94 71 ALA B O 1
ATOM 2903 N N . TYR B 1 72 ? -5.539 13.445 9.094 1 98.88 72 TYR B N 1
ATOM 2904 C CA . TYR B 1 72 ? -4.773 14.68 9.055 1 98.88 72 TYR B CA 1
ATOM 2905 C C . TYR B 1 72 ? -3.541 14.531 8.172 1 98.88 72 TYR B C 1
ATOM 2907 O O . TYR B 1 72 ? -2.805 13.547 8.281 1 98.88 72 TYR B O 1
ATOM 2915 N N . GLY B 1 73 ? -3.355 15.453 7.254 1 98.69 73 GLY B N 1
ATOM 2916 C CA . GLY B 1 73 ? -2.244 15.359 6.32 1 98.69 73 GLY B CA 1
ATOM 2917 C C . GLY B 1 73 ? -1.422 16.625 6.234 1 98.69 73 GLY B C 1
ATOM 2918 O O . GLY B 1 73 ? -1.954 17.734 6.387 1 98.69 73 GLY B O 1
ATOM 2919 N N . VAL B 1 74 ? -0.162 16.516 6.043 1 97.69 74 VAL B N 1
ATOM 2920 C CA . VAL B 1 74 ? 0.819 17.562 5.793 1 97.69 74 VAL B CA 1
ATOM 2921 C C . VAL B 1 74 ? 1.914 17.031 4.867 1 97.69 74 VAL B C 1
ATOM 2923 O O . VAL B 1 74 ? 2.34 15.891 4.988 1 97.69 74 VAL B O 1
ATOM 2926 N N . SER B 1 75 ? 2.283 17.844 3.854 1 96.94 75 SER B N 1
ATOM 2927 C CA . SER B 1 75 ? 3.338 17.469 2.914 1 96.94 75 SER B CA 1
ATOM 2928 C C . SER B 1 75 ? 3.043 16.141 2.242 1 96.94 75 SER B C 1
ATOM 2930 O O . SER B 1 75 ? 2.01 15.977 1.59 1 96.94 75 SER B O 1
ATOM 2932 N N . ASP B 1 76 ? 3.914 15.188 2.416 1 98.06 76 ASP B N 1
ATOM 2933 C CA . ASP B 1 76 ? 3.729 13.875 1.803 1 98.06 76 ASP B CA 1
ATOM 2934 C C . ASP B 1 76 ? 3.34 12.836 2.846 1 98.06 76 ASP B C 1
ATOM 2936 O O . ASP B 1 76 ? 3.617 11.641 2.676 1 98.06 76 ASP B O 1
ATOM 2940 N N . GLU B 1 77 ? 2.697 13.289 3.938 1 98.38 77 GLU B N 1
ATOM 2941 C CA . GLU B 1 77 ? 2.316 12.414 5.039 1 98.38 77 GLU B CA 1
ATOM 2942 C C . GLU B 1 77 ? 0.836 12.562 5.379 1 98.38 77 GLU B C 1
ATOM 2944 O O . GLU B 1 77 ? 0.288 13.664 5.312 1 98.38 77 GLU B O 1
ATOM 2949 N N . TYR B 1 78 ? 0.223 11.492 5.73 1 98.88 78 TYR B N 1
ATOM 2950 C CA . TYR B 1 78 ? -1.146 11.508 6.23 1 98.88 78 TYR B CA 1
ATOM 2951 C C . TYR B 1 78 ? -1.325 10.5 7.359 1 98.88 78 TYR B C 1
ATOM 2953 O O . TYR B 1 78 ? -0.782 9.398 7.305 1 98.88 78 TYR B O 1
ATOM 2961 N N . SER B 1 79 ? -2.092 10.906 8.352 1 98.94 79 SER B N 1
ATOM 2962 C CA . SER B 1 79 ? -2.484 10.039 9.461 1 98.94 79 SER B CA 1
ATOM 2963 C C . SER B 1 79 ? -3.977 9.727 9.414 1 98.94 79 SER B C 1
ATOM 2965 O O . SER B 1 79 ? -4.805 10.641 9.336 1 98.94 79 SER B O 1
ATOM 2967 N N . PHE B 1 80 ? -4.336 8.461 9.43 1 98.94 80 PHE B N 1
ATOM 2968 C CA . PHE B 1 80 ? -5.715 7.996 9.461 1 98.94 80 PHE B CA 1
ATOM 2969 C C . PHE B 1 80 ? -6.059 7.391 10.82 1 98.94 80 PHE B C 1
ATOM 2971 O O . PHE B 1 80 ? -5.406 6.445 11.266 1 98.94 80 PHE B O 1
ATOM 2978 N N . VAL B 1 81 ? -7.121 7.875 11.461 1 98.94 81 VAL B N 1
ATOM 2979 C CA . VAL B 1 81 ? -7.441 7.477 12.828 1 98.94 81 VAL B CA 1
ATOM 2980 C C . VAL B 1 81 ? -8.656 6.555 12.828 1 98.94 81 VAL B C 1
ATOM 2982 O O . VAL B 1 81 ? -9.742 6.945 12.383 1 98.94 81 VAL B O 1
ATOM 2985 N N . PHE B 1 82 ? -8.438 5.371 13.32 1 98.44 82 PHE B N 1
ATOM 2986 C CA . PHE B 1 82 ? -9.539 4.445 13.57 1 98.44 82 PHE B CA 1
ATOM 2987 C C . PHE B 1 82 ? -10 4.535 15.016 1 98.44 82 PHE B C 1
ATOM 2989 O O . PHE B 1 82 ? -9.18 4.629 15.938 1 98.44 82 PHE B O 1
ATOM 2996 N N . HIS B 1 83 ? -11.258 4.523 15.18 1 96.44 83 HIS B N 1
ATOM 2997 C CA . HIS B 1 83 ? -11.828 4.578 16.516 1 96.44 83 HIS B CA 1
ATOM 2998 C C . HIS B 1 83 ? -11.336 3.414 17.375 1 96.44 83 HIS B C 1
ATOM 3000 O O . HIS B 1 83 ? -11.055 2.332 16.859 1 96.44 83 HIS B O 1
ATOM 3006 N N . LYS B 1 84 ? -11.289 3.57 18.688 1 95.44 84 LYS B N 1
ATOM 3007 C CA . LYS B 1 84 ? -10.711 2.566 19.578 1 95.44 84 LYS B CA 1
ATOM 3008 C C . LYS B 1 84 ? -11.562 1.299 19.594 1 95.44 84 LYS B C 1
ATOM 3010 O O . LYS B 1 84 ? -11.07 0.222 19.938 1 95.44 84 LYS B O 1
ATOM 3015 N N . ALA B 1 85 ? -12.805 1.374 19.172 1 93.31 85 ALA B N 1
ATOM 3016 C CA . ALA B 1 85 ? -13.695 0.219 19.141 1 93.31 85 ALA B CA 1
ATOM 3017 C C . ALA B 1 85 ? -13.609 -0.512 17.812 1 93.31 85 ALA B C 1
ATOM 3019 O O . ALA B 1 85 ? -14.258 -1.538 17.609 1 93.31 85 ALA B O 1
ATOM 3020 N N . CYS B 1 86 ? -12.812 0.014 16.891 1 94.19 86 CYS B N 1
ATOM 3021 C CA . CYS B 1 86 ? -12.703 -0.562 15.547 1 94.19 86 CYS B CA 1
ATOM 3022 C C . CYS B 1 86 ? -12.289 -2.027 15.617 1 94.19 86 CYS B C 1
ATOM 3024 O O . CYS B 1 86 ? -11.367 -2.381 16.344 1 94.19 86 CYS B O 1
ATOM 3026 N N . THR B 1 87 ? -12.992 -2.908 14.852 1 95.12 87 THR B N 1
ATOM 3027 C CA . THR B 1 87 ? -12.656 -4.324 14.781 1 95.12 87 THR B CA 1
ATOM 3028 C C . THR B 1 87 ? -12.391 -4.746 13.344 1 95.12 87 THR B C 1
ATOM 3030 O O . THR B 1 87 ? -12.375 -5.941 13.031 1 95.12 87 THR B O 1
ATOM 3033 N N . LEU B 1 88 ? -12.25 -3.768 12.5 1 95.62 88 LEU B N 1
ATOM 3034 C CA . LEU B 1 88 ? -11.992 -4.043 11.094 1 95.62 88 LEU B CA 1
ATOM 3035 C C . LEU B 1 88 ? -10.797 -4.984 10.938 1 95.62 88 LEU B C 1
ATOM 3037 O O . LEU B 1 88 ? -9.766 -4.797 11.578 1 95.62 88 LEU B O 1
ATOM 3041 N N . PHE B 1 89 ? -10.969 -6.059 10.07 1 96.94 89 PHE B N 1
ATOM 3042 C CA . PHE B 1 89 ? -9.938 -7.043 9.75 1 96.94 89 PHE B CA 1
ATOM 3043 C C . PHE B 1 89 ? -9.391 -7.68 11.023 1 96.94 89 PHE B C 1
ATOM 3045 O O . PHE B 1 89 ? -8.203 -7.996 11.109 1 96.94 89 PHE B O 1
ATOM 3052 N N . ASP B 1 90 ? -10.219 -7.777 12.062 1 96.75 90 ASP B N 1
ATOM 3053 C CA . ASP B 1 90 ? -9.82 -8.328 13.352 1 96.75 90 ASP B CA 1
ATOM 3054 C C . ASP B 1 90 ? -8.617 -7.574 13.922 1 96.75 90 ASP B C 1
ATOM 3056 O O . ASP B 1 90 ? -7.754 -8.172 14.57 1 96.75 90 ASP B O 1
ATOM 3060 N N . ARG B 1 91 ? -8.391 -6.281 13.523 1 97.44 91 ARG B N 1
ATOM 3061 C CA . ARG B 1 91 ? -7.363 -5.352 13.984 1 97.44 91 ARG B CA 1
ATOM 3062 C C . ARG B 1 91 ? -5.969 -5.84 13.602 1 97.44 91 ARG B C 1
ATOM 3064 O O . ARG B 1 91 ? -4.992 -5.566 14.305 1 97.44 91 ARG B O 1
ATOM 3071 N N . ARG B 1 92 ? -5.891 -6.641 12.562 1 97.62 92 ARG B N 1
ATOM 3072 C CA . ARG B 1 92 ? -4.574 -7.047 12.078 1 97.62 92 ARG B CA 1
ATOM 3073 C C . ARG B 1 92 ? -3.799 -5.855 11.531 1 97.62 92 ARG B C 1
ATOM 3075 O O . ARG B 1 92 ? -4.246 -5.199 10.586 1 97.62 92 ARG B O 1
ATOM 3082 N N . ALA B 1 93 ? -2.623 -5.609 12.102 1 98.06 93 ALA B N 1
ATOM 3083 C CA . ALA B 1 93 ? -1.819 -4.441 11.758 1 98.06 93 ALA B CA 1
ATOM 3084 C C . ALA B 1 93 ? -1.441 -4.449 10.281 1 98.06 93 ALA B C 1
ATOM 3086 O O . ALA B 1 93 ? -1.617 -3.447 9.586 1 98.06 93 ALA B O 1
ATOM 3087 N N . SER B 1 94 ? -0.97 -5.574 9.789 1 97.69 94 SER B N 1
ATOM 3088 C CA . SER B 1 94 ? -0.502 -5.684 8.406 1 97.69 94 SER B CA 1
ATOM 3089 C C . SER B 1 94 ? -1.629 -5.402 7.418 1 97.69 94 SER B C 1
ATOM 3091 O O . SER B 1 94 ? -1.426 -4.707 6.422 1 97.69 94 SER B O 1
ATOM 3093 N N . LYS B 1 95 ? -2.807 -5.953 7.707 1 98 95 LYS B N 1
ATOM 3094 C CA . LYS B 1 95 ? -3.932 -5.781 6.789 1 98 95 LYS B CA 1
ATOM 3095 C C . LYS B 1 95 ? -4.449 -4.348 6.816 1 98 95 LYS B C 1
ATOM 3097 O O . LYS B 1 95 ? -4.75 -3.771 5.766 1 98 95 LYS B O 1
ATOM 3102 N N . LEU B 1 96 ? -4.531 -3.701 7.98 1 98.62 96 LEU B N 1
ATOM 3103 C CA . LEU B 1 96 ? -4.965 -2.312 8.094 1 98.62 96 LEU B CA 1
ATOM 3104 C C . LEU B 1 96 ? -4.004 -1.382 7.359 1 98.62 96 LEU B C 1
ATOM 3106 O O . LEU B 1 96 ? -4.422 -0.585 6.52 1 98.62 96 LEU B O 1
ATOM 3110 N N . VAL B 1 97 ? -2.75 -1.56 7.645 1 98.81 97 VAL B N 1
ATOM 3111 C CA . VAL B 1 97 ? -1.733 -0.678 7.078 1 98.81 97 VAL B CA 1
ATOM 3112 C C . VAL B 1 97 ? -1.689 -0.848 5.562 1 98.81 97 VAL B C 1
ATOM 3114 O O . VAL B 1 97 ? -1.717 0.136 4.82 1 98.81 97 VAL B O 1
ATOM 3117 N N . SER B 1 98 ? -1.666 -2.062 5.086 1 98.81 98 SER B N 1
ATOM 3118 C CA . SER B 1 98 ? -1.535 -2.307 3.652 1 98.81 98 SER B CA 1
ATOM 3119 C C . SER B 1 98 ? -2.781 -1.856 2.898 1 98.81 98 SER B C 1
ATOM 3121 O O . SER B 1 98 ? -2.684 -1.318 1.793 1 98.81 98 SER B O 1
ATOM 3123 N N . THR B 1 99 ? -3.959 -2.059 3.496 1 98.81 99 THR B N 1
ATOM 3124 C CA . THR B 1 99 ? -5.191 -1.61 2.855 1 98.81 99 THR B CA 1
ATOM 3125 C C . THR B 1 99 ? -5.207 -0.091 2.713 1 98.81 99 THR B C 1
ATOM 3127 O O . THR B 1 99 ? -5.523 0.434 1.645 1 98.81 99 THR B O 1
ATOM 3130 N N . VAL B 1 100 ? -4.836 0.613 3.771 1 98.94 100 VAL B N 1
ATOM 3131 C CA . VAL B 1 100 ? -4.805 2.072 3.752 1 98.94 100 VAL B CA 1
ATOM 3132 C C . VAL B 1 100 ? -3.775 2.555 2.734 1 98.94 100 VAL B C 1
ATOM 3134 O O . VAL B 1 100 ? -4.082 3.393 1.883 1 98.94 100 VAL B O 1
ATOM 3137 N N . VAL B 1 101 ? -2.596 1.973 2.764 1 98.94 101 VAL B N 1
ATOM 3138 C CA . VAL B 1 101 ? -1.503 2.381 1.889 1 98.94 101 VAL B CA 1
ATOM 3139 C C . VAL B 1 101 ? -1.871 2.098 0.434 1 98.94 101 VAL B C 1
ATOM 3141 O O . VAL B 1 101 ? -1.642 2.934 -0.444 1 98.94 101 VAL B O 1
ATOM 3144 N N . SER B 1 102 ? -2.426 0.946 0.179 1 98.94 102 SER B N 1
ATOM 3145 C CA . SER B 1 102 ? -2.801 0.563 -1.179 1 98.94 102 SER B CA 1
ATOM 3146 C C . SER B 1 102 ? -3.883 1.483 -1.733 1 98.94 102 SER B C 1
ATOM 3148 O O . SER B 1 102 ? -3.777 1.963 -2.865 1 98.94 102 SER B O 1
ATOM 3150 N N . THR B 1 103 ? -4.922 1.728 -0.955 1 98.88 103 THR B N 1
ATOM 3151 C CA . THR B 1 103 ? -6.012 2.6 -1.381 1 98.88 103 THR B CA 1
ATOM 3152 C C . THR B 1 103 ? -5.504 4.016 -1.63 1 98.88 103 THR B C 1
ATOM 3154 O O . THR B 1 103 ? -5.863 4.645 -2.629 1 98.88 103 THR B O 1
ATOM 3157 N N . PHE B 1 104 ? -4.684 4.496 -0.708 1 98.94 104 PHE B N 1
ATOM 3158 C CA . PHE B 1 104 ? -4.082 5.816 -0.85 1 98.94 104 PHE B CA 1
ATOM 3159 C C . PHE B 1 104 ? -3.26 5.902 -2.131 1 98.94 104 PHE B C 1
ATOM 3161 O O . PHE B 1 104 ? -3.447 6.82 -2.934 1 98.94 104 PHE B O 1
ATOM 3168 N N . THR B 1 105 ? -2.4 4.926 -2.402 1 98.94 105 THR B N 1
ATOM 3169 C CA . THR B 1 105 ? -1.516 4.895 -3.561 1 98.94 105 THR B CA 1
ATOM 3170 C C . THR B 1 105 ? -2.322 4.82 -4.855 1 98.94 105 THR B C 1
ATOM 3172 O O . THR B 1 105 ? -2.027 5.527 -5.82 1 98.94 105 THR B O 1
ATOM 3175 N N . ALA B 1 106 ? -3.312 3.928 -4.848 1 98.94 106 ALA B N 1
ATOM 3176 C CA . ALA B 1 106 ? -4.152 3.783 -6.035 1 98.94 106 ALA B CA 1
ATOM 3177 C C . ALA B 1 106 ? -4.758 5.121 -6.445 1 98.94 106 ALA B C 1
ATOM 3179 O O . ALA B 1 106 ? -4.703 5.504 -7.617 1 98.94 106 ALA B O 1
ATOM 3180 N N . ASN B 1 107 ? -5.277 5.84 -5.488 1 98.94 107 ASN B N 1
ATOM 3181 C CA . ASN B 1 107 ? -5.945 7.105 -5.781 1 98.94 107 ASN B CA 1
ATOM 3182 C C . ASN B 1 107 ? -4.941 8.203 -6.113 1 98.94 107 ASN B C 1
ATOM 3184 O O . ASN B 1 107 ? -5.215 9.07 -6.945 1 98.94 107 ASN B O 1
ATOM 3188 N N . TYR B 1 108 ? -3.779 8.195 -5.434 1 98.94 108 TYR B N 1
ATOM 3189 C CA . TYR B 1 108 ? -2.74 9.164 -5.754 1 98.94 108 TYR B CA 1
ATOM 3190 C C . TYR B 1 108 ? -2.322 9.055 -7.215 1 98.94 108 TYR B C 1
ATOM 3192 O O . TYR B 1 108 ? -2.258 10.055 -7.926 1 98.94 108 TYR B O 1
ATOM 3200 N N . VAL B 1 109 ? -2.109 7.82 -7.68 1 98.88 109 VAL B N 1
ATOM 3201 C CA . VAL B 1 109 ? -1.668 7.574 -9.047 1 98.88 109 VAL B CA 1
ATOM 3202 C C . VAL B 1 109 ? -2.807 7.875 -10.016 1 98.88 109 VAL B C 1
ATOM 3204 O O . VAL B 1 109 ? -2.6 8.531 -11.039 1 98.88 109 VAL B O 1
ATOM 3207 N N . TYR B 1 110 ? -3.957 7.48 -9.711 1 98.81 110 TYR B N 1
ATOM 3208 C CA . TYR B 1 110 ? -5.109 7.629 -10.594 1 98.81 110 TYR B CA 1
ATOM 3209 C C . TYR B 1 110 ? -5.434 9.102 -10.828 1 98.81 110 TYR B C 1
ATOM 3211 O O . TYR B 1 110 ? -5.73 9.508 -11.953 1 98.81 110 TYR B O 1
ATOM 3219 N N . PHE B 1 111 ? -5.297 9.938 -9.766 1 98.75 111 PHE B N 1
ATOM 3220 C CA . PHE B 1 111 ? -5.746 11.32 -9.867 1 98.75 111 PHE B CA 1
ATOM 3221 C C . PHE B 1 111 ? -4.578 12.242 -10.195 1 98.75 111 PHE B C 1
ATOM 3223 O O . PHE B 1 111 ? -4.73 13.469 -10.203 1 98.75 111 PHE B O 1
ATOM 3230 N N . TRP B 1 112 ? -3.41 11.719 -10.492 1 98.75 112 TRP B N 1
ATOM 3231 C CA . TRP B 1 112 ? -2.254 12.539 -10.828 1 98.75 112 TRP B CA 1
ATOM 3232 C C . TRP B 1 112 ? -2.584 13.5 -11.969 1 98.75 112 TRP B C 1
ATOM 3234 O O . TRP B 1 112 ? -2.377 14.711 -11.852 1 98.75 112 TRP B O 1
ATOM 3244 N N . SER B 1 113 ? -3.197 12.992 -13.023 1 98 113 SER B N 1
ATOM 3245 C CA . SER B 1 113 ? -3.408 13.789 -14.227 1 98 113 SER B CA 1
ATOM 3246 C C . SER B 1 113 ? -4.426 14.898 -13.984 1 98 113 SER B C 1
ATOM 3248 O O . SER B 1 113 ? -4.414 15.922 -14.672 1 98 113 SER B O 1
ATOM 3250 N N . THR B 1 114 ? -5.305 14.68 -13.031 1 98.31 114 THR B N 1
ATOM 3251 C CA . THR B 1 114 ? -6.273 15.703 -12.664 1 98.31 114 THR B CA 1
ATOM 3252 C C . THR B 1 114 ? -5.574 16.922 -12.055 1 98.31 114 THR B C 1
ATOM 3254 O O . THR B 1 114 ? -5.961 18.062 -12.312 1 98.31 114 THR B O 1
ATOM 3257 N N . HIS B 1 115 ? -4.547 16.672 -11.297 1 98.56 115 HIS B N 1
ATOM 3258 C CA . HIS B 1 115 ? -3.881 17.734 -10.555 1 98.56 115 HIS B CA 1
ATOM 3259 C C . HIS B 1 115 ? -2.635 18.234 -11.289 1 98.56 115 HIS B C 1
ATOM 3261 O O . HIS B 1 115 ? -2.18 19.359 -11.07 1 98.56 115 HIS B O 1
ATOM 3267 N N . PHE B 1 116 ? -2.113 17.328 -12.156 1 98.19 116 PHE B N 1
ATOM 3268 C CA . PHE B 1 116 ? -0.947 17.656 -12.969 1 98.19 116 PHE B CA 1
ATOM 3269 C C . PHE B 1 116 ? -1.212 17.359 -14.438 1 98.19 116 PHE B C 1
ATOM 3271 O O . PHE B 1 116 ? -0.527 16.531 -15.047 1 98.19 116 PHE B O 1
ATOM 3278 N N . PRO B 1 117 ? -2.102 18.078 -15.086 1 97.62 117 PRO B N 1
ATOM 3279 C CA . PRO B 1 117 ? -2.486 17.766 -16.469 1 97.62 117 PRO B CA 1
ATOM 3280 C C . PRO B 1 117 ? -1.335 17.953 -17.453 1 97.62 117 PRO B C 1
ATOM 3282 O O . PRO B 1 117 ? -1.286 17.266 -18.484 1 97.62 117 PRO B O 1
ATOM 3285 N N . ASP B 1 118 ? -0.407 18.797 -17.109 1 97.25 118 ASP B N 1
ATOM 3286 C CA . ASP B 1 118 ? 0.658 19.109 -18.062 1 97.25 118 ASP B CA 1
ATOM 3287 C C . ASP B 1 118 ? 1.939 18.359 -17.719 1 97.25 118 ASP B C 1
ATOM 3289 O O . ASP B 1 118 ? 2.986 18.594 -18.328 1 97.25 118 ASP B O 1
ATOM 3293 N N . SER B 1 119 ? 1.909 17.531 -16.734 1 97.38 119 SER B N 1
ATOM 3294 C CA . SER B 1 119 ? 3.07 16.766 -16.297 1 97.38 119 SER B CA 1
ATOM 3295 C C . SER B 1 119 ? 2.715 15.297 -16.094 1 97.38 119 SER B C 1
ATOM 3297 O O . SER B 1 119 ? 2.572 14.836 -14.961 1 97.38 119 SER B O 1
ATOM 3299 N N . PRO B 1 120 ? 2.67 14.609 -17.172 1 97.44 120 PRO B N 1
ATOM 3300 C CA . PRO B 1 120 ? 2.258 13.211 -17.062 1 97.44 120 PRO B CA 1
ATOM 3301 C C . PRO B 1 120 ? 3.18 12.391 -16.156 1 97.44 120 PRO B C 1
ATOM 3303 O O . PRO B 1 120 ? 4.398 12.586 -16.172 1 97.44 120 PRO B O 1
ATOM 3306 N N . LEU B 1 121 ? 2.602 11.555 -15.375 1 98 121 LEU B N 1
ATOM 3307 C CA . LEU B 1 121 ? 3.33 10.672 -14.477 1 98 121 LEU B CA 1
ATOM 3308 C C . LEU B 1 121 ? 4.156 9.656 -15.266 1 98 121 LEU B C 1
ATOM 3310 O O . LEU B 1 121 ? 3.715 9.164 -16.312 1 98 121 LEU B O 1
ATOM 3314 N N . SER B 1 122 ? 5.344 9.312 -14.805 1 97.56 122 SER B N 1
ATOM 3315 C CA . SER B 1 122 ? 6.203 8.312 -15.422 1 97.56 122 SER B CA 1
ATOM 3316 C C . SER B 1 122 ? 7.012 7.555 -14.367 1 97.56 122 SER B C 1
ATOM 3318 O O . SER B 1 122 ? 7.266 8.078 -13.281 1 97.56 122 SER B O 1
ATOM 3320 N N . PRO B 1 123 ? 7.438 6.336 -14.648 1 94.69 123 PRO B N 1
ATOM 3321 C CA . PRO B 1 123 ? 8.258 5.59 -13.688 1 94.69 123 PRO B CA 1
ATOM 3322 C C . PRO B 1 123 ? 9.602 6.266 -13.406 1 94.69 123 PRO B C 1
ATOM 3324 O O . PRO B 1 123 ? 10.148 6.941 -14.281 1 94.69 123 PRO B O 1
ATOM 3327 N N . PRO B 1 124 ? 10.141 5.965 -12.219 1 94.69 124 PRO B N 1
ATOM 3328 C CA . PRO B 1 124 ? 9.547 5.297 -11.062 1 94.69 124 PRO B CA 1
ATOM 3329 C C . PRO B 1 124 ? 8.336 6.047 -10.5 1 94.69 124 PRO B C 1
ATOM 3331 O O . PRO B 1 124 ? 8.312 7.281 -10.516 1 94.69 124 PRO B O 1
ATOM 3334 N N . LEU B 1 125 ? 7.371 5.309 -10.102 1 98.44 125 LEU B N 1
ATOM 3335 C CA . LEU B 1 125 ? 6.098 5.883 -9.68 1 98.44 125 LEU B CA 1
ATOM 3336 C C . LEU B 1 125 ? 6.117 6.199 -8.188 1 98.44 125 LEU B C 1
ATOM 3338 O O . LEU B 1 125 ? 6.91 5.625 -7.434 1 98.44 125 LEU B O 1
ATOM 3342 N N . PRO B 1 126 ? 5.273 7.168 -7.75 1 98.44 126 PRO B N 1
ATOM 3343 C CA . PRO B 1 126 ? 5.203 7.465 -6.316 1 98.44 126 PRO B CA 1
ATOM 3344 C C . PRO B 1 126 ? 4.746 6.27 -5.488 1 98.44 126 PRO B C 1
ATOM 3346 O O . PRO B 1 126 ? 3.893 5.496 -5.93 1 98.44 126 PRO B O 1
ATOM 3349 N N . SER B 1 127 ? 5.301 6.129 -4.391 1 98.5 127 SER B N 1
ATOM 3350 C CA . SER B 1 127 ? 4.926 5.086 -3.439 1 98.5 127 SER B CA 1
ATOM 3351 C C . SER B 1 127 ? 4.953 5.609 -2.006 1 98.5 127 SER B C 1
ATOM 3353 O O . SER B 1 127 ? 5.469 6.699 -1.747 1 98.5 127 SER B O 1
ATOM 3355 N N . PHE B 1 128 ? 4.359 4.867 -1.118 1 98.81 128 PHE B N 1
ATOM 3356 C CA . PHE B 1 128 ? 4.195 5.27 0.275 1 98.81 128 PHE B CA 1
ATOM 3357 C C . PHE B 1 128 ? 4.477 4.098 1.211 1 98.81 128 PHE B C 1
ATOM 3359 O O . PHE B 1 128 ? 4.191 2.945 0.875 1 98.81 128 PHE B O 1
ATOM 3366 N N . ASP B 1 129 ? 5.039 4.391 2.303 1 98.31 129 ASP B N 1
ATOM 3367 C CA . ASP B 1 129 ? 5.082 3.406 3.379 1 98.31 129 ASP B CA 1
ATOM 3368 C C . ASP B 1 129 ? 4.098 3.764 4.492 1 98.31 129 ASP B C 1
ATOM 3370 O O . ASP B 1 129 ? 3.547 4.867 4.508 1 98.31 129 ASP B O 1
ATOM 3374 N N . GLY B 1 130 ? 3.771 2.797 5.285 1 98.44 130 GLY B N 1
ATOM 3375 C CA . GLY B 1 130 ? 2.812 3.021 6.355 1 98.44 130 GLY B CA 1
ATOM 3376 C C . GLY B 1 130 ? 3.16 2.279 7.633 1 98.44 130 GLY B C 1
ATOM 3377 O O . GLY B 1 130 ? 3.873 1.275 7.598 1 98.44 130 GLY B O 1
ATOM 3378 N N . ARG B 1 131 ? 2.689 2.746 8.727 1 98.06 131 ARG B N 1
ATOM 3379 C CA . ARG B 1 131 ? 2.799 2.094 10.023 1 98.06 131 ARG B CA 1
ATOM 3380 C C . ARG B 1 131 ? 1.569 2.373 10.883 1 98.06 131 ARG B C 1
ATOM 3382 O O . ARG B 1 131 ? 0.895 3.389 10.703 1 98.06 131 ARG B O 1
ATOM 3389 N N . ALA B 1 132 ? 1.282 1.449 11.75 1 98.56 132 ALA B N 1
ATOM 3390 C CA . ALA B 1 132 ? 0.187 1.611 12.703 1 98.56 132 ALA B CA 1
ATOM 3391 C C . ALA B 1 132 ? 0.717 1.835 14.117 1 98.56 132 ALA B C 1
ATOM 3393 O O . ALA B 1 132 ? 1.695 1.205 14.523 1 98.56 132 ALA B O 1
ATOM 3394 N N . VAL B 1 133 ? 0.142 2.756 14.852 1 98.56 133 VAL B N 1
ATOM 3395 C CA . VAL B 1 133 ? 0.471 3.025 16.25 1 98.56 133 VAL B CA 1
ATOM 3396 C C . VAL B 1 133 ? -0.808 3.072 17.078 1 98.56 133 VAL B C 1
ATOM 3398 O O . VAL B 1 133 ? -1.817 3.633 16.641 1 98.56 133 VAL B O 1
ATOM 3401 N N . CYS B 1 134 ? -0.786 2.488 18.281 1 98.5 134 CYS B N 1
ATOM 3402 C CA . CYS B 1 134 ? -1.928 2.469 19.188 1 98.5 134 CYS B CA 1
ATOM 3403 C C . CYS B 1 134 ? -1.781 3.529 20.266 1 98.5 134 CYS B C 1
ATOM 3405 O O . CYS B 1 134 ? -0.711 3.67 20.859 1 98.5 134 CYS B O 1
ATOM 3407 N N . TYR B 1 135 ? -2.775 4.297 20.469 1 98.25 135 TYR B N 1
ATOM 3408 C CA . TYR B 1 135 ? -2.836 5.281 21.547 1 98.25 135 TYR B CA 1
ATOM 3409 C C . TYR B 1 135 ? -3.945 4.938 22.531 1 98.25 135 TYR B C 1
ATOM 3411 O O . TYR B 1 135 ? -5.117 4.852 22.156 1 98.25 135 TYR B O 1
ATOM 3419 N N . PRO B 1 136 ? -3.713 4.82 23.766 1 96 136 PRO B N 1
ATOM 3420 C CA . PRO B 1 136 ? -4.656 4.223 24.703 1 96 136 PRO B CA 1
ATOM 3421 C C . PRO B 1 136 ? -5.738 5.199 25.156 1 96 136 PRO B C 1
ATOM 3423 O O . PRO B 1 136 ? -6.801 4.777 25.625 1 96 136 PRO B O 1
ATOM 3426 N N . SER B 1 137 ? -5.461 6.508 25.125 1 96.19 137 SER B N 1
ATOM 3427 C CA . SER B 1 137 ? -6.43 7.465 25.641 1 96.19 137 SER B CA 1
ATOM 3428 C C . SER B 1 137 ? -6.734 8.555 24.609 1 96.19 137 SER B C 1
ATOM 3430 O O . SER B 1 137 ? -5.98 8.742 23.656 1 96.19 137 SER B O 1
ATOM 3432 N N . VAL B 1 138 ? -7.816 9.25 24.859 1 96.19 138 VAL B N 1
ATOM 3433 C CA . VAL B 1 138 ? -8.188 10.391 24.016 1 96.19 138 VAL B CA 1
ATOM 3434 C C . VAL B 1 138 ? -7.09 11.453 24.078 1 96.19 138 VAL B C 1
ATOM 3436 O O . VAL B 1 138 ? -6.738 12.039 23.047 1 96.19 138 VAL B O 1
ATOM 3439 N N . GLN B 1 139 ? -6.543 11.617 25.219 1 96.12 139 GLN B N 1
ATOM 3440 C CA . GLN B 1 139 ? -5.496 12.617 25.375 1 96.12 139 GLN B CA 1
ATOM 3441 C C . GLN B 1 139 ? -4.266 12.258 24.547 1 96.12 139 GLN B C 1
ATOM 3443 O O . GLN B 1 139 ? -3.664 13.125 23.906 1 96.12 139 GLN B O 1
ATOM 3448 N N . ASN B 1 140 ? -3.848 10.984 24.594 1 97.62 140 ASN B N 1
ATOM 3449 C CA . ASN B 1 140 ? -2.715 10.555 23.781 1 97.62 140 ASN B CA 1
ATOM 3450 C C . ASN B 1 140 ? -2.973 10.781 22.297 1 97.62 140 ASN B C 1
ATOM 3452 O O . ASN B 1 140 ? -2.084 11.227 21.562 1 97.62 140 ASN B O 1
ATOM 3456 N N . LEU B 1 141 ? -4.188 10.461 21.891 1 98 141 LEU B N 1
ATOM 3457 C CA . LEU B 1 141 ? -4.559 10.664 20.5 1 98 141 LEU B CA 1
ATOM 3458 C C . LEU B 1 141 ? -4.504 12.148 20.125 1 98 141 LEU B C 1
ATOM 3460 O O . LEU B 1 141 ? -3.918 12.516 19.109 1 98 141 LEU B O 1
ATOM 3464 N N . ARG B 1 142 ? -5.129 12.992 20.906 1 97.5 142 ARG B N 1
ATOM 3465 C CA . ARG B 1 142 ? -5.141 14.43 20.656 1 97.5 142 ARG B CA 1
ATOM 3466 C C . ARG B 1 142 ? -3.727 15 20.641 1 97.5 142 ARG B C 1
ATOM 3468 O O . ARG B 1 142 ? -3.408 15.875 19.844 1 97.5 142 ARG B O 1
ATOM 3475 N N . ASP B 1 143 ? -2.938 14.531 21.562 1 98 143 ASP B N 1
ATOM 3476 C CA . ASP B 1 143 ? -1.548 14.977 21.594 1 98 143 ASP B CA 1
ATOM 3477 C C . ASP B 1 143 ? -0.821 14.586 20.312 1 98 143 ASP B C 1
ATOM 3479 O O . ASP B 1 143 ? -0.002 15.352 19.797 1 98 143 ASP B O 1
ATOM 3483 N N . TYR B 1 144 ? -1.077 13.414 19.844 1 98.44 144 TYR B N 1
ATOM 3484 C CA . TYR B 1 144 ? -0.481 12.992 18.578 1 98.44 144 TYR B CA 1
ATOM 3485 C C . TYR B 1 144 ? -0.883 13.938 17.453 1 98.44 144 TYR B C 1
ATOM 3487 O O . TYR B 1 144 ? -0.031 14.414 16.703 1 98.44 144 TYR B O 1
ATOM 3495 N N . MET B 1 145 ? -2.154 14.156 17.328 1 98.19 145 MET B N 1
ATOM 3496 C CA . MET B 1 145 ? -2.66 15.023 16.281 1 98.19 145 MET B CA 1
ATOM 3497 C C . MET B 1 145 ? -2.104 16.438 16.422 1 98.19 145 MET B C 1
ATOM 3499 O O . MET B 1 145 ? -1.753 17.078 15.43 1 98.19 145 MET B O 1
ATOM 3503 N N . SER B 1 146 ? -2.018 16.875 17.625 1 98.25 146 SER B N 1
ATOM 3504 C CA . SER B 1 146 ? -1.449 18.188 17.906 1 98.25 146 SER B CA 1
ATOM 3505 C C . SER B 1 146 ? 0.022 18.266 17.516 1 98.25 146 SER B C 1
ATOM 3507 O O . SER B 1 146 ? 0.486 19.281 16.984 1 98.25 146 SER B O 1
ATOM 3509 N N . TRP B 1 147 ? 0.689 17.203 17.844 1 98 147 TRP B N 1
ATOM 3510 C CA . TRP B 1 147 ? 2.1 17.125 17.484 1 98 147 TRP B CA 1
ATOM 3511 C C . TRP B 1 147 ? 2.285 17.281 15.977 1 98 147 TRP B C 1
ATOM 3513 O O . TRP B 1 147 ? 3.156 18.031 15.523 1 98 147 TRP B O 1
ATOM 3523 N N . ARG B 1 148 ? 1.513 16.594 15.172 1 97.94 148 ARG B N 1
ATOM 3524 C CA . ARG B 1 148 ? 1.626 16.656 13.719 1 97.94 148 ARG B CA 1
ATOM 3525 C C . ARG B 1 148 ? 1.342 18.062 13.203 1 97.94 148 ARG B C 1
ATOM 3527 O O . ARG B 1 148 ? 2.043 18.547 12.32 1 97.94 148 ARG B O 1
ATOM 3534 N N . GLN B 1 149 ? 0.279 18.703 13.734 1 98.12 149 GLN B N 1
ATOM 3535 C CA . GLN B 1 149 ? -0.062 20.031 13.242 1 98.12 149 GLN B CA 1
ATOM 3536 C C . GLN B 1 149 ? 0.971 21.062 13.688 1 98.12 149 GLN B C 1
ATOM 3538 O O . GLN B 1 149 ? 1.313 21.969 12.93 1 98.12 149 GLN B O 1
ATOM 3543 N N . ALA B 1 150 ? 1.437 20.938 14.93 1 97 150 ALA B N 1
ATOM 3544 C CA . ALA B 1 150 ? 2.494 21.844 15.383 1 97 150 ALA B CA 1
ATOM 3545 C C . ALA B 1 150 ? 3.736 21.719 14.508 1 97 150 ALA B C 1
ATOM 3547 O O . ALA B 1 150 ? 4.352 22.719 14.141 1 97 150 ALA B O 1
ATOM 3548 N N . ASP B 1 151 ? 4.055 20.484 14.18 1 96.19 151 ASP B N 1
ATOM 3549 C CA . ASP B 1 151 ? 5.199 20.234 13.312 1 96.19 151 ASP B CA 1
ATOM 3550 C C . ASP B 1 151 ? 4.984 20.844 11.93 1 96.19 151 ASP B C 1
ATOM 3552 O O . ASP B 1 151 ? 5.93 21.328 11.305 1 96.19 151 ASP B O 1
ATOM 3556 N N . CYS B 1 152 ? 3.787 20.734 11.422 1 97.38 152 CYS B N 1
ATOM 3557 C CA . CYS B 1 152 ? 3.43 21.359 10.156 1 97.38 152 CYS B CA 1
ATOM 3558 C C . CYS B 1 152 ? 3.727 22.844 10.172 1 97.38 152 CYS B C 1
ATOM 3560 O O . CYS B 1 152 ? 4.375 23.375 9.258 1 97.38 152 CYS B O 1
ATOM 3562 N N . HIS B 1 153 ? 3.307 23.547 11.211 1 96.44 153 HIS B N 1
ATOM 3563 C CA . HIS B 1 153 ? 3.504 24.969 11.367 1 96.44 153 HIS B CA 1
ATOM 3564 C C . HIS B 1 153 ? 4.988 25.328 11.445 1 96.44 153 HIS B C 1
ATOM 3566 O O . HIS B 1 153 ? 5.457 26.219 10.742 1 96.44 153 HIS B O 1
ATOM 3572 N N . ILE B 1 154 ? 5.688 24.609 12.227 1 95.56 154 ILE B N 1
ATOM 3573 C CA . ILE B 1 154 ? 7.109 24.859 12.445 1 95.56 154 ILE B CA 1
ATOM 3574 C C . ILE B 1 154 ? 7.879 24.672 11.141 1 95.56 154 ILE B C 1
ATOM 3576 O O . ILE B 1 154 ? 8.656 25.547 10.734 1 95.56 154 ILE B O 1
ATOM 3580 N N . ASN B 1 155 ? 7.645 23.562 10.484 1 95.81 155 ASN B N 1
ATOM 3581 C CA . ASN B 1 155 ? 8.352 23.25 9.25 1 95.81 155 ASN B CA 1
ATOM 3582 C C . ASN B 1 155 ? 7.988 24.234 8.133 1 95.81 155 ASN B C 1
ATOM 3584 O O . ASN B 1 155 ? 8.852 24.641 7.352 1 95.81 155 ASN B O 1
ATOM 3588 N N . ASN B 1 156 ? 6.723 24.562 8.055 1 97.62 156 ASN B N 1
ATOM 3589 C CA . ASN B 1 156 ? 6.32 25.484 6.996 1 97.62 156 ASN B CA 1
ATOM 3590 C C . ASN B 1 156 ? 6.891 26.875 7.219 1 97.62 156 ASN B C 1
ATOM 3592 O O . ASN B 1 156 ? 7.254 27.562 6.258 1 97.62 156 ASN B O 1
ATOM 3596 N N . LEU B 1 157 ? 6.902 27.391 8.477 1 97.81 157 LEU B N 1
ATOM 3597 C CA . LEU B 1 157 ? 7.527 28.672 8.758 1 97.81 157 LEU B CA 1
ATOM 3598 C C . LEU B 1 157 ? 8.984 28.688 8.305 1 97.81 157 LEU B C 1
ATOM 3600 O O . LEU B 1 157 ? 9.43 29.625 7.648 1 97.81 157 LEU B O 1
ATOM 3604 N N . TYR B 1 158 ? 9.695 27.625 8.672 1 97.19 158 TYR B N 1
ATOM 3605 C CA . TYR B 1 158 ? 11.086 27.5 8.25 1 97.19 158 TYR B CA 1
ATOM 3606 C C . TYR B 1 158 ? 11.188 27.516 6.727 1 97.19 158 TYR B C 1
ATOM 3608 O O . TYR B 1 158 ? 11.977 28.281 6.16 1 97.19 158 TYR B O 1
ATOM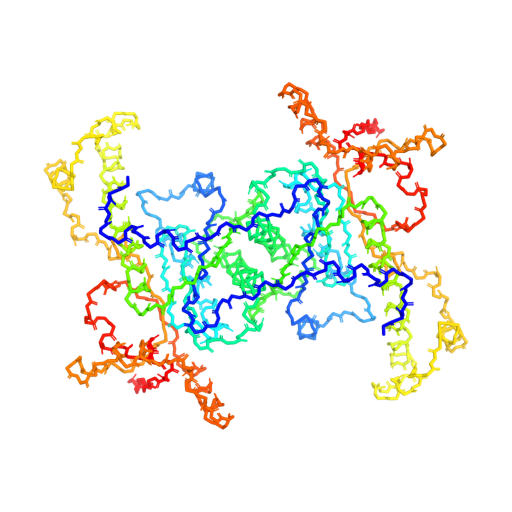 3616 N N . ASN B 1 159 ? 10.461 26.672 6.074 1 97.31 159 ASN B N 1
ATOM 3617 C CA . ASN B 1 159 ? 10.539 26.531 4.625 1 97.31 159 ASN B CA 1
ATOM 3618 C C . ASN B 1 159 ? 10.141 27.812 3.908 1 97.31 159 ASN B C 1
ATOM 3620 O O . ASN B 1 159 ? 10.703 28.141 2.863 1 97.31 159 ASN B O 1
ATOM 3624 N N . THR B 1 160 ? 9.062 28.484 4.426 1 98.19 160 THR B N 1
ATOM 3625 C CA . THR B 1 160 ? 8.656 29.75 3.848 1 98.19 160 THR B CA 1
ATOM 3626 C C . THR B 1 160 ? 9.797 30.766 3.908 1 98.19 160 THR B C 1
ATOM 3628 O O . THR B 1 160 ? 10.07 31.469 2.93 1 98.19 160 THR B O 1
ATOM 3631 N N . CYS B 1 161 ? 10.414 30.844 5.008 1 98.19 161 CYS B N 1
ATOM 3632 C CA . CYS B 1 161 ? 11.555 31.75 5.16 1 98.19 161 CYS B CA 1
ATOM 3633 C C . CYS B 1 161 ? 12.703 31.328 4.254 1 98.19 161 CYS B C 1
ATOM 3635 O O . CYS B 1 161 ? 13.273 32.156 3.541 1 98.19 161 CYS B O 1
ATOM 3637 N N . PHE B 1 162 ? 13.109 30.109 4.273 1 98.19 162 PHE B N 1
ATOM 3638 C CA . PHE B 1 162 ? 14.203 29.531 3.5 1 98.19 162 PHE B CA 1
ATOM 3639 C C . PHE B 1 162 ? 14.055 29.859 2.02 1 98.19 162 PHE B C 1
ATOM 3641 O O . PHE B 1 162 ? 14.969 30.422 1.404 1 98.19 162 PHE B O 1
ATOM 3648 N N . TRP B 1 163 ? 12.922 29.562 1.52 1 98 163 TRP B N 1
ATOM 3649 C CA . TRP B 1 163 ? 12.727 29.734 0.084 1 98 163 TRP B CA 1
ATOM 3650 C C . TRP B 1 163 ? 12.555 31.203 -0.272 1 98 163 TRP B C 1
ATOM 3652 O O . TRP B 1 163 ? 12.844 31.625 -1.397 1 98 163 TRP B O 1
ATOM 3662 N N . SER B 1 164 ? 11.992 32.062 0.694 1 98.31 164 SER B N 1
ATOM 3663 C CA . SER B 1 164 ? 11.977 33.5 0.466 1 98.31 164 SER B CA 1
ATOM 3664 C C . SER B 1 164 ? 13.391 34.062 0.342 1 98.31 164 SER B C 1
ATOM 3666 O O . SER B 1 164 ? 13.656 34.906 -0.51 1 98.31 164 SER B O 1
ATOM 3668 N N . LEU B 1 165 ? 14.266 33.531 1.188 1 98.25 165 LEU B N 1
ATOM 3669 C CA . LEU B 1 165 ? 15.656 33.969 1.142 1 98.25 165 LEU B CA 1
ATOM 3670 C C . LEU B 1 165 ? 16.281 33.625 -0.202 1 98.25 165 LEU B C 1
ATOM 3672 O O . LEU B 1 165 ? 17.094 34.406 -0.726 1 98.25 165 LEU B O 1
ATOM 3676 N N . ILE B 1 166 ? 15.938 32.531 -0.741 1 98.06 166 ILE B N 1
ATOM 3677 C CA . ILE B 1 166 ? 16.531 32.062 -1.99 1 98.06 166 ILE B CA 1
ATOM 3678 C C . ILE B 1 166 ? 15.852 32.75 -3.172 1 98.06 166 ILE B C 1
ATOM 3680 O O . ILE B 1 166 ? 16.516 33.406 -3.98 1 98.06 166 ILE B O 1
ATOM 3684 N N . GLN B 1 167 ? 14.57 32.688 -3.232 1 98.06 167 GLN B N 1
ATOM 3685 C CA . GLN B 1 167 ? 13.812 33.125 -4.406 1 98.06 167 GLN B CA 1
ATOM 3686 C C . GLN B 1 167 ? 13.734 34.625 -4.48 1 98.06 167 GLN B C 1
ATOM 3688 O O . GLN B 1 167 ? 13.758 35.219 -5.574 1 98.06 167 GLN B O 1
ATOM 3693 N N . LEU B 1 168 ? 13.555 35.281 -3.385 1 97.69 168 LEU B N 1
ATOM 3694 C CA . LEU B 1 168 ? 13.398 36.719 -3.354 1 97.69 168 LEU B CA 1
ATOM 3695 C C . LEU B 1 168 ? 14.695 37.406 -2.91 1 97.69 168 LEU B C 1
ATOM 3697 O O . LEU B 1 168 ? 14.984 38.531 -3.316 1 97.69 168 LEU B O 1
ATOM 3701 N N . GLY B 1 169 ? 15.414 36.75 -2.072 1 97.56 169 GLY B N 1
ATOM 3702 C CA . GLY B 1 169 ? 16.609 37.344 -1.501 1 97.56 169 GLY B CA 1
ATOM 3703 C C . GLY B 1 169 ? 17.859 37.062 -2.307 1 97.56 169 GLY B C 1
ATOM 3704 O O . GLY B 1 169 ? 18.906 37.656 -2.084 1 97.56 169 GLY B O 1
ATOM 3705 N N . GLY B 1 170 ? 17.781 35.969 -3.18 1 97.69 170 GLY B N 1
ATOM 3706 C CA . GLY B 1 170 ? 18.906 35.688 -4.066 1 97.69 170 GLY B CA 1
ATOM 3707 C C . GLY B 1 170 ? 19.984 34.844 -3.406 1 97.69 170 GLY B C 1
ATOM 3708 O O . GLY B 1 170 ? 21.094 34.719 -3.949 1 97.69 170 GLY B O 1
ATOM 3709 N N . LEU B 1 171 ? 19.688 34.375 -2.275 1 97.69 171 LEU B N 1
ATOM 3710 C CA . LEU B 1 171 ? 20.656 33.531 -1.594 1 97.69 171 LEU B CA 1
ATOM 3711 C C . LEU B 1 171 ? 20.672 32.125 -2.199 1 97.69 171 LEU B C 1
ATOM 3713 O O . LEU B 1 171 ? 19.719 31.703 -2.84 1 97.69 171 LEU B O 1
ATOM 3717 N N . ASP B 1 172 ? 21.797 31.453 -2.027 1 97.62 172 ASP B N 1
ATOM 3718 C CA . ASP B 1 172 ? 21.812 30.031 -2.389 1 97.62 172 ASP B CA 1
ATOM 3719 C C . ASP B 1 172 ? 21.453 29.156 -1.191 1 97.62 172 ASP B C 1
ATOM 3721 O O . ASP B 1 172 ? 21.172 29.672 -0.101 1 97.62 172 ASP B O 1
ATOM 3725 N N . ASN B 1 173 ? 21.375 27.938 -1.349 1 96.5 173 ASN B N 1
ATOM 3726 C CA . ASN B 1 173 ? 20.922 27.016 -0.32 1 96.5 173 ASN B CA 1
ATOM 3727 C C . ASN B 1 173 ? 21.781 27.094 0.935 1 96.5 173 ASN B C 1
ATOM 3729 O O . ASN B 1 173 ? 21.266 27.141 2.051 1 96.5 173 ASN B O 1
ATOM 3733 N N . LYS B 1 174 ? 23.031 27.094 0.727 1 97.38 174 LYS B N 1
ATOM 3734 C CA . LYS B 1 174 ? 23.953 27.109 1.852 1 97.38 174 LYS B CA 1
ATOM 3735 C C . LYS B 1 174 ? 23.812 28.406 2.662 1 97.38 174 LYS B C 1
ATOM 3737 O O . LYS B 1 174 ? 23.828 28.359 3.893 1 97.38 174 LYS B O 1
ATOM 3742 N N . GLU B 1 175 ? 23.719 29.5 2.02 1 97.06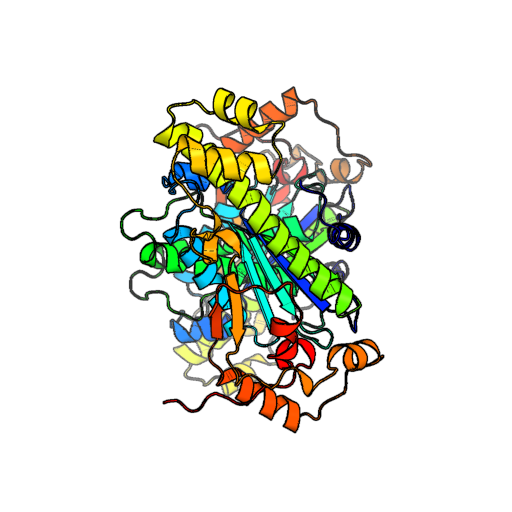 175 GLU B N 1
ATOM 3743 C CA . GLU B 1 175 ? 23.578 30.797 2.674 1 97.06 175 GLU B CA 1
ATOM 3744 C C . GLU B 1 175 ? 22.25 30.891 3.426 1 97.06 175 GLU B C 1
ATOM 3746 O O . GLU B 1 175 ? 22.188 31.422 4.539 1 97.06 175 GLU B O 1
ATOM 3751 N N . ALA B 1 176 ? 21.234 30.438 2.773 1 97.56 176 ALA B N 1
ATOM 3752 C CA . ALA B 1 176 ? 19.922 30.469 3.408 1 97.56 176 ALA B CA 1
ATOM 3753 C C . ALA B 1 176 ? 19.922 29.641 4.688 1 97.56 176 ALA B C 1
ATOM 3755 O O . ALA B 1 176 ? 19.391 30.078 5.719 1 97.56 176 ALA B O 1
ATOM 3756 N N . GLU B 1 177 ? 20.516 28.453 4.605 1 96.56 177 GLU B N 1
ATOM 3757 C CA . GLU B 1 177 ? 20.594 27.578 5.77 1 96.56 177 GLU B CA 1
ATOM 3758 C C . GLU B 1 177 ? 21.391 28.234 6.898 1 96.56 177 GLU B C 1
ATOM 3760 O O . GLU B 1 177 ? 21.016 28.141 8.07 1 96.56 177 GLU B O 1
ATOM 3765 N N . SER B 1 178 ? 22.484 28.828 6.535 1 96.69 178 SER B N 1
ATOM 3766 C CA . SER B 1 178 ? 23.328 29.5 7.516 1 96.69 178 SER B CA 1
ATOM 3767 C C . SER B 1 178 ? 22.594 30.641 8.195 1 96.69 178 SER B C 1
ATOM 3769 O O . SER B 1 178 ? 22.719 30.844 9.406 1 96.69 178 SER B O 1
ATOM 3771 N N . THR B 1 179 ? 21.844 31.359 7.422 1 95.69 179 THR B N 1
ATOM 3772 C CA . THR B 1 179 ? 21.062 32.5 7.93 1 95.69 179 THR B CA 1
ATOM 3773 C C . THR B 1 179 ? 20.031 32.031 8.945 1 95.69 179 THR B C 1
ATOM 3775 O O . THR B 1 179 ? 19.781 32.688 9.938 1 95.69 179 THR B O 1
ATOM 3778 N N . LEU B 1 180 ? 19.516 30.797 8.711 1 96.88 180 LEU B N 1
ATOM 3779 C CA . LEU B 1 180 ? 18.391 30.344 9.523 1 96.88 180 LEU B CA 1
ATOM 3780 C C . LEU B 1 180 ? 18.875 29.453 10.664 1 96.88 180 LEU B C 1
ATOM 3782 O O . LEU B 1 180 ? 18.109 29.156 11.594 1 96.88 180 LEU B O 1
ATOM 3786 N N . ALA B 1 181 ? 20.078 28.844 10.703 1 93 181 ALA B N 1
ATOM 3787 C CA . ALA B 1 181 ? 20.609 27.828 11.602 1 93 181 ALA B CA 1
ATOM 3788 C C . ALA B 1 181 ? 20.422 28.234 13.062 1 93 181 ALA B C 1
ATOM 3790 O O . ALA B 1 181 ? 20.188 27.375 13.922 1 93 181 ALA B O 1
ATOM 3791 N N . ARG B 1 182 ? 20.312 29.547 13.43 1 88.81 182 ARG B N 1
ATOM 3792 C CA . ARG B 1 182 ? 20.203 29.906 14.844 1 88.81 182 ARG B CA 1
ATOM 3793 C C . ARG B 1 182 ? 19.031 30.859 15.07 1 88.81 182 ARG B C 1
ATOM 3795 O O . ARG B 1 182 ? 19.031 31.609 16.062 1 88.81 182 ARG B O 1
ATOM 3802 N N . THR B 1 183 ? 18.062 30.688 14.281 1 94.19 183 THR B N 1
ATOM 3803 C CA . THR B 1 183 ? 16.906 31.578 14.414 1 94.19 183 THR B CA 1
ATOM 3804 C C . THR B 1 183 ? 15.758 30.859 15.117 1 94.19 183 THR B C 1
ATOM 3806 O O . THR B 1 183 ? 15.609 29.641 14.992 1 94.19 183 THR B O 1
ATOM 3809 N N . LEU B 1 184 ? 15.07 31.578 15.883 1 94.81 184 LEU B N 1
ATOM 3810 C CA . LEU B 1 184 ? 13.82 31.109 16.484 1 94.81 184 LEU B CA 1
ATOM 3811 C C . LEU B 1 184 ? 12.625 31.562 15.648 1 94.81 184 LEU B C 1
ATOM 3813 O O . LEU B 1 184 ? 12.789 32.25 14.641 1 94.81 184 LEU B O 1
ATOM 3817 N N . ALA B 1 185 ? 11.438 31.156 16.031 1 95.06 185 ALA B N 1
ATOM 3818 C CA . ALA B 1 185 ? 10.227 31.469 15.297 1 95.06 185 ALA B CA 1
ATOM 3819 C C . ALA B 1 185 ? 10.078 32.969 15.102 1 95.06 185 ALA B C 1
ATOM 3821 O O . ALA B 1 185 ? 9.742 33.438 14.008 1 95.06 185 ALA B O 1
ATOM 3822 N N . ALA B 1 186 ? 10.336 33.719 16.141 1 96.19 186 ALA B N 1
ATOM 3823 C CA . ALA B 1 186 ? 10.195 35.188 16.094 1 96.19 186 ALA B CA 1
ATOM 3824 C C . ALA B 1 186 ? 11.156 35.781 15.078 1 96.19 186 ALA B C 1
ATOM 3826 O O . ALA B 1 186 ? 10.812 36.75 14.383 1 96.19 186 ALA B O 1
ATOM 3827 N N . ASP B 1 187 ? 12.359 35.25 15.039 1 97.19 187 ASP B N 1
ATOM 3828 C CA . ASP B 1 187 ? 13.359 35.719 14.086 1 97.19 187 ASP B CA 1
ATOM 3829 C C . ASP B 1 187 ? 12.906 35.469 12.648 1 97.19 187 ASP B C 1
ATOM 3831 O O . ASP B 1 187 ? 13.078 36.344 11.781 1 97.19 187 ASP B O 1
ATOM 3835 N N . LYS B 1 188 ? 12.406 34.312 12.406 1 98.06 188 LYS B N 1
ATOM 3836 C CA . LYS B 1 188 ? 11.945 33.969 11.062 1 98.06 188 LYS B CA 1
ATOM 3837 C C . LYS B 1 188 ? 10.797 34.875 10.625 1 98.06 188 LYS B C 1
ATOM 3839 O O . LYS B 1 188 ? 10.75 35.312 9.469 1 98.06 188 LYS B O 1
ATOM 3844 N N . ASN B 1 189 ? 9.891 35.125 11.555 1 97.44 189 ASN B N 1
ATOM 3845 C CA . ASN B 1 189 ? 8.805 36.062 11.258 1 97.44 189 ASN B CA 1
ATOM 3846 C C . ASN B 1 189 ? 9.336 37.469 10.922 1 97.44 189 ASN B C 1
ATOM 3848 O O . ASN B 1 189 ? 8.836 38.125 10.016 1 97.44 189 ASN B O 1
ATOM 3852 N N . GLU B 1 190 ? 10.32 37.875 11.664 1 97.69 190 GLU B N 1
ATOM 3853 C CA . GLU B 1 190 ? 10.922 39.156 11.43 1 97.69 190 GLU B CA 1
ATOM 3854 C C . GLU B 1 190 ? 11.602 39.219 10.062 1 97.69 190 GLU B C 1
ATOM 3856 O O . GLU B 1 190 ? 11.461 40.219 9.336 1 97.69 190 GLU B O 1
ATOM 3861 N N . ILE B 1 191 ? 12.328 38.188 9.789 1 97.5 191 ILE B N 1
ATOM 3862 C CA . ILE B 1 191 ? 12.992 38.125 8.484 1 97.5 191 ILE B CA 1
ATOM 3863 C C . ILE B 1 191 ? 11.953 38.219 7.375 1 97.5 191 ILE B C 1
ATOM 3865 O O . ILE B 1 191 ? 12.102 39.031 6.453 1 97.5 191 ILE B O 1
ATOM 3869 N N . LEU B 1 192 ? 10.914 37.438 7.422 1 98.44 192 LEU B N 1
ATOM 3870 C CA . LEU B 1 192 ? 9.867 37.438 6.414 1 98.44 192 LEU B CA 1
ATOM 3871 C C . LEU B 1 192 ? 9.25 38.844 6.273 1 98.44 192 LEU B C 1
ATOM 3873 O O . LEU B 1 192 ? 9.055 39.312 5.156 1 98.44 192 LEU B O 1
ATOM 3877 N N . PHE B 1 193 ? 8.961 39.438 7.359 1 97.88 193 PHE B N 1
ATOM 3878 C CA . PHE B 1 193 ? 8.281 40.719 7.355 1 97.88 193 PHE B CA 1
ATOM 3879 C C . PHE B 1 193 ? 9.219 41.812 6.906 1 97.88 193 PHE B C 1
ATOM 3881 O O . PHE B 1 193 ? 8.922 42.531 5.953 1 97.88 193 PHE B O 1
ATOM 3888 N N . SER B 1 194 ? 10.359 41.938 7.504 1 98 194 SER B N 1
ATOM 3889 C CA . SER B 1 194 ? 11.258 43.094 7.293 1 98 194 SER B CA 1
ATOM 3890 C C . SER B 1 194 ? 11.93 43 5.93 1 98 194 SER B C 1
ATOM 3892 O O . SER B 1 194 ? 12.125 44.031 5.27 1 98 194 SER B O 1
ATOM 3894 N N . ARG B 1 195 ? 12.289 41.812 5.551 1 97.38 195 ARG B N 1
ATOM 3895 C CA . ARG B 1 195 ? 13.062 41.656 4.316 1 97.38 195 ARG B CA 1
ATOM 3896 C C . ARG B 1 195 ? 12.141 41.5 3.111 1 97.38 195 ARG B C 1
ATOM 3898 O O . ARG B 1 195 ? 12.484 41.875 1.998 1 97.38 195 ARG B O 1
ATOM 3905 N N . PHE B 1 196 ? 11.023 40.906 3.352 1 98.06 196 PHE B N 1
ATOM 3906 C CA . PHE B 1 196 ? 10.266 40.5 2.17 1 98.06 196 PHE B CA 1
ATOM 3907 C C . PHE B 1 196 ? 8.828 41 2.264 1 98.06 196 PHE B C 1
ATOM 3909 O O . PHE B 1 196 ? 8.008 40.719 1.388 1 98.06 196 PHE B O 1
ATOM 3916 N N . SER B 1 197 ? 8.398 41.688 3.344 1 98.06 197 SER B N 1
ATOM 3917 C CA . SER B 1 197 ? 7.051 42.188 3.574 1 98.06 197 SER B CA 1
ATOM 3918 C C . SER B 1 197 ? 6.023 41.062 3.568 1 98.06 197 SER B C 1
ATOM 3920 O O . SER B 1 197 ? 4.93 41.219 3.021 1 98.06 197 SER B O 1
ATOM 3922 N N . ILE B 1 198 ? 6.453 39.938 4.09 1 97.81 198 ILE B N 1
ATOM 3923 C CA . ILE B 1 198 ? 5.566 38.781 4.184 1 97.81 198 ILE B CA 1
ATOM 3924 C C . ILE B 1 198 ? 5.113 38.594 5.629 1 97.81 198 ILE B C 1
ATOM 3926 O O . ILE B 1 198 ? 5.941 38.5 6.535 1 97.81 198 ILE B O 1
ATOM 3930 N N . ASN B 1 199 ? 3.85 38.719 5.879 1 97.88 199 ASN B N 1
ATOM 3931 C CA . ASN B 1 199 ? 3.26 38.312 7.148 1 97.88 199 ASN B CA 1
ATOM 3932 C C . ASN B 1 199 ? 2.854 36.844 7.137 1 97.88 199 ASN B C 1
ATOM 3934 O O . ASN B 1 199 ? 1.847 36.469 6.523 1 97.88 199 ASN B O 1
ATOM 3938 N N . TYR B 1 200 ? 3.549 36.031 7.824 1 97.5 200 TYR B N 1
ATOM 3939 C CA . TYR B 1 200 ? 3.354 34.594 7.801 1 97.5 200 TYR B CA 1
ATOM 3940 C C . TYR B 1 200 ? 1.926 34.219 8.195 1 97.5 200 TYR B C 1
ATOM 3942 O O . TYR B 1 200 ? 1.368 33.25 7.695 1 97.5 200 TYR B O 1
ATOM 3950 N N . ASN B 1 201 ? 1.302 35.031 9.062 1 95.75 201 ASN B N 1
ATOM 3951 C CA . ASN B 1 201 ? -0.046 34.719 9.547 1 95.75 201 ASN B CA 1
ATOM 3952 C C . ASN B 1 201 ? -1.078 34.844 8.43 1 95.75 201 ASN B C 1
ATOM 3954 O O . ASN B 1 201 ? -2.211 34.406 8.57 1 95.75 201 ASN B O 1
ATOM 3958 N N . ASN B 1 202 ? -0.688 35.438 7.355 1 96.44 202 ASN B N 1
ATOM 3959 C CA . ASN B 1 202 ? -1.594 35.625 6.223 1 96.44 202 ASN B CA 1
ATOM 3960 C C . ASN B 1 202 ? -1.435 34.5 5.195 1 96.44 202 ASN B C 1
ATOM 3962 O O . ASN B 1 202 ? -2.201 34.438 4.23 1 96.44 202 ASN B O 1
ATOM 3966 N N . GLU B 1 203 ? -0.369 33.656 5.43 1 96.62 203 GLU B N 1
ATOM 3967 C CA . GLU B 1 203 ? -0.242 32.5 4.539 1 96.62 203 GLU B CA 1
ATOM 3968 C C . GLU B 1 203 ? -1.489 31.641 4.59 1 96.62 203 GLU B C 1
ATOM 3970 O O . GLU B 1 203 ? -2.137 31.531 5.637 1 96.62 203 GLU B O 1
ATOM 3975 N N . PRO B 1 204 ? -1.862 31 3.438 1 97.25 204 PRO B N 1
ATOM 3976 C CA . PRO B 1 204 ? -3.031 30.125 3.439 1 97.25 204 PRO B CA 1
ATOM 3977 C C . PRO B 1 204 ? -2.988 29.078 4.562 1 97.25 204 PRO B C 1
ATOM 3979 O O . PRO B 1 204 ? -1.923 28.547 4.867 1 97.25 204 PRO B O 1
ATOM 3982 N N . GLU B 1 205 ? -4.129 28.734 5.184 1 97.75 205 GLU B N 1
ATOM 3983 C CA . GLU B 1 205 ? -4.227 27.844 6.336 1 97.75 205 GLU B CA 1
ATOM 3984 C C . GLU B 1 205 ? -3.793 26.422 5.98 1 97.75 205 GLU B C 1
ATOM 3986 O O . GLU B 1 205 ? -3.258 25.703 6.82 1 97.75 205 GLU B O 1
ATOM 3991 N N . ILE B 1 206 ? -4.012 26.078 4.723 1 98.56 206 ILE B N 1
ATOM 3992 C CA . ILE B 1 206 ? -3.594 24.734 4.316 1 98.56 206 ILE B CA 1
ATOM 3993 C C . ILE B 1 206 ? -2.096 24.562 4.555 1 98.56 206 ILE B C 1
ATOM 3995 O O . ILE B 1 206 ? -1.636 23.469 4.902 1 98.56 206 ILE B O 1
ATOM 3999 N N . TYR B 1 207 ? -1.317 25.688 4.359 1 98.31 207 TYR B N 1
ATOM 4000 C CA . TYR B 1 207 ? 0.132 25.609 4.508 1 98.31 207 TYR B CA 1
ATOM 4001 C C . TYR B 1 207 ? 0.532 25.641 5.977 1 98.31 207 TYR B C 1
ATOM 4003 O O . TYR B 1 207 ? 1.473 24.969 6.387 1 98.31 207 TYR B O 1
ATOM 4011 N N . ARG B 1 208 ? -0.192 26.344 6.828 1 97.69 208 ARG B N 1
ATOM 4012 C CA . ARG B 1 208 ? 0.168 26.562 8.227 1 97.69 208 ARG B CA 1
ATOM 4013 C C . ARG B 1 208 ? -0.419 25.484 9.125 1 97.69 208 ARG B C 1
ATOM 4015 O O . ARG B 1 208 ? 0.16 25.156 10.164 1 97.69 208 ARG B O 1
ATOM 4022 N N . LYS B 1 209 ? -1.568 24.938 8.664 1 98.31 209 LYS B N 1
ATOM 4023 C CA . LYS B 1 209 ? -2.314 24.078 9.57 1 98.31 209 LYS B CA 1
ATOM 4024 C C . LYS B 1 209 ? -2.484 22.672 8.977 1 98.31 209 LYS B C 1
ATOM 4026 O O . LYS B 1 209 ? -2.967 21.766 9.656 1 98.31 209 LYS B O 1
ATOM 4031 N N . GLY B 1 210 ? -2.098 22.453 7.762 1 98.62 210 GLY B N 1
ATOM 4032 C CA . GLY B 1 210 ? -2.32 21.172 7.113 1 98.62 210 GLY B CA 1
ATOM 4033 C C . GLY B 1 210 ? -3.762 20.953 6.695 1 98.62 210 GLY B C 1
ATOM 4034 O O . GLY B 1 210 ? -4.48 21.906 6.398 1 98.62 210 GLY B O 1
ATOM 4035 N N . SER B 1 211 ? -4.102 19.75 6.457 1 98.88 211 SER B N 1
ATOM 4036 C CA . SER B 1 211 ? -5.441 19.375 6.027 1 98.88 211 SER B CA 1
ATOM 4037 C C . SER B 1 211 ? -6.055 18.344 6.973 1 98.88 211 SER B C 1
ATOM 4039 O O . SER B 1 211 ? -5.371 17.422 7.422 1 98.88 211 SER B O 1
ATOM 4041 N N . VAL B 1 212 ? -7.266 18.562 7.348 1 98.88 212 VAL B N 1
ATOM 4042 C CA . VAL B 1 212 ? -8 17.594 8.164 1 98.88 212 VAL B CA 1
ATOM 4043 C C . VAL B 1 212 ? -9.219 17.094 7.398 1 98.88 212 VAL B C 1
ATOM 4045 O O . VAL B 1 212 ? -9.883 17.875 6.703 1 98.88 212 VAL B O 1
ATOM 4048 N N . ILE B 1 213 ? -9.445 15.797 7.438 1 98.88 213 ILE B N 1
ATOM 4049 C CA . ILE B 1 213 ? -10.547 15.172 6.711 1 98.88 213 ILE B CA 1
ATOM 4050 C C . ILE B 1 213 ? -11.469 14.453 7.695 1 98.88 213 ILE B C 1
ATOM 4052 O O . ILE B 1 213 ? -11.016 13.711 8.562 1 98.88 213 ILE B O 1
ATOM 4056 N N . PHE B 1 214 ? -12.742 14.68 7.602 1 98.19 214 PHE B N 1
ATOM 4057 C CA . PHE B 1 214 ? -13.742 14.039 8.445 1 98.19 214 PHE B CA 1
ATOM 4058 C C . PHE B 1 214 ? -15.125 14.133 7.816 1 98.19 214 PHE B C 1
ATOM 4060 O O . PHE B 1 214 ? -15.305 14.797 6.793 1 98.19 214 PHE B O 1
ATOM 4067 N N . ARG B 1 215 ? -16.047 13.383 8.328 1 97.12 215 ARG B N 1
ATOM 4068 C CA . ARG B 1 215 ? -17.438 13.453 7.875 1 97.12 215 ARG B CA 1
ATOM 4069 C C . ARG B 1 215 ? -18.125 14.703 8.414 1 97.12 215 ARG B C 1
ATOM 4071 O O . ARG B 1 215 ? -17.969 15.047 9.586 1 97.12 215 ARG B O 1
ATOM 4078 N N . ASP B 1 216 ? -18.844 15.32 7.566 1 95.31 216 ASP B N 1
ATOM 4079 C CA . ASP B 1 216 ? -19.422 16.625 7.828 1 95.31 216 ASP B CA 1
ATOM 4080 C C . ASP B 1 216 ? -20.797 16.5 8.492 1 95.31 216 ASP B C 1
ATOM 4082 O O . ASP B 1 216 ? -21.812 16.297 7.816 1 95.31 216 ASP B O 1
ATOM 4086 N N . TYR B 1 217 ? -20.906 16.641 9.781 1 95.19 217 TYR B N 1
ATOM 4087 C CA . TYR B 1 217 ? -22.141 16.688 10.562 1 95.19 217 TYR B CA 1
ATOM 4088 C C . TYR B 1 217 ? -22.359 18.062 11.164 1 95.19 217 TYR B C 1
ATOM 4090 O O . TYR B 1 217 ? -21.453 18.891 11.172 1 95.19 217 TYR B O 1
ATOM 4098 N N . GLU B 1 218 ? -23.578 18.312 11.625 1 95 218 GLU B N 1
ATOM 4099 C CA . GLU B 1 218 ? -23.906 19.578 12.281 1 95 218 GLU B CA 1
ATOM 4100 C C . GLU B 1 218 ? -23.078 19.766 13.555 1 95 218 GLU B C 1
ATOM 4102 O O . GLU B 1 218 ? -23.016 18.859 14.391 1 95 218 GLU B O 1
ATOM 4107 N N . LEU B 1 219 ? -22.484 20.938 13.625 1 94.44 219 LEU B N 1
ATOM 4108 C CA . LEU B 1 219 ? -21.703 21.25 14.805 1 94.44 219 LEU B CA 1
ATOM 4109 C C . LEU B 1 219 ? -22.578 21.297 16.047 1 94.44 219 LEU B C 1
ATOM 4111 O O . LEU B 1 219 ? -23.766 21.656 15.961 1 94.44 219 LEU B O 1
ATOM 4115 N N . VAL B 1 220 ? -21.984 20.906 17.125 1 91.5 220 VAL B N 1
ATOM 4116 C CA . VAL B 1 220 ? -22.703 20.984 18.391 1 91.5 220 VAL B CA 1
ATOM 4117 C C . VAL B 1 220 ? -22.125 22.109 19.25 1 91.5 220 VAL B C 1
ATOM 4119 O O . VAL B 1 220 ? -20.984 22.5 19.078 1 91.5 220 VAL B O 1
ATOM 4122 N N . ASP B 1 221 ? -22.984 22.547 20.172 1 87.62 221 ASP B N 1
ATOM 4123 C CA . ASP B 1 221 ? -22.531 23.562 21.125 1 87.62 221 ASP B CA 1
ATOM 4124 C C . ASP B 1 221 ? -21.422 23.016 22.031 1 87.62 221 ASP B C 1
ATOM 4126 O O . ASP B 1 221 ? -21.594 21.969 22.656 1 87.62 221 ASP B O 1
ATOM 4130 N N . PRO B 1 222 ? -20.328 23.641 22.031 1 77.12 222 PRO B N 1
ATOM 4131 C CA . PRO B 1 222 ? -19.172 23.141 22.766 1 77.12 222 PRO B CA 1
ATOM 4132 C C . PRO B 1 222 ? -19.453 22.953 24.266 1 77.12 222 PRO B C 1
ATOM 4134 O O . PRO B 1 222 ? -18.797 22.125 24.922 1 77.12 222 PRO B O 1
ATOM 4137 N N . ASP B 1 223 ? -20.25 23.656 24.922 1 72.81 223 ASP B N 1
ATOM 4138 C CA . ASP B 1 223 ? -20.516 23.594 26.359 1 72.81 223 ASP B CA 1
ATOM 4139 C C . ASP B 1 223 ? -21.406 22.406 26.703 1 72.81 223 ASP B C 1
ATOM 4141 O O . ASP B 1 223 ? -21.656 22.141 27.875 1 72.81 223 ASP B O 1
ATOM 4145 N N . SER B 1 224 ? -21.766 21.672 25.781 1 59.19 224 SER B N 1
ATOM 4146 C CA . SER B 1 224 ? -22.797 20.672 26.062 1 59.19 224 SER B CA 1
ATOM 4147 C C . SER B 1 224 ? -22.156 19.312 26.391 1 59.19 224 SER B C 1
ATOM 4149 O O . SER B 1 224 ? -22.781 18.484 27.062 1 59.19 224 SER B O 1
ATOM 4151 N N . HIS B 1 225 ? -20.953 19 25.938 1 60.56 225 HIS B N 1
ATOM 4152 C CA . HIS B 1 225 ? -20.609 17.594 26.031 1 60.56 225 HIS B CA 1
ATOM 4153 C C . HIS B 1 225 ? -19.188 17.406 26.531 1 60.56 225 HIS B C 1
ATOM 4155 O O . HIS B 1 225 ? -18.266 18.078 26.062 1 60.56 225 HIS B O 1
ATOM 4161 N N . ASN B 1 226 ? -19.062 16.969 27.859 1 62.53 226 ASN B N 1
ATOM 4162 C CA . ASN B 1 226 ? -17.75 16.469 28.281 1 62.53 226 ASN B CA 1
ATOM 4163 C C . ASN B 1 226 ? -17.469 15.102 27.672 1 62.53 226 ASN B C 1
ATOM 4165 O O . ASN B 1 226 ? -17.594 14.078 28.344 1 62.53 226 ASN B O 1
ATOM 4169 N N . THR B 1 227 ? -17.25 14.898 26.422 1 64.81 227 THR B N 1
ATOM 4170 C CA . THR B 1 227 ? -17.141 13.648 25.672 1 64.81 227 THR B CA 1
ATOM 4171 C C . THR B 1 227 ? -15.82 12.953 25.984 1 64.81 227 THR B C 1
ATOM 4173 O O . THR B 1 227 ? -15.781 11.727 26.141 1 64.81 227 THR B O 1
ATOM 4176 N N . MET B 1 228 ? -14.82 13.609 26.438 1 72 228 MET B N 1
ATOM 4177 C CA . MET B 1 228 ? -13.484 13.031 26.547 1 72 228 MET B CA 1
ATOM 4178 C C . MET B 1 228 ? -13.398 12.102 27.75 1 72 228 MET B C 1
ATOM 4180 O O . MET B 1 228 ? -12.922 10.969 27.641 1 72 228 MET B O 1
ATOM 4184 N N . GLN B 1 229 ? -13.906 12.516 28.891 1 71 229 GLN B N 1
ATOM 4185 C CA . GLN B 1 229 ? -13.812 11.734 30.109 1 71 229 GLN B CA 1
ATOM 4186 C C . GLN B 1 229 ? -14.664 10.469 30.016 1 71 229 GLN B C 1
ATOM 4188 O O . GLN B 1 229 ? -14.258 9.406 30.5 1 71 229 GLN B O 1
ATOM 4193 N N . THR B 1 230 ? -15.633 10.578 29.344 1 78.5 230 THR B N 1
ATOM 4194 C CA . THR B 1 230 ? -16.547 9.438 29.25 1 78.5 230 THR B CA 1
ATOM 4195 C C . THR B 1 230 ? -15.953 8.352 28.359 1 78.5 230 THR B C 1
ATOM 4197 O O . THR B 1 230 ? -16.047 7.16 28.672 1 78.5 230 THR B O 1
ATOM 4200 N N . ILE B 1 231 ? -15.242 8.711 27.422 1 83.38 231 ILE B N 1
ATOM 4201 C CA . ILE B 1 231 ? -14.703 7.758 26.469 1 83.38 231 ILE B CA 1
ATOM 4202 C C . ILE B 1 231 ? -13.531 7 27.094 1 83.38 231 ILE B C 1
ATOM 4204 O O . ILE B 1 231 ? -13.445 5.777 26.969 1 83.38 231 ILE B O 1
ATOM 4208 N N . ASP B 1 232 ? -12.711 7.648 27.828 1 86.38 232 ASP B N 1
ATOM 4209 C CA . ASP B 1 232 ? -11.516 7.031 28.375 1 86.38 232 ASP B CA 1
ATOM 4210 C C . ASP B 1 232 ? -11.867 6.082 29.531 1 86.38 232 ASP B C 1
ATOM 4212 O O . ASP B 1 232 ? -11.109 5.16 29.828 1 86.38 232 ASP B O 1
ATOM 4216 N N . SER B 1 233 ? -13.016 6.316 30.094 1 82.62 233 SER B N 1
ATOM 4217 C CA . SER B 1 233 ? -13.398 5.523 31.25 1 82.62 233 SER B CA 1
ATOM 4218 C C . SER B 1 233 ? -14.039 4.207 30.844 1 82.62 233 SER B C 1
ATOM 4220 O O . SER B 1 233 ? -14.234 3.318 31.672 1 82.62 233 SER B O 1
ATOM 4222 N N . GLN B 1 234 ? -14.234 4.125 29.594 1 80.12 234 GLN B N 1
ATOM 4223 C CA . GLN B 1 234 ? -14.883 2.902 29.125 1 80.12 234 GLN B CA 1
ATOM 4224 C C . GLN B 1 234 ? -13.859 1.784 28.938 1 80.12 234 GLN B C 1
ATOM 4226 O O . GLN B 1 234 ? -12.93 1.915 28.141 1 80.12 234 GLN B O 1
ATOM 4231 N N . ALA B 1 235 ? -13.938 0.714 29.734 1 81.06 235 ALA B N 1
ATOM 4232 C CA . ALA B 1 235 ? -13.039 -0.433 29.656 1 81.06 235 ALA B CA 1
ATOM 4233 C C . ALA B 1 235 ? -13.305 -1.254 28.391 1 81.06 235 ALA B C 1
ATOM 4235 O O . ALA B 1 235 ? -12.375 -1.774 27.781 1 81.06 235 ALA B O 1
ATOM 4236 N N . GLU B 1 236 ? -14.617 -1.38 28.109 1 78.56 236 GLU B N 1
ATOM 4237 C CA . GLU B 1 236 ? -15.031 -2.094 26.906 1 78.56 236 GLU B CA 1
ATOM 4238 C C . GLU B 1 236 ? -15.898 -1.217 26 1 78.56 236 GLU B C 1
ATOM 4240 O O . GLU B 1 236 ? -16.75 -0.472 26.5 1 78.56 236 GLU B O 1
ATOM 4245 N N . PRO B 1 237 ? -15.547 -1.288 24.797 1 74.44 237 PRO B N 1
ATOM 4246 C CA . PRO B 1 237 ? -16.438 -0.537 23.906 1 74.44 237 PRO B CA 1
ATOM 4247 C C . PRO B 1 237 ? -17.891 -0.956 24.031 1 74.44 237 PRO B C 1
ATOM 4249 O O . PRO B 1 237 ? -18.188 -2.131 24.266 1 74.44 237 PRO B O 1
ATOM 4252 N N . VAL B 1 238 ? -18.688 0.052 24.047 1 72.62 238 VAL B N 1
ATOM 4253 C CA . VAL B 1 238 ? -20.125 -0.219 24.125 1 72.62 238 VAL B CA 1
ATOM 4254 C C . VAL B 1 238 ? -20.547 -1.113 22.969 1 72.62 238 VAL B C 1
ATOM 4256 O O . VAL B 1 238 ? -20.266 -0.814 21.812 1 72.62 238 VAL B O 1
ATOM 4259 N N . GLU B 1 239 ? -20.984 -2.281 23.297 1 72.5 239 GLU B N 1
ATOM 4260 C CA . GLU B 1 239 ? -21.5 -3.178 22.266 1 72.5 239 GLU B CA 1
ATOM 4261 C C . GLU B 1 239 ? -22.828 -2.68 21.703 1 72.5 239 GLU B C 1
ATOM 4263 O O . GLU B 1 239 ? -23.781 -2.479 22.453 1 72.5 239 GLU B O 1
ATOM 4268 N N . GLN B 1 240 ? -22.797 -2.291 20.531 1 77.5 240 GLN B N 1
ATOM 4269 C CA . GLN B 1 240 ? -24.016 -1.883 19.844 1 77.5 240 GLN B CA 1
ATOM 4270 C C . GLN B 1 240 ? -24.734 -3.086 19.25 1 77.5 240 GLN B C 1
ATOM 4272 O O . GLN B 1 240 ? -24.094 -4.094 18.906 1 77.5 240 GLN B O 1
ATOM 4277 N N . SER B 1 241 ? -26.016 -3.023 19.219 1 83.38 241 SER B N 1
ATOM 4278 C CA . SER B 1 241 ? -26.781 -4.051 18.531 1 83.38 241 SER B CA 1
ATOM 4279 C C . SER B 1 241 ? -26.5 -4.051 17.031 1 83.38 241 SER B C 1
ATOM 4281 O O . SER B 1 241 ? -26.016 -3.059 16.484 1 83.38 241 SER B O 1
ATOM 4283 N N . LYS B 1 242 ? -26.734 -5.18 16.406 1 84.12 242 LYS B N 1
ATOM 4284 C CA . LYS B 1 242 ? -26.562 -5.297 14.969 1 84.12 242 LYS B CA 1
ATOM 4285 C C . LYS B 1 242 ? -27.391 -4.258 14.227 1 84.12 242 LYS B C 1
ATOM 4287 O O . LYS B 1 242 ? -26.922 -3.672 13.242 1 84.12 242 LYS B O 1
ATOM 4292 N N . SER B 1 243 ? -28.562 -4.023 14.719 1 87.88 243 SER B N 1
ATOM 4293 C CA . SER B 1 243 ? -29.469 -3.064 14.086 1 87.88 243 SER B CA 1
ATOM 4294 C C . SER B 1 243 ? -28.922 -1.643 14.203 1 87.88 243 SER B C 1
ATOM 4296 O O . SER B 1 243 ? -28.938 -0.888 13.227 1 87.88 243 SER B O 1
ATOM 4298 N N . GLN B 1 244 ? -28.453 -1.303 15.367 1 86.5 244 GLN B N 1
ATOM 4299 C CA . GLN B 1 244 ? -27.906 0.032 15.555 1 86.5 244 GLN B CA 1
ATOM 4300 C C . GLN B 1 244 ? -26.641 0.225 14.727 1 86.5 244 GLN B C 1
ATOM 4302 O O . GLN B 1 244 ? -26.422 1.3 14.164 1 86.5 244 GLN B O 1
ATOM 4307 N N . LYS B 1 245 ? -25.828 -0.805 14.656 1 85.06 245 LYS B N 1
ATOM 4308 C CA . LYS B 1 245 ? -24.609 -0.761 13.859 1 85.06 245 LYS B CA 1
ATOM 4309 C C . LYS B 1 245 ? -24.922 -0.502 12.391 1 85.06 245 LYS B C 1
ATOM 4311 O O . LYS B 1 245 ? -24.25 0.289 11.734 1 85.06 245 LYS B O 1
ATOM 4316 N N . GLU B 1 246 ? -25.984 -1.141 11.953 1 86.38 246 GLU B N 1
ATOM 4317 C CA . GLU B 1 246 ? -26.391 -0.968 10.562 1 86.38 246 GLU B CA 1
ATOM 4318 C C . GLU B 1 246 ? -26.938 0.437 10.32 1 86.38 246 GLU B C 1
ATOM 4320 O O . GLU B 1 246 ? -26.672 1.032 9.273 1 86.38 246 GLU B O 1
ATOM 4325 N N . LYS B 1 247 ? -27.688 0.913 11.25 1 88.06 247 LYS B N 1
ATOM 4326 C CA . LYS B 1 247 ? -28.234 2.266 11.141 1 88.06 247 LYS B CA 1
ATOM 4327 C C . LYS B 1 247 ? -27.109 3.303 11.117 1 88.06 247 LYS B C 1
ATOM 4329 O O . LYS B 1 247 ? -27.141 4.242 10.32 1 88.06 247 LYS B O 1
ATOM 4334 N N . ASP B 1 248 ? -26.141 3.143 11.977 1 89 248 ASP B N 1
ATOM 4335 C CA . ASP B 1 248 ? -25 4.051 12.031 1 89 248 ASP B CA 1
ATOM 4336 C C . ASP B 1 248 ? -24.172 3.982 10.75 1 89 248 ASP B C 1
ATOM 4338 O O . ASP B 1 248 ? -23.719 5.008 10.242 1 89 248 ASP B O 1
ATOM 4342 N N . LYS B 1 249 ? -24.047 2.746 10.312 1 85.62 249 LYS B N 1
ATOM 4343 C CA . LYS B 1 249 ? -23.297 2.547 9.07 1 85.62 249 LYS B CA 1
ATOM 4344 C C . LYS B 1 249 ? -23.969 3.287 7.914 1 85.62 249 LYS B C 1
ATOM 4346 O O . LYS B 1 249 ? -23.297 3.943 7.117 1 85.62 249 LYS B O 1
ATOM 4351 N N . LYS B 1 250 ? -25.281 3.211 7.816 1 86.62 250 LYS B N 1
ATOM 4352 C CA . LYS B 1 250 ? -26.031 3.9 6.777 1 86.62 250 LYS B CA 1
ATOM 4353 C C . LYS B 1 250 ? -25.906 5.414 6.918 1 86.62 250 LYS B C 1
ATOM 4355 O O . LYS B 1 250 ? -25.781 6.129 5.922 1 86.62 250 LYS B O 1
ATOM 4360 N N . SER B 1 251 ? -25.969 5.883 8.133 1 87.88 251 SER B N 1
ATOM 4361 C CA . SER B 1 251 ? -25.844 7.312 8.406 1 87.88 251 SER B CA 1
ATOM 4362 C C . SER B 1 251 ? -24.469 7.84 7.996 1 87.88 251 SER B C 1
ATOM 4364 O O . SER B 1 251 ? -24.359 8.906 7.395 1 87.88 251 SER B O 1
ATOM 4366 N N . ARG B 1 252 ? -23.422 7.086 8.281 1 89.19 252 ARG B N 1
ATOM 4367 C CA . ARG B 1 252 ? -22.062 7.473 7.922 1 89.19 252 ARG B CA 1
ATOM 4368 C C . ARG B 1 252 ? -21.906 7.516 6.406 1 89.19 252 ARG B C 1
ATOM 4370 O O . ARG B 1 252 ? -21.219 8.398 5.879 1 89.19 252 ARG B O 1
ATOM 4377 N N . ALA B 1 253 ? -22.531 6.566 5.785 1 85.12 253 ALA B N 1
ATOM 4378 C CA . ALA B 1 253 ? -22.422 6.477 4.332 1 85.12 253 ALA B CA 1
ATOM 4379 C C . ALA B 1 253 ? -23.062 7.684 3.654 1 85.12 253 ALA B C 1
ATOM 4381 O O . ALA B 1 253 ? -22.641 8.094 2.568 1 85.12 253 ALA B O 1
ATOM 4382 N N . LYS B 1 254 ? -24.016 8.305 4.309 1 89.06 254 LYS B N 1
ATOM 4383 C CA . LYS B 1 254 ? -24.75 9.43 3.744 1 89.06 254 LYS B CA 1
ATOM 4384 C C . LYS B 1 254 ? -24 10.742 3.977 1 89.06 254 LYS B C 1
ATOM 4386 O O . LYS B 1 254 ? -24.234 11.734 3.279 1 89.06 254 LYS B O 1
ATOM 4391 N N . ALA B 1 255 ? -23.156 10.727 4.945 1 94.25 255 ALA B N 1
ATOM 4392 C CA . ALA B 1 255 ? -22.453 11.961 5.305 1 94.25 255 ALA B CA 1
ATOM 4393 C C . ALA B 1 255 ? -21.375 12.289 4.289 1 94.25 255 ALA B C 1
ATOM 4395 O O . ALA B 1 255 ? -20.672 11.398 3.805 1 94.25 255 ALA B O 1
ATOM 4396 N N . ARG B 1 256 ? -21.266 13.555 4.004 1 96.06 256 ARG B N 1
ATOM 4397 C CA . ARG B 1 256 ? -20.219 14.016 3.094 1 96.06 256 ARG B CA 1
ATOM 4398 C C . ARG B 1 256 ? -18.859 14.023 3.783 1 96.06 256 ARG B C 1
ATOM 4400 O O . ARG B 1 256 ? -18.75 14.422 4.945 1 96.06 256 ARG B O 1
ATOM 4407 N N . VAL B 1 257 ? -17.875 13.516 3.137 1 97.88 257 VAL B N 1
ATOM 4408 C CA . VAL B 1 257 ? -16.5 13.625 3.619 1 97.88 257 VAL B CA 1
ATOM 4409 C C . VAL B 1 257 ? -15.883 14.938 3.141 1 97.88 257 VAL B C 1
ATOM 4411 O O . VAL B 1 257 ? -15.875 15.227 1.94 1 97.88 257 VAL B O 1
ATOM 4414 N N . VAL B 1 258 ? -15.336 15.781 4.062 1 98.31 258 VAL B N 1
ATOM 4415 C CA . VAL B 1 258 ? -14.844 17.109 3.699 1 98.31 258 VAL B CA 1
ATOM 4416 C C . VAL B 1 258 ? -13.352 17.203 4.02 1 98.31 258 VAL B C 1
ATOM 4418 O O . VAL B 1 258 ? -12.836 16.469 4.859 1 98.31 258 VAL B O 1
ATOM 4421 N N . VAL B 1 259 ? -12.672 18.031 3.297 1 98.75 259 VAL B N 1
ATOM 4422 C CA . VAL B 1 259 ? -11.305 18.438 3.562 1 98.75 259 VAL B CA 1
ATOM 4423 C C . VAL B 1 259 ? -11.289 19.875 4.074 1 98.75 259 VAL B C 1
ATOM 4425 O O . VAL B 1 259 ? -11.758 20.797 3.395 1 98.75 259 VAL B O 1
ATOM 4428 N N . GLU B 1 260 ? -10.789 20.078 5.293 1 98.56 260 GLU B N 1
ATOM 4429 C CA . GLU B 1 260 ? -10.742 21.406 5.902 1 98.56 260 GLU B CA 1
ATOM 4430 C C . GLU B 1 260 ? -9.336 21.75 6.375 1 98.56 260 GLU B C 1
ATOM 4432 O O . GLU B 1 260 ? -8.477 20.859 6.48 1 98.56 260 GLU B O 1
ATOM 4437 N N . HIS B 1 261 ? -9.094 22.969 6.539 1 98.56 261 HIS B N 1
ATOM 4438 C CA . HIS B 1 261 ? -7.82 23.5 7.023 1 98.56 261 HIS B CA 1
ATOM 4439 C C . HIS B 1 261 ? -8.016 24.344 8.281 1 98.56 261 HIS B C 1
ATOM 4441 O O . HIS B 1 261 ? -8.117 25.562 8.203 1 98.56 261 HIS B O 1
ATOM 4447 N N . LEU B 1 262 ? -8.109 23.578 9.398 1 96.62 262 LEU B N 1
ATOM 4448 C CA . LEU B 1 262 ? -8.531 24.172 10.656 1 96.62 262 LEU B CA 1
ATOM 4449 C C . LEU B 1 262 ? -7.527 23.859 11.766 1 96.62 262 LEU B C 1
ATOM 4451 O O . LEU B 1 262 ? -6.68 22.984 11.609 1 96.62 262 LEU B O 1
ATOM 4455 N N . ASP B 1 263 ? -7.66 24.688 12.859 1 97.75 263 ASP B N 1
ATOM 4456 C CA . ASP B 1 263 ? -6.918 24.375 14.078 1 97.75 263 ASP B CA 1
ATOM 4457 C C . ASP B 1 263 ? -7.492 23.156 14.781 1 97.75 263 ASP B C 1
ATOM 4459 O O . ASP B 1 263 ? -8.617 23.188 15.281 1 97.75 263 ASP B O 1
ATOM 4463 N N . ILE B 1 264 ? -6.715 22.062 14.867 1 97.94 264 ILE B N 1
ATOM 4464 C CA . ILE B 1 264 ? -7.227 20.844 15.484 1 97.94 264 ILE B CA 1
ATOM 4465 C C . ILE B 1 264 ? -6.586 20.656 16.859 1 97.94 264 ILE B C 1
ATOM 4467 O O . ILE B 1 264 ? -6.766 19.609 17.484 1 97.94 264 ILE B O 1
ATOM 4471 N N . ILE B 1 265 ? -5.758 21.594 17.312 1 97.25 265 ILE B N 1
ATOM 4472 C CA . ILE B 1 265 ? -5.055 21.484 18.594 1 97.25 265 ILE B CA 1
ATOM 4473 C C . ILE B 1 265 ? -5.98 21.922 19.734 1 97.25 265 ILE B C 1
ATOM 4475 O O . ILE B 1 265 ? -6.043 21.266 20.766 1 97.25 265 ILE B O 1
ATOM 4479 N N . LYS B 1 266 ? -6.754 22.938 19.531 1 95.25 266 LYS B N 1
ATOM 4480 C CA . LYS B 1 266 ? -7.598 23.531 20.578 1 95.25 266 LYS B CA 1
ATOM 4481 C C . LYS B 1 266 ? -8.82 22.656 20.844 1 95.25 266 LYS B C 1
ATOM 4483 O O . LYS B 1 266 ? -9.266 21.922 19.953 1 95.25 266 LYS B O 1
ATOM 4488 N N . ASP B 1 267 ? -9.469 22.828 21.922 1 94.19 267 ASP B N 1
ATOM 4489 C CA . ASP B 1 267 ? -10.586 22.016 22.375 1 94.19 267 ASP B CA 1
ATOM 4490 C C . ASP B 1 267 ? -11.828 22.25 21.516 1 94.19 267 ASP B C 1
ATOM 4492 O O . ASP B 1 267 ? -12.656 21.344 21.359 1 94.19 267 ASP B O 1
ATOM 4496 N N . ASP B 1 268 ? -11.938 23.453 21.016 1 93.25 268 ASP B N 1
ATOM 4497 C CA . ASP B 1 268 ? -13.148 23.828 20.281 1 93.25 268 ASP B CA 1
ATOM 4498 C C . ASP B 1 268 ? -13.406 22.891 19.125 1 93.25 268 ASP B C 1
ATOM 4500 O O . ASP B 1 268 ? -14.555 22.531 18.859 1 93.25 268 ASP B O 1
ATOM 4504 N N . PHE B 1 269 ? -12.422 22.531 18.422 1 96 269 PHE B N 1
ATOM 4505 C CA . PHE B 1 269 ? -12.555 21.625 17.281 1 96 269 PHE B CA 1
ATOM 4506 C C . PHE B 1 269 ? -13.211 20.312 17.703 1 96 269 PHE B C 1
ATOM 4508 O O . PHE B 1 269 ? -14.148 19.844 17.062 1 96 269 PHE B O 1
ATOM 4515 N N . TRP B 1 270 ? -12.734 19.734 18.734 1 95.5 270 TRP B N 1
ATOM 4516 C CA . TRP B 1 270 ? -13.172 18.438 19.219 1 95.5 270 TRP B CA 1
ATOM 4517 C C . TRP B 1 270 ? -14.523 18.531 19.922 1 95.5 270 TRP B C 1
ATOM 4519 O O . TRP B 1 270 ? -15.383 17.656 19.75 1 95.5 270 TRP B O 1
ATOM 4529 N N . ASN B 1 271 ? -14.695 19.625 20.703 1 93.62 271 ASN B N 1
ATOM 4530 C CA . ASN B 1 271 ? -15.945 19.812 21.438 1 93.62 271 ASN B CA 1
ATOM 4531 C C . ASN B 1 271 ? -17.125 20.016 20.5 1 93.62 271 ASN B C 1
ATOM 4533 O O . ASN B 1 271 ? -18.25 19.609 20.797 1 93.62 271 ASN B O 1
ATOM 4537 N N . GLN B 1 272 ? -16.875 20.578 19.359 1 95.12 272 GLN B N 1
ATOM 4538 C CA . GLN B 1 272 ? -17.938 20.859 18.406 1 95.12 272 GLN B CA 1
ATOM 4539 C C . GLN B 1 272 ? -18.219 19.641 17.531 1 95.12 272 GLN B C 1
ATOM 4541 O O . GLN B 1 272 ? -19.234 19.594 16.828 1 95.12 272 GLN B O 1
ATOM 4546 N N . ARG B 1 273 ? -17.375 18.656 17.578 1 95.06 273 ARG B N 1
ATOM 4547 C CA . ARG B 1 273 ? -17.5 17.469 16.734 1 95.06 273 ARG B CA 1
ATOM 4548 C C . ARG B 1 273 ? -17.391 16.203 17.578 1 95.06 273 ARG B C 1
ATOM 4550 O O . ARG B 1 273 ? -16.516 15.375 17.328 1 95.06 273 ARG B O 1
ATOM 4557 N N . PRO B 1 274 ? -18.312 15.977 18.484 1 93.44 274 PRO B N 1
ATOM 4558 C CA . PRO B 1 274 ? -18.219 14.852 19.422 1 93.44 274 PRO B CA 1
ATOM 4559 C C . PRO B 1 274 ? -18.203 13.5 18.703 1 93.44 274 PRO B C 1
ATOM 4561 O O . PRO B 1 274 ? -17.719 12.508 19.281 1 93.44 274 PRO B O 1
ATOM 4564 N N . TRP B 1 275 ? -18.688 13.414 17.422 1 93.12 275 TRP B N 1
ATOM 4565 C CA . TRP B 1 275 ? -18.75 12.156 16.688 1 93.12 275 TRP B CA 1
ATOM 4566 C C . TRP B 1 275 ? -17.344 11.625 16.391 1 93.12 275 TRP B C 1
ATOM 4568 O O . TRP B 1 275 ? -17.172 10.438 16.125 1 93.12 275 TRP B O 1
ATOM 4578 N N . LEU B 1 276 ? -16.344 12.5 16.422 1 96 276 LEU B N 1
ATOM 4579 C CA . LEU B 1 276 ? -14.969 12.078 16.141 1 96 276 LEU B CA 1
ATOM 4580 C C . LEU B 1 276 ? -14.461 11.125 17.219 1 96 276 LEU B C 1
ATOM 4582 O O . LEU B 1 276 ? -13.688 10.211 16.922 1 96 276 LEU B O 1
ATOM 4586 N N . LEU B 1 277 ? -14.984 11.367 18.453 1 94.5 277 LEU B N 1
ATOM 4587 C CA . LEU B 1 277 ? -14.484 10.578 19.578 1 94.5 277 LEU B CA 1
ATOM 4588 C C . LEU B 1 277 ? -15.516 9.555 20.016 1 94.5 277 LEU B C 1
ATOM 4590 O O . LEU B 1 277 ? -15.156 8.477 20.5 1 94.5 277 LEU B O 1
ATOM 4594 N N . SER B 1 278 ? -16.797 9.805 19.875 1 90.88 278 SER B N 1
ATOM 4595 C CA . SER B 1 278 ? -17.844 8.945 20.406 1 90.88 278 SER B CA 1
ATOM 4596 C C . SER B 1 278 ? -18.125 7.766 19.484 1 90.88 278 SER B C 1
ATOM 4598 O O . SER B 1 278 ? -18.688 6.754 19.906 1 90.88 278 SER B O 1
ATOM 4600 N N . ASN B 1 279 ? -17.812 7.902 18.188 1 89.12 279 ASN B N 1
ATOM 4601 C CA . ASN B 1 279 ? -18.109 6.918 17.156 1 89.12 279 ASN B CA 1
ATOM 4602 C C . ASN B 1 279 ? -19.594 6.922 16.797 1 89.12 279 ASN B C 1
ATOM 4604 O O . ASN B 1 279 ? -20.078 6.008 16.125 1 89.12 279 ASN B O 1
ATOM 4608 N N . LYS B 1 280 ? -20.375 7.824 17.328 1 89.94 280 LYS B N 1
ATOM 4609 C CA . LYS B 1 280 ? -21.781 8.008 16.953 1 89.94 280 LYS B CA 1
ATOM 4610 C C . LYS B 1 280 ? -21.938 9.094 15.898 1 89.94 280 LYS B C 1
ATOM 4612 O O . LYS B 1 280 ? -21.438 10.211 16.078 1 89.94 280 LYS B O 1
ATOM 4617 N N . PRO B 1 281 ? -22.594 8.664 14.836 1 93.31 281 PRO B N 1
ATOM 4618 C CA . PRO B 1 281 ? -22.75 9.68 13.781 1 93.31 281 PRO B CA 1
ATOM 4619 C C . PRO B 1 281 ? -23.531 10.898 14.258 1 93.31 281 PRO B C 1
ATOM 4621 O O . PRO B 1 281 ? -24.422 10.781 15.102 1 93.31 281 PRO B O 1
ATOM 4624 N N . GLY B 1 282 ? -23.188 12.078 13.742 1 92.81 282 GLY B N 1
ATOM 4625 C CA . GLY B 1 282 ? -23.938 13.297 14 1 92.81 282 GLY B CA 1
ATOM 4626 C C . GLY B 1 282 ? -25.125 13.469 13.086 1 92.81 282 GLY B C 1
ATOM 4627 O O . GLY B 1 282 ? -25.531 12.531 12.391 1 92.81 282 GLY B O 1
ATOM 4628 N N . LYS B 1 283 ? -25.688 14.664 13.211 1 91.94 283 LYS B N 1
ATOM 4629 C CA . LYS B 1 283 ? -26.797 15.023 12.336 1 91.94 283 LYS B CA 1
ATOM 4630 C C . LYS B 1 283 ? -26.281 15.57 11 1 91.94 283 LYS B C 1
ATOM 4632 O O . LYS B 1 283 ? -25.422 16.453 10.977 1 91.94 283 LYS B O 1
ATOM 4637 N N . ILE B 1 284 ? -26.797 15.031 9.922 1 91.75 284 ILE B N 1
ATOM 4638 C CA . ILE B 1 284 ? -26.391 15.5 8.602 1 91.75 284 ILE B CA 1
ATOM 4639 C C . ILE B 1 284 ? -26.938 16.906 8.367 1 91.75 284 ILE B C 1
ATOM 4641 O O . ILE B 1 284 ? -28.125 17.156 8.586 1 91.75 284 ILE B O 1
ATOM 4645 N N . PRO B 1 285 ? -26.094 17.781 7.996 1 87.44 285 PRO B N 1
ATOM 4646 C CA . PRO B 1 285 ? -26.578 19.141 7.734 1 87.44 285 PRO B CA 1
ATOM 4647 C C . PRO B 1 285 ? -27.641 19.188 6.641 1 87.44 285 PRO B C 1
ATOM 4649 O O . PRO B 1 285 ? -27.594 18.375 5.703 1 87.44 285 PRO B O 1
ATOM 4652 N N . LYS B 1 286 ? -28.812 20.031 6.867 1 71.81 286 LYS B N 1
ATOM 4653 C CA . LYS B 1 286 ? -29.875 20.188 5.879 1 71.81 286 LYS B CA 1
ATOM 4654 C C . LYS B 1 286 ? -29.359 20.891 4.625 1 71.81 286 LYS B C 1
ATOM 4656 O O . LYS B 1 286 ? -28.516 21.781 4.707 1 71.81 286 LYS B O 1
ATOM 4661 N N . GLN B 1 287 ? -29.25 20.109 3.465 1 63.41 287 GLN B N 1
ATOM 4662 C CA . GLN B 1 287 ? -28.859 20.734 2.207 1 63.41 287 GLN B CA 1
ATOM 4663 C C . GLN B 1 287 ? -29.609 22.047 1.995 1 63.41 287 GLN B C 1
ATOM 4665 O O . GLN B 1 287 ? -30.844 22.078 2.062 1 63.41 287 GLN B O 1
ATOM 4670 N N . THR B 1 288 ? -28.969 23.219 2.387 1 44.28 288 THR B N 1
ATOM 4671 C CA . THR B 1 288 ? -29.625 24.438 1.934 1 44.28 288 THR B CA 1
ATOM 4672 C C . THR B 1 288 ? -29.531 24.562 0.415 1 44.28 288 THR B C 1
ATOM 4674 O O . THR B 1 288 ? -28.531 24.156 -0.192 1 44.28 288 THR B O 1
#